Protein AF-A0A928CJ65-F1 (afdb_monomer_lite)

Structure (mmCIF, N/CA/C/O backbone):
data_AF-A0A928CJ65-F1
#
_entry.id   AF-A0A928CJ65-F1
#
loop_
_atom_site.group_PDB
_atom_site.id
_atom_site.type_symbol
_atom_site.label_atom_id
_atom_site.label_alt_id
_atom_site.label_comp_id
_atom_site.label_asym_id
_atom_site.label_entity_id
_atom_site.label_seq_id
_atom_site.pdbx_PDB_ins_code
_atom_site.Cartn_x
_atom_site.Cartn_y
_atom_site.Cartn_z
_atom_site.occupancy
_atom_site.B_iso_or_equiv
_atom_site.auth_seq_id
_atom_site.auth_comp_id
_atom_site.auth_asym_id
_atom_site.auth_atom_id
_atom_site.pdbx_PDB_model_num
ATOM 1 N N . MET A 1 1 ? -15.349 -40.339 80.719 1.00 58.88 1 MET A N 1
ATOM 2 C CA . MET A 1 1 ? -16.562 -39.512 80.500 1.00 58.88 1 MET A CA 1
ATOM 3 C C . MET A 1 1 ? -16.255 -38.187 79.789 1.00 58.88 1 MET A C 1
ATOM 5 O O . MET A 1 1 ? -16.960 -37.867 78.845 1.00 58.88 1 MET A O 1
ATOM 9 N N . LYS A 1 2 ? -15.168 -37.475 80.138 1.00 62.16 2 LYS A N 1
ATOM 10 C CA . LYS A 1 2 ? -14.763 -36.204 79.494 1.00 62.16 2 LYS A CA 1
ATOM 11 C C . LYS A 1 2 ? -14.516 -36.301 77.972 1.00 62.16 2 LYS A C 1
ATOM 13 O O . LYS A 1 2 ? -15.016 -35.470 77.230 1.00 62.16 2 LYS A O 1
ATOM 18 N N . THR A 1 3 ? -13.867 -37.359 77.479 1.00 70.00 3 THR A N 1
ATOM 19 C CA . THR A 1 3 ? -13.553 -37.542 76.041 1.00 70.00 3 THR A CA 1
ATOM 20 C C . THR A 1 3 ? -14.790 -37.662 75.141 1.00 70.00 3 THR A C 1
ATOM 22 O O . THR A 1 3 ? -14.775 -37.188 74.012 1.00 70.00 3 THR A O 1
ATOM 25 N N . LYS A 1 4 ? -15.890 -38.245 75.643 1.00 70.38 4 LYS A N 1
ATOM 26 C CA . LYS A 1 4 ? -17.141 -38.391 74.875 1.00 70.38 4 LYS A CA 1
ATOM 27 C C . LYS A 1 4 ? -17.897 -37.063 74.727 1.00 70.38 4 LYS A C 1
ATOM 29 O O . LYS A 1 4 ? -18.548 -36.856 73.712 1.00 70.38 4 LYS A O 1
ATOM 34 N N . ILE A 1 5 ? -17.770 -36.161 75.706 1.00 82.50 5 ILE A N 1
ATOM 35 C CA . ILE A 1 5 ? -18.356 -34.811 75.654 1.00 82.50 5 ILE A CA 1
ATOM 36 C C . ILE A 1 5 ? -17.596 -33.936 74.651 1.00 82.50 5 ILE A C 1
ATOM 38 O O . ILE A 1 5 ? -18.231 -33.229 73.876 1.00 82.50 5 ILE A O 1
ATOM 42 N N . TYR A 1 6 ? -16.260 -34.037 74.602 1.00 82.12 6 TYR A N 1
ATOM 43 C CA . TYR A 1 6 ? -15.466 -33.322 73.598 1.00 82.12 6 TYR A CA 1
ATOM 44 C C . TYR A 1 6 ? -15.800 -33.773 72.176 1.00 82.12 6 TYR A C 1
ATOM 46 O O . TYR A 1 6 ? -16.047 -32.921 71.339 1.00 82.12 6 TYR A O 1
ATOM 54 N N . ILE A 1 7 ? -15.914 -35.082 71.918 1.00 85.38 7 ILE A N 1
ATOM 55 C CA . ILE A 1 7 ? -16.276 -35.590 70.583 1.00 85.38 7 ILE A CA 1
ATOM 56 C C . ILE A 1 7 ? -17.655 -35.079 70.147 1.00 85.38 7 ILE A C 1
ATOM 58 O O . ILE A 1 7 ? -17.797 -34.654 69.006 1.00 85.38 7 ILE A O 1
ATOM 62 N N . LEU A 1 8 ? -18.648 -35.062 71.044 1.00 84.81 8 LEU A N 1
ATOM 63 C CA . LEU A 1 8 ? -19.983 -34.540 70.735 1.00 84.81 8 LEU A CA 1
ATOM 64 C C . LEU A 1 8 ? -19.953 -33.032 70.434 1.00 84.81 8 LEU A C 1
ATOM 66 O O . LEU A 1 8 ? -20.553 -32.599 69.454 1.00 84.81 8 LEU A O 1
ATOM 70 N N . PHE A 1 9 ? -19.215 -32.244 71.223 1.00 86.44 9 PHE A N 1
ATOM 71 C CA . PHE A 1 9 ? -19.032 -30.812 70.960 1.00 86.44 9 PHE A CA 1
ATOM 72 C C . PHE A 1 9 ? -18.296 -30.556 69.642 1.00 86.44 9 PHE A C 1
ATOM 74 O O . PHE A 1 9 ? -18.693 -29.672 68.892 1.00 86.44 9 PHE A O 1
ATOM 81 N N . THR A 1 10 ? -17.268 -31.344 69.321 1.00 83.25 10 THR A N 1
ATOM 82 C CA . THR A 1 10 ? -16.541 -31.237 68.051 1.00 83.25 10 THR A CA 1
ATOM 83 C C . THR A 1 10 ? -17.427 -31.618 66.864 1.00 83.25 10 THR A C 1
ATOM 85 O O . THR A 1 10 ? -17.376 -30.944 65.844 1.00 83.25 10 THR A O 1
ATOM 88 N N . LEU A 1 11 ? -18.289 -32.633 66.990 1.00 81.75 11 LEU A N 1
ATOM 89 C CA . LEU A 1 11 ? -19.223 -33.039 65.930 1.00 81.75 11 LEU A CA 1
ATOM 90 C C . LEU A 1 11 ? -20.319 -31.995 65.684 1.00 81.75 11 LEU A C 1
ATOM 92 O O . LEU A 1 11 ? -20.620 -31.691 64.533 1.00 81.75 11 LEU A O 1
ATOM 96 N N . ILE A 1 12 ? -20.867 -31.404 66.750 1.00 80.50 12 ILE A N 1
ATOM 97 C CA . ILE A 1 12 ? -21.831 -30.297 66.658 1.00 80.50 12 ILE A CA 1
ATOM 98 C C . ILE A 1 12 ? -21.161 -29.063 66.043 1.00 80.50 12 ILE A C 1
ATOM 100 O O . ILE A 1 12 ? -21.743 -28.420 65.176 1.00 80.50 12 ILE A O 1
ATOM 104 N N . PHE A 1 13 ? -19.916 -28.768 66.424 1.00 78.88 13 PHE A N 1
ATOM 105 C CA . PHE A 1 13 ? -19.151 -27.667 65.846 1.00 78.88 13 PHE A CA 1
ATOM 106 C C . PHE A 1 13 ? -18.864 -27.894 64.354 1.00 78.88 13 PHE A C 1
ATOM 108 O O . PHE A 1 13 ? -19.083 -26.986 63.563 1.00 78.88 13 PHE A O 1
ATOM 115 N N . ILE A 1 14 ? -18.479 -29.115 63.952 1.00 76.38 14 ILE A N 1
ATOM 116 C CA . ILE A 1 14 ? -18.268 -29.508 62.546 1.00 76.38 14 ILE A CA 1
ATOM 117 C C . ILE A 1 14 ? -19.572 -29.444 61.733 1.00 76.38 14 ILE A C 1
ATOM 119 O O . ILE A 1 14 ? -19.544 -29.036 60.574 1.00 76.38 14 ILE A O 1
ATOM 123 N N . MET A 1 15 ? -20.720 -29.804 62.315 1.00 66.56 15 MET A N 1
ATOM 124 C CA . MET A 1 15 ? -22.020 -29.635 61.651 1.00 66.56 15 MET A CA 1
ATOM 125 C C . MET A 1 15 ? -22.412 -28.163 61.500 1.00 66.56 15 MET A C 1
ATOM 127 O O . MET A 1 15 ? -22.966 -27.796 60.469 1.00 66.56 15 MET A O 1
ATOM 131 N N . LEU A 1 16 ? -22.089 -27.315 62.481 1.00 65.50 16 LEU A N 1
ATOM 132 C CA . LEU A 1 16 ? -22.356 -25.876 62.412 1.00 65.50 16 LEU A CA 1
ATOM 133 C C . LEU A 1 16 ? -21.448 -25.152 61.406 1.00 65.50 16 LEU A C 1
ATOM 135 O O . LEU A 1 16 ? -21.904 -24.200 60.782 1.00 65.50 16 LEU A O 1
ATOM 139 N N . VAL A 1 17 ? -20.203 -25.607 61.196 1.00 64.00 17 VAL A N 1
ATOM 140 C CA . VAL A 1 17 ? -19.308 -25.020 60.174 1.00 64.00 17 VAL A CA 1
ATOM 141 C C . VAL A 1 17 ? -19.527 -25.558 58.754 1.00 64.00 17 VAL A C 1
ATOM 143 O O . VAL A 1 17 ? -18.998 -24.981 57.812 1.00 64.00 17 VAL A O 1
ATOM 146 N N . ASN A 1 18 ? -20.332 -26.612 58.569 1.00 59.34 18 ASN A N 1
ATOM 147 C CA . ASN A 1 18 ? -20.780 -27.079 57.245 1.00 59.34 18 ASN A CA 1
ATOM 148 C C . ASN A 1 18 ? -22.097 -26.416 56.795 1.00 59.34 18 ASN A C 1
ATOM 150 O O . ASN A 1 18 ? -22.888 -27.014 56.062 1.00 59.34 18 ASN A O 1
ATOM 154 N N . SER A 1 19 ? -22.362 -25.183 57.234 1.00 56.81 19 SER A N 1
ATOM 155 C CA . SER A 1 19 ? -23.465 -24.376 56.713 1.00 56.81 19 SER A CA 1
ATOM 156 C C . SER A 1 19 ? -23.334 -24.253 55.190 1.00 56.81 19 SER A C 1
ATOM 158 O O . SER A 1 19 ? -22.362 -23.685 54.690 1.00 56.81 19 SER A O 1
ATOM 160 N N . CYS A 1 20 ? -24.288 -24.835 54.464 1.00 70.31 20 CYS A N 1
ATOM 161 C CA . CYS A 1 20 ? -24.337 -24.835 53.006 1.00 70.31 20 CYS A CA 1
ATOM 162 C C . CYS A 1 20 ? -24.416 -23.389 52.501 1.00 70.31 20 CYS A C 1
ATOM 164 O O . CYS A 1 20 ? -25.317 -22.657 52.913 1.00 70.31 20 CYS A O 1
ATOM 166 N N . SER A 1 21 ? -23.502 -22.974 51.619 1.00 80.25 21 SER A N 1
ATOM 167 C CA . SER A 1 21 ? -23.640 -21.690 50.930 1.00 80.25 21 SER A CA 1
ATOM 168 C C . SER A 1 21 ? -24.928 -21.698 50.103 1.00 80.25 21 SER A C 1
ATOM 170 O O . SER A 1 21 ? -25.284 -22.696 49.469 1.00 80.25 21 SER A O 1
ATOM 172 N N . SER A 1 22 ? -25.671 -20.594 50.148 1.00 82.69 22 SER A N 1
ATOM 173 C CA . SER A 1 22 ? -26.804 -20.395 49.246 1.00 82.69 22 SER A CA 1
ATOM 174 C C . SER A 1 22 ? -26.290 -19.783 47.952 1.00 82.69 22 SER A C 1
ATOM 176 O O . SER A 1 22 ? -25.569 -18.789 47.989 1.00 82.69 22 SER A O 1
ATOM 178 N N . VAL A 1 23 ? -26.649 -20.397 46.825 1.00 86.31 23 VAL A N 1
ATOM 179 C CA . VAL A 1 23 ? -26.330 -19.911 45.479 1.00 86.31 23 VAL A CA 1
ATOM 180 C C . VAL A 1 23 ? -27.552 -19.183 44.936 1.00 86.31 23 VAL A C 1
ATOM 182 O O . VAL A 1 23 ? -28.643 -19.757 44.889 1.00 86.31 23 VAL A O 1
ATOM 185 N N . PHE A 1 24 ? -27.359 -17.939 44.524 1.00 89.25 24 PHE A N 1
ATOM 186 C CA . PHE A 1 24 ? -28.398 -17.068 43.985 1.00 89.25 24 PHE A CA 1
ATOM 187 C C . PHE A 1 24 ? -28.126 -16.751 42.523 1.00 89.25 24 PHE A C 1
ATOM 189 O O . PHE A 1 24 ? -26.980 -16.816 42.080 1.00 89.25 24 PHE A O 1
ATOM 196 N N . SER A 1 25 ? -29.171 -16.387 41.778 1.00 90.19 25 SER A N 1
ATOM 197 C CA . SER A 1 25 ? -29.032 -15.896 40.408 1.00 90.19 25 SER A CA 1
ATOM 198 C C . SER A 1 25 ? -29.913 -14.679 40.157 1.00 90.19 25 SER A C 1
ATOM 200 O O . SER A 1 25 ? -31.015 -14.606 40.691 1.00 90.19 25 SER A O 1
ATOM 202 N N . ALA A 1 26 ? -29.447 -13.733 39.349 1.00 92.56 26 ALA A N 1
ATOM 203 C CA . ALA A 1 26 ? -30.236 -12.577 38.922 1.00 92.56 26 ALA A CA 1
ATOM 204 C C . ALA A 1 26 ? -29.786 -12.078 37.542 1.00 92.56 26 ALA A C 1
ATOM 206 O O . ALA A 1 26 ? -28.821 -12.584 36.961 1.00 92.56 26 ALA A O 1
ATOM 207 N N . GLY A 1 27 ? -30.480 -11.072 37.015 1.00 92.38 27 GLY A N 1
ATOM 208 C CA . GLY A 1 27 ? -30.094 -10.357 35.802 1.00 92.38 27 GLY A CA 1
ATOM 209 C C . GLY A 1 27 ? -29.916 -8.857 36.032 1.00 92.38 27 GLY A C 1
ATOM 210 O O . GLY A 1 27 ? -30.566 -8.254 36.887 1.00 92.38 27 GLY A O 1
ATOM 211 N N . VAL A 1 28 ? -29.067 -8.234 35.219 1.00 94.50 28 VAL A N 1
ATOM 212 C CA . VAL A 1 28 ? -28.948 -6.770 35.127 1.00 94.50 28 VAL A CA 1
ATOM 213 C C . VAL A 1 28 ? -29.114 -6.370 33.675 1.00 94.50 28 VAL A C 1
ATOM 215 O O . VAL A 1 28 ? -28.469 -6.946 32.803 1.00 94.50 28 VAL A O 1
ATOM 218 N N . SER A 1 29 ? -29.941 -5.369 33.400 1.00 95.56 29 SER A N 1
ATOM 219 C CA . SER A 1 29 ? -30.009 -4.748 32.081 1.00 95.56 29 SER A CA 1
ATOM 220 C C . SER A 1 29 ? -29.830 -3.235 32.168 1.00 95.56 29 SER A C 1
ATOM 222 O O . SER A 1 29 ? -29.984 -2.616 33.231 1.00 95.56 29 SER A O 1
ATOM 224 N N . GLY A 1 30 ? -29.473 -2.640 31.036 1.00 95.94 30 GLY A N 1
ATOM 225 C CA . GLY A 1 30 ? -29.229 -1.213 30.958 1.00 95.94 30 GLY A CA 1
ATOM 226 C C . GLY A 1 30 ? -28.968 -0.704 29.554 1.00 95.94 30 GLY A C 1
ATOM 227 O O . GLY A 1 30 ? -29.138 -1.421 28.567 1.00 95.94 30 GLY A O 1
ATOM 228 N N . LYS A 1 31 ? -28.542 0.557 29.486 1.00 96.31 31 LYS A N 1
ATOM 229 C CA . LYS A 1 31 ? -28.149 1.246 28.261 1.00 96.31 31 LYS A CA 1
ATOM 230 C C . LYS A 1 31 ? -26.853 2.021 28.478 1.00 96.31 31 LYS A C 1
ATOM 232 O O . LYS A 1 31 ? -26.716 2.731 29.474 1.00 96.31 31 LYS A O 1
ATOM 237 N N . VAL A 1 32 ? -25.926 1.898 27.535 1.00 97.56 32 VAL A N 1
ATOM 238 C CA . VAL A 1 32 ? -24.707 2.707 27.466 1.00 97.56 32 VAL A CA 1
ATOM 239 C C . VAL A 1 32 ? -24.859 3.713 26.331 1.00 97.56 32 VAL A C 1
ATOM 241 O O . VAL A 1 32 ? -25.235 3.335 25.222 1.00 97.56 32 VAL A O 1
ATOM 244 N N . VAL A 1 33 ? -24.611 4.989 26.604 1.00 97.44 33 VAL A N 1
ATOM 245 C CA . VAL A 1 33 ? -24.828 6.087 25.653 1.00 97.44 33 VAL A CA 1
ATOM 246 C C . VAL A 1 33 ? -23.609 6.990 25.538 1.00 97.44 33 VAL A C 1
ATOM 248 O O . VAL A 1 33 ? -22.800 7.098 26.464 1.00 97.44 33 VAL A O 1
ATOM 251 N N . ASP A 1 34 ? -23.504 7.680 24.408 1.00 96.25 34 ASP A N 1
ATOM 252 C CA . ASP A 1 34 ? -22.496 8.714 24.217 1.00 96.25 34 ASP A CA 1
ATOM 253 C C . ASP A 1 34 ? -22.892 9.968 25.005 1.00 96.25 34 ASP A C 1
ATOM 255 O O . ASP A 1 34 ? -23.915 10.605 24.733 1.00 96.25 34 ASP A O 1
ATOM 259 N N . ALA A 1 35 ? -22.072 10.321 25.997 1.00 95.00 35 ALA A N 1
ATOM 260 C CA . ALA A 1 35 ? -22.269 11.481 26.859 1.00 95.00 35 ALA A CA 1
ATOM 261 C C . ALA A 1 35 ? -22.352 12.791 26.063 1.00 95.00 35 ALA A C 1
ATOM 263 O O . ALA A 1 35 ? -22.996 13.740 26.517 1.00 95.00 35 ALA A O 1
ATOM 264 N N . GLU A 1 36 ? -21.700 12.832 24.900 1.00 91.56 36 GLU A N 1
ATOM 265 C CA . GLU A 1 36 ? -21.570 13.992 24.023 1.00 91.56 36 GLU A CA 1
ATOM 266 C C . GLU A 1 36 ? -22.633 14.022 22.917 1.00 91.56 36 GLU A C 1
ATOM 268 O O . GLU A 1 36 ? -22.704 14.994 22.163 1.00 91.56 36 GLU A O 1
ATOM 273 N N . SER A 1 37 ? -23.490 12.997 22.831 1.00 91.81 37 SER A N 1
ATOM 274 C CA . SER A 1 37 ? -24.617 12.993 21.900 1.00 91.81 37 SER A CA 1
ATOM 275 C C . SER A 1 37 ? -25.582 14.140 22.209 1.00 91.81 37 SER A C 1
ATOM 277 O O . SER A 1 37 ? -26.003 14.340 23.350 1.00 91.81 37 SER A O 1
ATOM 279 N N . THR A 1 38 ? -25.975 14.873 21.169 1.00 91.38 38 THR A N 1
ATOM 280 C CA . THR A 1 38 ? -26.970 15.957 21.243 1.00 91.38 38 THR A CA 1
ATOM 281 C C . THR A 1 38 ? -28.403 15.469 21.007 1.00 91.38 38 THR A C 1
ATOM 283 O O . THR A 1 38 ? -29.343 16.263 21.050 1.00 91.38 38 THR A O 1
ATOM 286 N N . THR A 1 39 ? -28.586 14.171 20.748 1.00 91.31 39 THR A N 1
ATOM 287 C CA . THR A 1 39 ? -29.895 13.553 20.500 1.00 91.31 39 THR A CA 1
ATOM 288 C C . THR A 1 39 ? -30.657 13.284 21.802 1.00 91.31 39 THR A C 1
ATOM 290 O O . THR A 1 39 ? -30.061 13.124 22.868 1.00 91.31 39 THR A O 1
ATOM 293 N N . ASN A 1 40 ? -31.994 13.247 21.729 1.00 89.62 40 ASN A N 1
ATOM 294 C CA . ASN A 1 40 ? -32.854 12.860 22.848 1.00 89.62 40 ASN A CA 1
ATOM 295 C C . ASN A 1 40 ? -33.879 11.796 22.392 1.00 89.62 40 ASN A C 1
ATOM 297 O O . ASN A 1 40 ? -34.764 12.135 21.602 1.00 89.62 40 ASN A O 1
ATOM 301 N N . PRO A 1 41 ? -33.785 10.535 22.865 1.00 89.94 41 PRO A N 1
ATOM 302 C CA . PRO A 1 41 ? -32.788 10.035 23.820 1.00 89.94 41 PRO A CA 1
ATOM 303 C C . PRO A 1 41 ? -31.371 10.037 23.231 1.00 89.94 41 PRO A C 1
ATOM 305 O O . PRO A 1 41 ? -31.224 9.971 22.013 1.00 89.94 41 PRO A O 1
ATOM 308 N N . LYS A 1 42 ? -30.347 10.087 24.099 1.00 95.12 42 LYS A N 1
ATOM 309 C CA . LYS A 1 42 ? -28.939 10.021 23.679 1.00 95.12 42 LYS A CA 1
ATOM 310 C C . LYS A 1 42 ? -28.663 8.751 22.867 1.00 95.12 42 LYS A C 1
ATOM 312 O O . LYS A 1 42 ? -29.231 7.683 23.140 1.00 95.12 42 LYS A O 1
ATOM 317 N N . GLU A 1 43 ? -27.769 8.886 21.892 1.00 95.56 43 GLU A N 1
ATOM 318 C CA . GLU A 1 43 ? -27.328 7.799 21.022 1.00 95.56 43 GLU A CA 1
ATOM 319 C C . GLU A 1 43 ? -26.625 6.708 21.836 1.00 95.56 43 GLU A C 1
ATOM 321 O O . GLU A 1 43 ? -25.793 6.991 22.701 1.00 95.56 43 GLU A O 1
ATOM 326 N N . GLY A 1 44 ? -27.006 5.456 21.590 1.00 96.56 44 GLY A N 1
ATOM 327 C CA . GLY A 1 44 ? -26.405 4.309 22.255 1.00 96.56 44 GLY A CA 1
ATOM 328 C C . GLY A 1 44 ? -25.047 3.952 21.669 1.00 96.56 44 GLY A C 1
ATOM 329 O O . GLY A 1 44 ? -24.824 4.116 20.474 1.00 96.56 44 GLY A O 1
ATOM 330 N N . ILE A 1 45 ? -24.155 3.431 22.506 1.00 97.00 45 ILE A N 1
ATOM 331 C CA . ILE A 1 45 ? -22.839 2.964 22.068 1.00 97.00 45 ILE A CA 1
ATOM 332 C C . ILE A 1 45 ? -22.904 1.451 21.875 1.00 97.00 45 ILE A C 1
ATOM 334 O O . ILE A 1 45 ? -23.132 0.709 22.833 1.00 97.00 45 ILE A O 1
ATOM 338 N N . ALA A 1 46 ? -22.699 1.002 20.640 1.00 97.31 46 ALA A N 1
ATOM 339 C CA . ALA A 1 46 ? -22.601 -0.412 20.300 1.00 97.31 46 ALA A CA 1
ATOM 340 C C . ALA A 1 46 ? -21.294 -1.038 20.800 1.00 97.31 46 ALA A C 1
ATOM 342 O O . ALA A 1 46 ? -20.305 -0.336 21.003 1.00 97.31 46 ALA A O 1
ATOM 343 N N . ASP A 1 47 ? -21.287 -2.360 20.958 1.00 97.19 47 ASP A N 1
ATOM 344 C CA . ASP A 1 47 ? -20.080 -3.157 21.196 1.00 97.19 47 ASP A CA 1
ATOM 345 C C . ASP A 1 47 ? -19.276 -2.768 22.456 1.00 97.19 47 ASP A C 1
ATOM 347 O O . ASP A 1 47 ? -18.077 -3.035 22.558 1.00 97.19 47 ASP A O 1
ATOM 351 N N . VAL A 1 48 ? -19.922 -2.148 23.449 1.00 97.88 48 VAL A N 1
ATOM 352 C CA . VAL A 1 48 ? -19.321 -1.895 24.764 1.00 97.88 48 VAL A CA 1
ATOM 353 C C . VAL A 1 48 ? -19.272 -3.217 25.510 1.00 97.88 48 VAL A C 1
ATOM 355 O O . VAL A 1 48 ? -20.309 -3.836 25.723 1.00 97.88 48 VAL A O 1
ATOM 358 N N . GLU A 1 49 ? -18.089 -3.654 25.926 1.00 97.94 49 GLU A N 1
ATOM 359 C CA . GLU A 1 49 ? -17.921 -4.816 26.796 1.00 97.94 49 GLU A CA 1
ATOM 360 C C . GLU A 1 49 ? -18.230 -4.394 28.244 1.00 97.94 49 GLU A C 1
ATOM 362 O O . GLU A 1 49 ? -17.594 -3.488 28.790 1.00 97.94 49 GLU A O 1
ATOM 367 N N . ILE A 1 50 ? -19.221 -5.032 28.869 1.00 97.38 50 ILE A N 1
ATOM 368 C CA . ILE A 1 50 ? -19.647 -4.748 30.244 1.00 97.38 50 ILE A CA 1
ATOM 369 C C . ILE A 1 50 ? -19.250 -5.916 31.135 1.00 97.38 50 ILE A C 1
ATOM 371 O O . ILE A 1 50 ? -19.727 -7.029 30.933 1.00 97.38 50 ILE A O 1
ATOM 375 N N . TYR A 1 51 ? -18.429 -5.652 32.145 1.00 96.38 51 TYR A N 1
ATOM 376 C CA . TYR A 1 51 ? -17.917 -6.636 33.098 1.00 96.38 51 TYR A CA 1
ATOM 377 C C . TYR A 1 51 ? -18.555 -6.424 34.467 1.00 96.38 51 TYR A C 1
ATOM 379 O O . TYR A 1 51 ? -18.764 -5.283 34.877 1.00 96.38 51 TYR A O 1
ATOM 387 N N . SER A 1 52 ? -18.855 -7.508 35.182 1.00 95.56 52 SER A N 1
ATOM 388 C CA . SER A 1 52 ? -19.573 -7.462 36.460 1.00 95.56 52 SER A CA 1
ATOM 389 C C . SER A 1 52 ? -18.821 -8.142 37.599 1.00 95.56 52 SER A C 1
ATOM 391 O O . SER A 1 52 ? -18.223 -9.207 37.428 1.00 95.56 52 SER A O 1
ATOM 393 N N . TYR A 1 53 ? -18.880 -7.511 38.773 1.00 95.50 53 TYR A N 1
ATOM 394 C CA . TYR A 1 53 ? -18.156 -7.913 39.973 1.00 95.50 53 TYR A CA 1
ATOM 395 C C . TYR A 1 53 ? -19.052 -7.870 41.208 1.00 95.50 53 TYR A C 1
ATOM 397 O O . TYR A 1 53 ? -19.850 -6.948 41.371 1.00 95.50 53 TYR A O 1
ATOM 405 N N . VAL A 1 54 ? -18.836 -8.804 42.136 1.00 94.06 54 VAL A N 1
ATOM 406 C CA . VAL A 1 54 ? -19.491 -8.812 43.465 1.00 94.06 54 VAL A CA 1
ATOM 407 C C . VAL A 1 54 ? -18.711 -8.035 44.533 1.00 94.06 54 VAL A C 1
ATOM 409 O O . VAL A 1 54 ? -19.145 -7.935 45.679 1.00 94.06 54 VAL A O 1
ATOM 412 N N . LYS A 1 55 ? -17.525 -7.507 44.193 1.00 93.81 55 LYS A N 1
ATOM 413 C CA . LYS A 1 55 ? -16.672 -6.735 45.109 1.00 93.81 55 LYS A CA 1
ATOM 414 C C . LYS A 1 55 ? -16.066 -5.507 44.440 1.00 93.81 55 LYS A C 1
ATOM 416 O O . LYS A 1 55 ? -15.308 -5.625 43.480 1.00 93.81 55 LYS A O 1
ATOM 421 N N . GLU A 1 56 ? -16.313 -4.352 45.053 1.00 95.38 56 GLU A N 1
ATOM 422 C CA . GLU A 1 56 ? -15.761 -3.038 44.695 1.00 95.38 56 GLU A CA 1
ATOM 423 C C . GLU A 1 56 ? -14.248 -3.070 44.483 1.00 95.38 56 GLU A C 1
ATOM 425 O O . GLU A 1 56 ? -13.754 -2.695 43.425 1.00 95.38 56 GLU A O 1
ATOM 430 N N . LYS A 1 57 ? -13.518 -3.585 45.479 1.00 95.19 57 LYS A N 1
ATOM 431 C CA . LYS A 1 57 ? -12.053 -3.604 45.487 1.00 95.19 57 LYS A CA 1
ATOM 432 C C . LYS A 1 57 ? -11.463 -4.329 44.274 1.00 95.19 57 LYS A C 1
ATOM 434 O O . LYS A 1 57 ? -10.396 -3.953 43.805 1.00 95.19 57 LYS A O 1
ATOM 439 N N . ASN A 1 58 ? -12.127 -5.375 43.793 1.00 95.06 58 ASN A N 1
ATOM 440 C CA . ASN A 1 58 ? -11.650 -6.193 42.678 1.00 95.06 58 ASN A CA 1
ATOM 441 C C . ASN A 1 58 ? -11.926 -5.501 41.341 1.00 95.06 58 ASN A C 1
ATOM 443 O O . ASN A 1 58 ? -11.028 -5.384 40.516 1.00 95.06 58 ASN A O 1
ATOM 447 N N . ARG A 1 59 ? -13.128 -4.932 41.198 1.00 95.88 59 ARG A N 1
ATOM 448 C CA . ARG A 1 59 ? -13.491 -4.035 40.094 1.00 95.88 59 ARG A CA 1
ATOM 449 C C . ARG A 1 59 ? -12.529 -2.849 39.986 1.00 95.88 59 ARG A C 1
ATOM 451 O O . ARG A 1 59 ? -12.103 -2.498 38.891 1.00 95.88 59 ARG A O 1
ATOM 458 N N . ASP A 1 60 ? -12.165 -2.252 41.120 1.00 96.06 60 ASP A N 1
ATOM 459 C CA . ASP A 1 60 ? -11.205 -1.146 41.181 1.00 96.06 60 ASP A CA 1
ATOM 460 C C . ASP A 1 60 ? -9.780 -1.584 40.850 1.00 96.06 60 ASP A C 1
ATOM 462 O O . ASP A 1 60 ? -9.107 -0.892 40.098 1.00 96.06 60 ASP A O 1
ATOM 466 N N . ALA A 1 61 ? -9.331 -2.743 41.337 1.00 95.06 61 ALA A N 1
ATOM 467 C CA . ALA A 1 61 ? -8.008 -3.265 41.003 1.00 95.06 61 ALA A CA 1
ATOM 468 C C . ALA A 1 61 ? -7.856 -3.536 39.497 1.00 95.06 61 ALA A C 1
ATOM 470 O O . ALA A 1 61 ? -6.841 -3.163 38.907 1.00 95.06 61 ALA A O 1
ATOM 471 N N . ASP A 1 62 ? -8.871 -4.132 38.863 1.00 95.88 62 ASP A N 1
ATOM 472 C CA . ASP A 1 62 ? -8.880 -4.343 37.414 1.00 95.88 62 ASP A CA 1
ATOM 473 C C . ASP A 1 62 ? -8.886 -3.008 36.658 1.00 95.88 62 ASP A C 1
ATOM 475 O O . ASP A 1 62 ? -8.118 -2.835 35.709 1.00 95.88 62 ASP A O 1
ATOM 479 N N . PHE A 1 63 ? -9.679 -2.035 37.117 1.00 96.12 63 PHE A N 1
ATOM 480 C CA . PHE A 1 63 ? -9.684 -0.684 36.561 1.00 96.12 63 PHE A CA 1
ATOM 481 C C . PHE A 1 63 ? -8.320 0.009 36.673 1.00 96.12 63 PHE A C 1
ATOM 483 O O . PHE A 1 63 ? -7.834 0.564 35.693 1.00 96.12 63 PHE A O 1
ATOM 490 N N . ASP A 1 64 ? -7.674 -0.055 37.834 1.00 95.25 64 ASP A N 1
ATOM 491 C CA . ASP A 1 64 ? -6.373 0.575 38.078 1.00 95.25 64 ASP A CA 1
ATOM 492 C C . ASP A 1 64 ? -5.241 -0.125 37.306 1.00 95.25 64 ASP A C 1
ATOM 494 O O . ASP A 1 64 ? -4.221 0.488 36.980 1.00 95.25 64 ASP A O 1
ATOM 498 N N . SER A 1 65 ? -5.415 -1.410 36.977 1.00 93.56 65 SER A N 1
ATOM 499 C CA . SER A 1 65 ? -4.474 -2.173 36.151 1.00 93.56 65 SER A CA 1
ATOM 500 C C . SER A 1 65 ? -4.572 -1.850 34.654 1.00 93.56 65 SER A C 1
ATOM 502 O O . SER A 1 65 ? -3.631 -2.126 33.897 1.00 93.56 65 SER A O 1
ATOM 504 N N . TYR A 1 66 ? -5.689 -1.256 34.215 1.00 93.50 66 TYR A N 1
ATOM 505 C CA . TYR A 1 66 ? -5.933 -0.939 32.816 1.00 93.50 66 TYR A CA 1
ATOM 506 C C . TYR A 1 66 ? -4.948 0.107 32.300 1.00 93.50 66 TYR A C 1
ATOM 508 O O . TYR A 1 66 ? -4.760 1.189 32.858 1.00 93.50 66 TYR A O 1
ATOM 516 N N . LYS A 1 67 ? -4.350 -0.202 31.149 1.00 88.88 67 LYS A N 1
ATOM 517 C CA . LYS A 1 67 ? -3.482 0.721 30.423 1.00 88.88 67 LYS A CA 1
ATOM 518 C C . LYS A 1 67 ? -4.229 1.260 29.217 1.00 88.88 67 LYS A C 1
ATOM 520 O O . LYS A 1 67 ? -4.643 0.490 28.349 1.00 88.88 67 LYS A O 1
ATOM 525 N N . SER A 1 68 ? -4.354 2.583 29.138 1.00 81.94 68 SER A N 1
ATOM 526 C CA . SER A 1 68 ? -4.965 3.244 27.981 1.00 81.94 68 SER A CA 1
ATOM 527 C C . SER A 1 68 ? -4.337 2.756 26.669 1.00 81.94 68 SER A C 1
ATOM 529 O O . SER A 1 68 ? -3.113 2.673 26.550 1.00 81.94 68 SER A O 1
ATOM 531 N N . GLY A 1 69 ? -5.182 2.393 25.701 1.00 75.50 69 GLY A N 1
ATOM 532 C CA . GLY A 1 69 ? -4.767 1.853 24.403 1.00 75.50 69 GLY A CA 1
ATOM 533 C C . GLY A 1 69 ? -4.561 0.333 24.356 1.00 75.50 69 GLY A C 1
ATOM 534 O O . GLY A 1 69 ? -4.295 -0.197 23.278 1.00 75.50 69 GLY A O 1
ATOM 535 N N . SER A 1 70 ? -4.702 -0.380 25.477 1.00 84.56 70 SER A N 1
ATOM 536 C CA . SER A 1 70 ? -4.740 -1.849 25.500 1.00 84.56 70 SER A CA 1
ATOM 537 C C . SER A 1 70 ? -6.173 -2.383 25.405 1.00 84.56 70 SER A C 1
ATOM 539 O O . SER A 1 70 ? -7.135 -1.668 25.703 1.00 84.56 70 SER A O 1
ATOM 541 N N . ARG A 1 71 ? -6.325 -3.644 24.973 1.00 89.12 71 ARG A N 1
ATOM 542 C CA . ARG A 1 71 ? -7.594 -4.359 25.150 1.00 89.12 71 ARG A CA 1
ATOM 543 C C . ARG A 1 71 ? -7.748 -4.684 26.629 1.00 89.12 71 ARG A C 1
ATOM 545 O O . ARG A 1 71 ? -6.847 -5.296 27.201 1.00 89.12 71 ARG A O 1
ATOM 552 N N . PHE A 1 72 ? -8.852 -4.256 27.232 1.00 93.88 72 PHE A N 1
ATOM 553 C CA . PHE A 1 72 ? -9.143 -4.621 28.609 1.00 93.88 72 PHE A CA 1
ATOM 554 C C . PHE A 1 72 ? -9.466 -6.115 28.692 1.00 93.88 72 PHE A C 1
ATOM 556 O O . PHE A 1 72 ? -10.117 -6.676 27.815 1.00 93.88 72 PHE A O 1
ATOM 563 N N . SER A 1 73 ? -8.976 -6.749 29.747 1.00 91.75 73 SER A N 1
ATOM 564 C CA . SER A 1 73 ? -9.349 -8.099 30.140 1.00 91.75 73 SER A CA 1
ATOM 565 C C . SER A 1 73 ? -9.326 -8.121 31.663 1.00 91.75 73 SER A C 1
ATOM 567 O O . SER A 1 73 ? -8.310 -7.705 32.229 1.00 91.75 73 SER A O 1
ATOM 569 N N . PRO A 1 74 ? -10.396 -8.584 32.326 1.00 90.19 74 PRO A N 1
ATOM 570 C CA . PRO A 1 74 ? -10.402 -8.722 33.774 1.00 90.19 74 PRO A CA 1
ATOM 571 C C . PRO A 1 74 ? -9.311 -9.705 34.201 1.00 90.19 74 PRO A C 1
ATOM 573 O O . PRO A 1 74 ? -8.949 -10.617 33.444 1.00 90.19 74 PRO A O 1
ATOM 576 N N . THR A 1 75 ? -8.782 -9.530 35.410 1.00 86.19 75 THR A N 1
ATOM 577 C CA . THR A 1 75 ? -7.974 -10.588 36.021 1.00 86.19 75 THR A CA 1
ATOM 578 C C . THR A 1 75 ? -8.879 -11.785 36.325 1.00 86.19 75 THR A C 1
ATOM 580 O O . THR A 1 75 ? -10.062 -11.611 36.618 1.00 86.19 75 THR A O 1
ATOM 583 N N . ASP A 1 76 ? -8.361 -13.012 36.191 1.00 73.25 76 ASP A N 1
ATOM 584 C CA . ASP A 1 76 ? -9.119 -14.246 36.460 1.00 73.25 76 ASP A CA 1
ATOM 585 C C . ASP A 1 76 ? -9.359 -14.401 37.974 1.00 73.25 76 ASP A C 1
ATOM 587 O O . ASP A 1 76 ? -8.679 -15.146 38.683 1.00 73.25 76 ASP A O 1
ATOM 591 N N . ASP A 1 77 ? -10.270 -13.579 38.491 1.00 77.38 77 ASP A N 1
ATOM 592 C CA . ASP A 1 77 ? -10.642 -13.491 39.890 1.00 77.38 77 ASP A CA 1
ATOM 593 C C . ASP A 1 77 ? -12.034 -14.099 40.089 1.00 77.38 77 ASP A C 1
ATOM 595 O O . ASP A 1 77 ? -12.990 -13.776 39.389 1.00 77.38 77 ASP A O 1
ATOM 599 N N . LYS A 1 78 ? -12.177 -14.918 41.133 1.00 82.69 78 LYS A N 1
ATOM 600 C CA . LYS A 1 78 ? -13.452 -15.474 41.609 1.00 82.69 78 LYS A CA 1
ATOM 601 C C . LYS A 1 78 ? -14.546 -14.433 41.901 1.00 82.69 78 LYS A C 1
ATOM 603 O O . LYS A 1 78 ? -15.681 -14.820 42.160 1.00 82.69 78 LYS A O 1
ATOM 608 N N . TYR A 1 79 ? -14.216 -13.141 41.962 1.00 86.56 79 TYR A N 1
ATOM 609 C CA . TYR A 1 79 ? -15.189 -12.060 42.150 1.00 86.56 79 TYR A CA 1
ATOM 610 C C . TYR A 1 79 ? -15.690 -11.430 40.844 1.00 86.56 79 TYR A C 1
ATOM 612 O O . TYR A 1 79 ? -16.626 -10.631 40.909 1.00 86.56 79 TYR A O 1
ATOM 620 N N . PHE A 1 80 ? -15.103 -11.779 39.695 1.00 91.69 80 PHE A N 1
ATOM 621 C CA . PHE A 1 80 ? -15.668 -11.528 38.372 1.00 91.69 80 PHE A CA 1
ATOM 622 C C . PHE A 1 80 ? -16.729 -12.595 38.080 1.00 91.69 80 PHE A C 1
ATOM 624 O O . PHE A 1 80 ? -16.454 -13.791 38.135 1.00 91.69 80 PHE A O 1
ATOM 631 N N . ILE A 1 81 ? -17.960 -12.167 37.803 1.00 91.44 81 ILE A N 1
ATOM 632 C CA . ILE A 1 81 ? -19.128 -13.070 37.765 1.00 91.44 81 ILE A CA 1
ATOM 633 C C . ILE A 1 81 ? -19.853 -13.093 36.419 1.00 91.44 81 ILE A C 1
ATOM 635 O O . ILE A 1 81 ? -20.836 -13.814 36.257 1.00 91.44 81 ILE A O 1
ATOM 639 N N . GLY A 1 82 ? -19.372 -12.332 35.436 1.00 91.62 82 GLY A N 1
ATOM 640 C CA . GLY A 1 82 ? -19.926 -12.352 34.089 1.00 91.62 82 GLY A CA 1
ATOM 641 C C . GLY A 1 82 ? -19.618 -11.096 33.290 1.00 91.62 82 GLY A C 1
ATOM 642 O O . GLY A 1 82 ? -19.280 -10.045 33.841 1.00 91.62 82 GLY A O 1
ATOM 643 N N . HIS A 1 83 ? -19.776 -11.210 31.976 1.00 94.75 83 HIS A N 1
ATOM 644 C CA . HIS A 1 83 ? -19.711 -10.084 31.058 1.00 94.75 83 HIS A CA 1
ATOM 645 C C . HIS A 1 83 ? -20.766 -10.214 29.956 1.00 94.75 83 HIS A C 1
ATOM 647 O O . HIS A 1 83 ? -21.342 -11.284 29.749 1.00 94.75 83 HIS A O 1
ATOM 653 N N . THR A 1 84 ? -21.031 -9.110 29.269 1.00 96.75 84 THR A N 1
ATOM 654 C CA . THR A 1 84 ? -21.887 -9.040 28.081 1.00 96.75 84 THR A CA 1
ATOM 655 C C . THR A 1 84 ? -21.381 -7.931 27.161 1.00 96.75 84 THR A C 1
ATOM 657 O O . THR A 1 84 ? -20.429 -7.226 27.502 1.00 96.75 84 THR A O 1
ATOM 660 N N . THR A 1 85 ? -22.034 -7.752 26.020 1.00 97.75 85 THR A N 1
ATOM 661 C CA . THR A 1 85 ? -21.734 -6.685 25.064 1.00 97.75 85 THR A CA 1
ATOM 662 C C . THR A 1 85 ? -23.010 -5.905 24.753 1.00 97.75 85 THR A C 1
ATOM 664 O O . THR A 1 85 ? -24.089 -6.499 24.690 1.00 97.75 85 THR A O 1
ATOM 667 N N . SER A 1 86 ? -22.919 -4.582 24.602 1.00 98.06 86 SER A N 1
ATOM 668 C CA . SER A 1 86 ? -24.071 -3.772 24.198 1.00 98.06 86 SER A CA 1
ATOM 669 C C . SER A 1 86 ? -24.445 -3.986 22.728 1.00 98.06 86 SER A C 1
ATOM 671 O O . SER A 1 86 ? -23.597 -4.157 21.855 1.00 98.06 86 SER A O 1
ATOM 673 N N . ASN A 1 87 ? -25.746 -3.951 22.454 1.00 97.81 87 ASN A N 1
ATOM 674 C CA . ASN A 1 87 ? -26.328 -3.997 21.118 1.00 97.81 87 ASN A CA 1
ATOM 675 C C . ASN A 1 87 ? -26.077 -2.689 20.353 1.00 97.81 87 ASN A C 1
ATOM 677 O O . ASN A 1 87 ? -25.636 -1.690 20.919 1.00 97.81 87 ASN A O 1
ATOM 681 N N . SER A 1 88 ? -26.463 -2.654 19.075 1.00 96.50 88 SER A N 1
ATOM 682 C CA . SER A 1 88 ? -26.324 -1.478 18.202 1.00 96.50 88 SER A CA 1
ATOM 683 C C . SER A 1 88 ? -26.985 -0.197 18.726 1.00 96.50 88 SER A C 1
ATOM 685 O O . SER A 1 88 ? -26.601 0.894 18.329 1.00 96.50 88 SER A O 1
ATOM 687 N N . ASP A 1 89 ? -27.995 -0.316 19.588 1.00 96.06 89 ASP A N 1
ATOM 688 C CA . ASP A 1 89 ? -28.692 0.807 20.223 1.00 96.06 89 ASP A CA 1
ATOM 689 C C . ASP A 1 89 ? -28.165 1.128 21.635 1.00 96.06 89 ASP A C 1
ATOM 691 O O . ASP A 1 89 ? -28.776 1.917 22.360 1.00 96.06 89 ASP A O 1
ATOM 695 N N . GLY A 1 90 ? -27.057 0.506 22.044 1.00 97.50 90 GLY A N 1
ATOM 696 C CA . GLY A 1 90 ? -26.430 0.641 23.355 1.00 97.50 90 GLY A CA 1
ATOM 697 C C . GLY A 1 90 ? -27.090 -0.151 24.481 1.00 97.50 90 GLY A C 1
ATOM 698 O O . GLY A 1 90 ? -26.601 -0.105 25.610 1.00 97.50 90 GLY A O 1
ATOM 699 N N . THR A 1 91 ? -28.185 -0.873 24.226 1.00 97.38 91 THR A N 1
ATOM 700 C CA . THR A 1 91 ? -28.823 -1.708 25.255 1.00 97.38 91 THR A CA 1
ATOM 701 C C . THR A 1 91 ? -27.991 -2.947 25.554 1.00 97.38 91 THR A C 1
ATOM 703 O O . THR A 1 91 ? -27.345 -3.497 24.670 1.00 97.38 91 THR A O 1
ATOM 706 N N . PHE A 1 92 ? -28.006 -3.420 26.795 1.00 97.25 92 PHE A N 1
ATOM 707 C CA . PHE A 1 92 ? -27.319 -4.652 27.172 1.00 97.25 92 PHE A CA 1
ATOM 708 C C . PHE A 1 92 ? -28.098 -5.429 28.227 1.00 97.25 92 PHE A C 1
ATOM 710 O O . PHE A 1 92 ? -28.946 -4.890 28.942 1.00 97.25 92 PHE A O 1
ATOM 717 N N . THR A 1 93 ? -27.799 -6.720 28.346 1.00 96.31 93 THR A N 1
ATOM 718 C CA . THR A 1 93 ? -28.314 -7.565 29.426 1.00 96.31 93 THR A CA 1
ATOM 719 C C . THR A 1 93 ? -27.244 -8.560 29.865 1.00 96.31 93 THR A C 1
ATOM 721 O O . THR A 1 93 ? -26.720 -9.331 29.061 1.00 96.31 93 THR A O 1
ATOM 724 N N . LEU A 1 94 ? -26.924 -8.533 31.155 1.00 94.31 94 LEU A N 1
ATOM 725 C CA . LEU A 1 94 ? -26.149 -9.537 31.874 1.00 94.31 94 LEU A CA 1
ATOM 726 C C . LEU A 1 94 ? -27.131 -10.563 32.437 1.00 94.31 94 LEU A C 1
ATOM 728 O O . LEU A 1 94 ? -27.827 -10.302 33.419 1.00 94.31 94 LEU A O 1
ATOM 732 N N . ASN A 1 95 ? -27.210 -11.720 31.788 1.00 89.62 95 ASN A N 1
ATOM 733 C CA . ASN A 1 95 ? -28.069 -12.812 32.229 1.00 89.62 95 ASN A CA 1
ATOM 734 C C . ASN A 1 95 ? -27.333 -13.700 33.237 1.00 89.62 95 ASN A C 1
ATOM 736 O O . ASN A 1 95 ? -26.170 -14.032 33.022 1.00 89.62 95 ASN A O 1
ATOM 740 N N . LYS A 1 96 ? -28.050 -14.172 34.264 1.00 84.69 96 LYS A N 1
ATOM 741 C CA . LYS A 1 96 ? -27.589 -15.212 35.202 1.00 84.69 96 LYS A CA 1
ATOM 742 C C . LYS A 1 96 ? -26.292 -14.849 35.937 1.00 84.69 96 LYS A C 1
ATOM 744 O O . LYS A 1 96 ? -25.356 -15.641 35.976 1.00 84.69 96 LYS A O 1
ATOM 749 N N . LEU A 1 97 ? -26.259 -13.671 36.552 1.00 90.38 97 LEU A N 1
ATOM 750 C CA . LEU A 1 97 ? -25.239 -13.327 37.539 1.00 90.38 97 LEU A CA 1
ATOM 751 C C . LEU A 1 97 ? -25.419 -14.226 38.758 1.00 90.38 97 LEU A C 1
ATOM 753 O O . LEU A 1 97 ? -26.473 -14.175 39.390 1.00 90.38 97 LEU A O 1
ATOM 757 N N . VAL A 1 98 ? -24.417 -15.050 39.060 1.00 89.12 98 VAL A N 1
ATOM 758 C CA . VAL A 1 98 ? -24.455 -16.001 40.175 1.00 89.12 98 VAL A CA 1
ATOM 759 C C . VAL A 1 98 ? -23.570 -15.505 41.311 1.00 89.12 98 VAL A C 1
ATOM 761 O O . VAL A 1 98 ? -22.421 -15.132 41.081 1.00 89.12 98 VAL A O 1
ATOM 764 N N . TRP A 1 99 ? -24.089 -15.526 42.540 1.00 89.62 99 TRP A N 1
ATOM 765 C CA . TRP A 1 99 ? -23.301 -15.241 43.740 1.00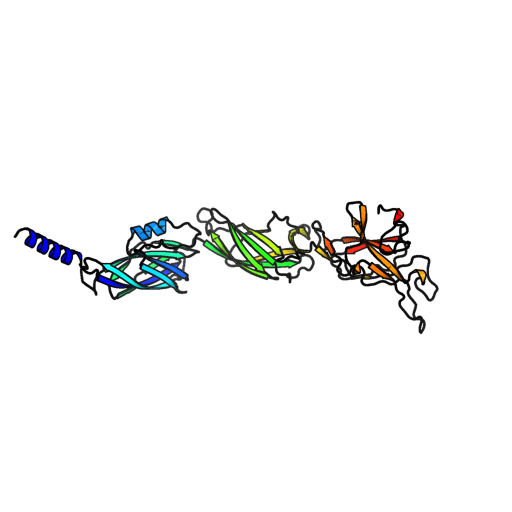 89.62 99 TRP A CA 1
ATOM 766 C C . TRP A 1 99 ? -23.640 -16.199 44.877 1.00 89.62 99 TRP A C 1
ATOM 768 O O . TRP A 1 99 ? -24.711 -16.810 44.913 1.00 89.62 99 TRP A O 1
ATOM 778 N N . GLU A 1 100 ? -22.705 -16.316 45.815 1.00 87.38 100 GLU A N 1
ATOM 779 C CA . GLU A 1 100 ? -22.849 -17.138 47.011 1.00 87.38 100 GLU A CA 1
ATOM 780 C C . GLU A 1 100 ? -22.953 -16.256 48.256 1.00 87.38 100 GLU A C 1
ATOM 782 O O . GLU A 1 100 ? -22.155 -15.331 48.432 1.00 87.38 100 GLU A O 1
ATOM 787 N N . ALA A 1 101 ? -23.892 -16.578 49.148 1.00 85.00 101 ALA A N 1
ATOM 788 C CA . ALA A 1 101 ? -23.959 -15.991 50.484 1.00 85.00 101 ALA A CA 1
ATOM 789 C C . ALA A 1 101 ? -23.955 -17.082 51.562 1.00 85.00 101 ALA A C 1
ATOM 791 O O . ALA A 1 101 ? -24.675 -18.082 51.476 1.00 85.00 101 ALA A O 1
ATOM 792 N N . TYR A 1 102 ? -23.132 -16.875 52.593 1.00 82.94 102 TYR A N 1
ATOM 793 C CA . TYR A 1 102 ? -23.037 -17.764 53.757 1.00 82.94 102 TYR A CA 1
ATOM 794 C C . TYR A 1 102 ? -24.134 -17.490 54.794 1.00 82.94 102 TYR A C 1
ATOM 796 O O . TYR A 1 102 ? -24.542 -18.399 55.510 1.00 82.94 102 TYR A O 1
ATOM 804 N N . PHE A 1 103 ? -24.621 -16.249 54.852 1.00 84.00 103 PHE A N 1
ATOM 805 C CA . PHE A 1 103 ? -25.653 -15.796 55.784 1.00 84.00 103 PHE A CA 1
ATOM 806 C C . PHE A 1 103 ? -26.680 -14.954 55.018 1.00 84.00 103 PHE A C 1
ATOM 808 O O . PHE A 1 103 ? -26.562 -13.734 55.016 1.00 84.00 103 PHE A O 1
ATOM 815 N N . PRO A 1 104 ? -27.617 -15.585 54.291 1.00 85.50 104 PRO A N 1
ATOM 816 C CA . PRO A 1 104 ? -28.612 -14.845 53.527 1.00 85.50 104 PRO A CA 1
ATOM 817 C C . PRO A 1 104 ? -29.655 -14.210 54.449 1.00 85.50 104 PRO A C 1
ATOM 819 O O . PRO A 1 104 ? -30.181 -14.885 55.337 1.00 85.50 104 PRO A O 1
ATOM 822 N N . ASP A 1 105 ? -29.990 -12.942 54.213 1.00 84.62 105 ASP A N 1
ATOM 823 C CA . ASP A 1 105 ? -30.903 -12.188 55.085 1.00 84.62 105 ASP A CA 1
ATOM 824 C C . ASP A 1 105 ? -32.370 -12.610 54.897 1.00 84.62 105 ASP A C 1
ATOM 826 O O . ASP A 1 105 ? -33.136 -12.703 55.858 1.00 84.62 105 ASP A O 1
ATOM 830 N N . PHE A 1 106 ? -32.763 -12.906 53.654 1.00 84.25 106 PHE A N 1
ATOM 831 C CA . PHE A 1 106 ? -34.162 -13.165 53.279 1.00 84.25 106 PHE A CA 1
ATOM 832 C C . PHE A 1 106 ? -34.387 -14.527 52.596 1.00 84.25 106 PHE A C 1
ATOM 834 O O . PHE A 1 106 ? -35.511 -14.860 52.216 1.00 84.25 106 PHE A O 1
ATOM 841 N N . GLY A 1 107 ? -33.339 -15.346 52.461 1.00 77.94 107 GLY A N 1
ATOM 842 C CA . GLY A 1 107 ? -33.396 -16.638 51.768 1.00 77.94 107 GLY A CA 1
ATOM 843 C C . GLY A 1 107 ? -33.427 -16.519 50.236 1.00 77.94 107 GLY A C 1
ATOM 844 O O . GLY A 1 107 ? -33.250 -15.440 49.684 1.00 77.94 107 GLY A O 1
ATOM 845 N N . LYS A 1 108 ? -33.635 -17.651 49.539 1.00 73.75 108 LYS A N 1
ATOM 846 C CA . LYS A 1 108 ? -33.360 -17.843 48.092 1.00 73.75 108 LYS A CA 1
ATOM 847 C C . LYS A 1 108 ? -33.964 -16.821 47.115 1.00 73.75 108 LYS A C 1
ATOM 849 O O . LYS A 1 108 ? -33.422 -16.685 46.028 1.00 73.75 108 LYS A O 1
ATOM 854 N N . THR A 1 109 ? -35.065 -16.162 47.469 1.00 77.25 109 THR A N 1
ATOM 855 C CA . THR A 1 109 ? -35.896 -15.392 46.524 1.00 77.25 109 THR A CA 1
ATOM 856 C C . THR A 1 109 ? -35.946 -13.891 46.799 1.00 77.25 109 THR A C 1
ATOM 858 O O . THR A 1 109 ? -36.628 -13.173 46.077 1.00 77.25 109 THR A O 1
ATOM 861 N N . ALA A 1 110 ? -35.283 -13.398 47.845 1.00 83.44 110 ALA A N 1
ATOM 862 C CA . ALA A 1 110 ? -35.328 -11.979 48.205 1.00 83.44 110 ALA A CA 1
ATOM 863 C C . ALA A 1 110 ? -33.990 -11.439 48.727 1.00 83.44 110 ALA A C 1
ATOM 865 O O . ALA A 1 110 ? -33.957 -10.360 49.314 1.00 83.44 110 ALA A O 1
ATOM 866 N N . ASP A 1 111 ? -32.900 -12.186 48.549 1.00 89.19 111 ASP A N 1
ATOM 867 C CA . ASP A 1 111 ? -31.587 -11.718 48.979 1.00 89.19 111 ASP A CA 1
ATOM 868 C C . ASP A 1 111 ? -31.027 -10.698 47.985 1.00 89.19 111 ASP A C 1
ATOM 870 O O . ASP A 1 111 ? -31.301 -10.766 46.779 1.00 89.19 111 ASP A O 1
ATOM 874 N N . TYR A 1 112 ? -30.242 -9.753 48.495 1.00 90.00 112 TYR A N 1
ATOM 875 C CA . TYR A 1 112 ? -29.707 -8.647 47.713 1.00 90.00 112 TYR A CA 1
ATOM 876 C C . TYR A 1 112 ? -28.208 -8.807 47.497 1.00 90.00 112 TYR A C 1
ATOM 878 O O . TYR A 1 112 ? -27.464 -9.227 48.380 1.00 90.00 112 TYR A O 1
ATOM 886 N N . CYS A 1 113 ? -27.741 -8.413 46.318 1.00 91.00 113 CYS A N 1
ATOM 887 C CA . CYS A 1 113 ? -26.320 -8.328 46.023 1.00 91.00 113 CYS A CA 1
ATOM 888 C C . CYS A 1 113 ? -26.003 -6.985 45.379 1.00 91.00 113 CYS A C 1
ATOM 890 O O . CYS A 1 113 ? -26.724 -6.509 44.501 1.00 91.00 113 CYS A O 1
ATOM 892 N N . THR A 1 114 ? -24.907 -6.380 45.820 1.00 93.62 114 THR A N 1
ATOM 893 C CA . THR A 1 114 ? -24.367 -5.170 45.212 1.00 93.62 114 THR A CA 1
ATOM 894 C C . THR A 1 114 ? -23.397 -5.559 44.105 1.00 93.62 114 THR A C 1
ATOM 896 O O . THR A 1 114 ? -22.405 -6.244 44.346 1.00 93.62 114 THR A O 1
ATOM 899 N N . ILE A 1 115 ? -23.676 -5.090 42.894 1.00 95.00 115 ILE A N 1
ATOM 900 C CA . ILE A 1 115 ? -22.906 -5.360 41.685 1.00 95.00 115 ILE A CA 1
ATOM 901 C C . ILE A 1 115 ? -22.165 -4.101 41.253 1.00 95.00 115 ILE A C 1
ATOM 903 O O . ILE A 1 115 ? -22.728 -3.009 41.138 1.00 95.00 115 ILE A O 1
ATOM 907 N N . TYR A 1 116 ? -20.885 -4.282 40.969 1.00 96.12 116 TYR A N 1
ATOM 908 C CA . TYR A 1 116 ? -19.988 -3.254 40.466 1.00 96.12 116 TYR A CA 1
ATOM 909 C C . TYR A 1 116 ? -19.677 -3.563 39.003 1.00 96.12 116 TYR A C 1
ATOM 911 O O . TYR A 1 116 ? -19.409 -4.714 38.661 1.00 96.12 116 TYR A O 1
ATOM 919 N N . LEU A 1 117 ? -19.738 -2.554 38.139 1.00 96.88 117 LEU A N 1
ATOM 920 C CA . LEU A 1 117 ? -19.623 -2.706 36.693 1.00 96.88 117 LEU A CA 1
ATOM 921 C C . LEU A 1 117 ? -18.414 -1.943 36.145 1.00 96.88 117 LEU A C 1
ATOM 923 O O . LEU A 1 117 ? -18.090 -0.845 36.607 1.00 96.88 117 LEU A O 1
ATOM 927 N N . LEU A 1 118 ? -17.786 -2.517 35.121 1.00 97.56 118 LEU A N 1
ATOM 928 C CA . LEU A 1 118 ? -16.856 -1.825 34.230 1.00 97.56 118 LEU A CA 1
ATOM 929 C C . LEU A 1 118 ? -17.412 -1.826 32.815 1.00 97.56 118 LEU A C 1
ATOM 931 O O . LEU A 1 118 ? -17.937 -2.840 32.364 1.00 97.56 118 LEU A O 1
ATOM 935 N N . PHE A 1 119 ? -17.236 -0.714 32.112 1.00 97.94 119 PHE A N 1
ATOM 936 C CA . PHE A 1 119 ? -17.608 -0.560 30.711 1.00 97.94 119 PHE A CA 1
ATOM 937 C C . PHE A 1 119 ? -16.353 -0.262 29.912 1.00 97.94 119 PHE A C 1
ATOM 939 O O . PHE A 1 119 ? -15.677 0.735 30.176 1.00 97.94 119 PHE A O 1
ATOM 946 N N . TYR A 1 120 ? -16.042 -1.119 28.949 1.00 97.50 120 TYR A N 1
ATOM 947 C CA . TYR A 1 120 ? -14.899 -0.969 28.065 1.00 97.50 120 TYR A CA 1
ATOM 948 C C . TYR A 1 120 ? -15.355 -0.815 26.618 1.00 97.50 120 TYR A C 1
ATOM 950 O O . TYR A 1 120 ? -16.132 -1.618 26.111 1.00 97.50 120 TYR A O 1
ATOM 958 N N . HIS A 1 121 ? -14.814 0.182 25.926 1.00 95.81 121 HIS A N 1
ATOM 959 C CA . HIS A 1 121 ? -14.912 0.280 24.474 1.00 95.81 121 HIS A CA 1
ATOM 960 C C . HIS A 1 121 ? -13.614 0.872 23.904 1.00 95.81 121 HIS A C 1
ATOM 962 O O . HIS A 1 121 ? -13.086 1.826 24.481 1.00 95.81 121 HIS A O 1
ATOM 968 N N . PRO A 1 122 ? -13.103 0.400 22.750 1.00 90.62 122 PRO A N 1
ATOM 969 C CA . PRO A 1 122 ? -11.855 0.906 22.167 1.00 90.62 122 PRO A CA 1
ATOM 970 C C . PRO A 1 122 ? -11.811 2.431 21.964 1.00 90.62 122 PRO A C 1
ATOM 972 O O . PRO A 1 122 ? -10.765 3.051 22.153 1.00 90.62 122 PRO A O 1
ATOM 975 N N . ASP A 1 123 ? -12.946 3.043 21.612 1.00 91.38 123 ASP A N 1
ATOM 976 C CA . ASP A 1 123 ? -13.053 4.492 21.375 1.00 91.38 123 ASP A CA 1
ATOM 977 C C . ASP A 1 123 ? -13.446 5.334 22.603 1.00 91.38 123 ASP A C 1
ATOM 979 O O . ASP A 1 123 ? -13.249 6.549 22.583 1.00 91.38 123 ASP A O 1
ATOM 983 N N . TYR A 1 124 ? -13.971 4.721 23.671 1.00 93.81 124 TYR A N 1
ATOM 984 C CA . TYR A 1 124 ? -14.429 5.431 24.882 1.00 93.81 124 TYR A CA 1
ATOM 985 C C . TYR A 1 124 ? -13.582 5.109 26.126 1.00 93.81 124 TYR A C 1
ATOM 987 O O . TYR A 1 124 ? -13.677 5.793 27.142 1.00 93.81 124 TYR A O 1
ATOM 995 N N . GLY A 1 125 ? -12.702 4.111 26.039 1.00 93.69 125 GLY A N 1
ATOM 996 C CA . GLY A 1 125 ? -11.847 3.671 27.134 1.00 93.69 125 GLY A CA 1
ATOM 997 C C . GLY A 1 125 ? -12.565 2.756 28.118 1.00 93.69 125 GLY A C 1
ATOM 998 O O . GLY A 1 125 ? -13.559 2.116 27.781 1.00 93.69 125 GLY A O 1
ATOM 999 N N . LEU A 1 126 ? -12.009 2.680 29.326 1.00 96.12 126 LEU A N 1
ATOM 1000 C CA . LEU A 1 126 ? -12.571 1.941 30.449 1.00 96.12 126 LEU A CA 1
ATOM 1001 C C . LEU A 1 126 ? -13.160 2.937 31.446 1.00 96.12 126 LEU A C 1
ATOM 1003 O O . LEU A 1 126 ? -12.473 3.885 31.833 1.00 96.12 126 LEU A O 1
ATOM 1007 N N . ILE A 1 127 ? -14.395 2.712 31.885 1.00 97.06 127 ILE A N 1
ATOM 1008 C CA . ILE A 1 127 ? -15.031 3.490 32.952 1.00 97.06 127 ILE A CA 1
ATOM 1009 C C . ILE A 1 127 ? -15.709 2.576 33.974 1.00 97.06 127 ILE A C 1
ATOM 1011 O O . ILE A 1 127 ? -16.113 1.456 33.656 1.00 97.06 127 ILE A O 1
ATOM 1015 N N . LYS A 1 128 ? -15.847 3.071 35.204 1.00 96.69 128 LYS A N 1
ATOM 1016 C CA . LYS A 1 128 ? -16.595 2.414 36.282 1.00 96.69 128 LYS A CA 1
ATOM 1017 C C . LYS A 1 128 ? -18.008 2.978 36.332 1.00 96.69 128 LYS A C 1
ATOM 1019 O O . LYS A 1 128 ? -18.200 4.147 36.007 1.00 96.69 128 LYS A O 1
ATOM 1024 N N . ASN A 1 129 ? -18.976 2.186 36.783 1.00 94.69 129 ASN A N 1
ATOM 1025 C CA . ASN A 1 129 ? -20.248 2.769 37.200 1.00 94.69 129 ASN A CA 1
ATOM 1026 C C . ASN A 1 129 ? -20.065 3.614 38.469 1.00 94.69 129 ASN A C 1
ATOM 1028 O O . ASN A 1 129 ? -19.495 3.139 39.452 1.00 94.69 129 ASN A O 1
ATOM 1032 N N . ASP A 1 130 ? -20.612 4.830 38.464 1.00 87.69 130 ASP A N 1
ATOM 1033 C CA . ASP A 1 130 ? -20.593 5.711 39.641 1.00 87.69 130 ASP A CA 1
ATOM 1034 C C . ASP A 1 130 ? -21.489 5.174 40.765 1.00 87.69 130 ASP A C 1
ATOM 1036 O O . ASP A 1 130 ? -21.156 5.271 41.943 1.00 87.69 130 ASP A O 1
ATOM 1040 N N . ASN A 1 131 ? -22.623 4.572 40.392 1.00 90.50 131 ASN A N 1
ATOM 1041 C CA . ASN A 1 131 ? -23.591 4.010 41.326 1.00 90.50 131 ASN A CA 1
ATOM 1042 C C . ASN A 1 131 ? -23.620 2.482 41.193 1.00 90.50 131 ASN A C 1
ATOM 1044 O O . ASN A 1 131 ? -23.974 1.982 40.116 1.00 90.50 131 ASN A O 1
ATOM 1048 N N . PRO A 1 132 ? -23.264 1.723 42.246 1.00 92.31 132 PRO A N 1
ATOM 1049 C CA . PRO A 1 132 ? -23.371 0.272 42.232 1.00 92.31 132 PRO A CA 1
ATOM 1050 C C . PRO A 1 132 ? -24.826 -0.181 42.075 1.00 92.31 132 PRO A C 1
ATOM 1052 O O . PRO A 1 132 ? -25.762 0.483 42.522 1.00 92.31 132 PRO A O 1
ATOM 1055 N N . VAL A 1 133 ? -25.015 -1.322 41.419 1.00 93.62 133 VAL A N 1
ATOM 1056 C CA . VAL A 1 133 ? -26.336 -1.858 41.087 1.00 93.62 133 VAL A CA 1
ATOM 1057 C C . VAL A 1 133 ? -26.746 -2.845 42.162 1.00 93.62 133 VAL A C 1
ATOM 1059 O O . VAL A 1 133 ? -26.084 -3.860 42.345 1.00 93.62 133 VAL A O 1
ATOM 1062 N N . ILE A 1 134 ? -27.845 -2.578 42.859 1.00 92.31 134 ILE A N 1
ATOM 1063 C CA . ILE A 1 134 ? -28.416 -3.546 43.796 1.00 92.31 134 ILE A CA 1
ATOM 1064 C C . ILE A 1 134 ? -29.374 -4.444 43.015 1.00 92.31 134 ILE A C 1
ATOM 1066 O O . ILE A 1 134 ? -30.362 -3.975 42.446 1.00 92.31 134 ILE A O 1
ATOM 1070 N N . ILE A 1 135 ? -29.062 -5.734 42.974 1.00 91.50 135 ILE A N 1
ATOM 1071 C CA . ILE A 1 135 ? -29.920 -6.771 42.403 1.00 91.50 135 ILE A CA 1
ATOM 1072 C C . ILE A 1 135 ? -30.570 -7.578 43.513 1.00 91.50 135 ILE A C 1
ATOM 1074 O O . ILE A 1 135 ? -30.000 -7.740 44.588 1.00 91.50 135 ILE A O 1
ATOM 1078 N N . MET A 1 136 ? -31.753 -8.104 43.223 1.00 90.56 136 MET A N 1
ATOM 1079 C CA . MET A 1 136 ? -32.452 -9.050 44.080 1.00 90.56 136 MET A CA 1
ATOM 1080 C C . MET A 1 136 ? -32.477 -10.410 43.384 1.00 90.56 136 MET A C 1
ATOM 1082 O O . MET A 1 136 ? -32.676 -10.485 42.166 1.00 90.56 136 MET A O 1
ATOM 1086 N N . SER A 1 137 ? -32.267 -11.483 44.141 1.00 89.50 137 SER A N 1
ATOM 1087 C CA . SER A 1 137 ? -32.323 -12.857 43.631 1.00 89.50 137 SER A CA 1
ATOM 1088 C C . SER A 1 137 ? -33.613 -13.147 42.862 1.00 89.50 137 SER A C 1
ATOM 1090 O O . SER A 1 137 ? -34.679 -12.668 43.241 1.00 89.50 137 SER A O 1
ATOM 1092 N N . ASP A 1 138 ? -33.504 -13.942 41.799 1.00 85.38 138 ASP A N 1
ATOM 1093 C CA . ASP A 1 138 ? -34.577 -14.353 40.886 1.00 85.38 138 ASP A CA 1
ATOM 1094 C C . ASP A 1 138 ? -35.285 -13.201 40.146 1.00 85.38 138 ASP A C 1
ATOM 1096 O O . ASP A 1 138 ? -36.362 -13.381 39.575 1.00 85.38 138 ASP A O 1
ATOM 1100 N N . THR A 1 139 ? -34.663 -12.017 40.087 1.00 85.62 139 THR A N 1
ATOM 1101 C CA . THR A 1 139 ? -35.173 -10.869 39.320 1.00 85.62 139 THR A CA 1
ATOM 1102 C C . THR A 1 139 ? -34.158 -10.329 38.318 1.00 85.62 139 THR A C 1
ATOM 1104 O O . THR A 1 139 ? -32.952 -10.541 38.446 1.00 85.62 139 THR A O 1
ATOM 1107 N N . THR A 1 140 ? -34.653 -9.605 37.311 1.00 79.94 140 THR A N 1
ATOM 1108 C CA . THR A 1 140 ? -33.821 -8.798 36.414 1.00 79.94 140 THR A CA 1
ATOM 1109 C C . THR A 1 140 ? -34.112 -7.330 36.671 1.00 79.94 140 THR A C 1
ATOM 1111 O O . THR A 1 140 ? -35.255 -6.895 36.532 1.00 79.94 140 THR A O 1
ATOM 1114 N N . SER A 1 141 ? -33.084 -6.569 37.036 1.00 77.81 141 SER A N 1
ATOM 1115 C CA . SER A 1 141 ? -33.214 -5.139 37.315 1.00 77.81 141 SER A CA 1
ATOM 1116 C C . SER A 1 141 ? -32.821 -4.313 36.081 1.00 77.81 141 SER A C 1
ATOM 1118 O O . SER A 1 141 ? -31.744 -4.519 35.520 1.00 77.81 141 SER A O 1
ATOM 1120 N N . ASN A 1 142 ? -33.680 -3.378 35.654 1.00 68.56 142 ASN A N 1
ATOM 1121 C CA . ASN A 1 142 ? -33.475 -2.509 34.480 1.00 68.56 142 ASN A CA 1
ATOM 1122 C C . ASN A 1 142 ? -33.085 -1.092 34.923 1.00 68.56 142 ASN A C 1
ATOM 1124 O O . ASN A 1 142 ? -33.897 -0.170 34.862 1.00 68.56 142 ASN A O 1
ATOM 1128 N N . VAL A 1 143 ? -31.871 -0.926 35.442 1.00 78.50 143 VAL A N 1
ATOM 1129 C CA . VAL A 1 143 ? -31.503 0.278 36.219 1.00 78.50 143 VAL A CA 1
ATOM 1130 C C . VAL A 1 143 ? -30.203 0.934 35.784 1.00 78.50 143 VAL A C 1
ATOM 1132 O O . VAL A 1 143 ? -29.857 1.991 36.306 1.00 78.50 143 VAL A O 1
ATOM 1135 N N . VAL A 1 144 ? -29.477 0.353 34.829 1.00 93.69 144 VAL A N 1
ATOM 1136 C CA . VAL A 1 144 ? -28.162 0.883 34.472 1.00 93.69 144 VAL A CA 1
ATOM 1137 C C . VAL A 1 144 ? -28.270 1.820 33.284 1.00 93.69 144 VAL A C 1
ATOM 1139 O O . VAL A 1 144 ? -28.605 1.409 32.177 1.00 93.69 144 VAL A O 1
ATOM 1142 N N . TYR A 1 145 ? -27.949 3.084 33.514 1.00 95.00 145 TYR A N 1
ATOM 1143 C CA . TYR A 1 145 ? -27.756 4.071 32.465 1.00 95.00 145 TYR A CA 1
ATOM 1144 C C . TYR A 1 145 ? -26.348 4.633 32.607 1.00 95.00 145 TYR A C 1
ATOM 1146 O O . TYR A 1 145 ? -26.043 5.289 33.603 1.00 95.00 145 TYR A O 1
ATOM 1154 N N . GLN A 1 146 ? -25.486 4.330 31.641 1.00 96.75 146 GLN A N 1
ATOM 1155 C CA . GLN A 1 146 ? -24.084 4.720 31.685 1.00 96.75 146 GLN A CA 1
ATOM 1156 C C . GLN A 1 146 ? -23.754 5.643 30.520 1.00 96.75 146 GLN A C 1
ATOM 1158 O O . GLN A 1 146 ? -23.927 5.278 29.361 1.00 96.75 146 GLN A O 1
ATOM 1163 N N . GLU A 1 147 ? -23.217 6.817 30.828 1.00 96.75 147 GLU A N 1
ATOM 1164 C CA . GLU A 1 147 ? -22.676 7.712 29.810 1.00 96.75 147 GLU A CA 1
ATOM 1165 C C . GLU A 1 147 ? -21.163 7.510 29.682 1.00 96.75 147 GLU A C 1
ATOM 1167 O O . GLU A 1 147 ? -20.462 7.410 30.693 1.00 96.75 147 GLU A O 1
ATOM 1172 N N . MET A 1 148 ? -20.651 7.464 28.451 1.00 96.19 148 MET A N 1
ATOM 1173 C CA . MET A 1 148 ? -19.214 7.424 28.168 1.00 96.19 148 MET A CA 1
ATOM 1174 C C . MET A 1 148 ? -18.811 8.619 27.302 1.00 96.19 148 MET A C 1
ATOM 1176 O O . MET A 1 148 ? -19.558 9.025 26.418 1.00 96.19 148 MET A O 1
ATOM 1180 N N . LYS A 1 149 ? -17.612 9.168 27.524 1.00 94.06 149 LYS A N 1
ATOM 1181 C CA . LYS A 1 149 ? -17.034 10.228 26.680 1.00 94.06 149 LYS A CA 1
ATOM 1182 C C . LYS A 1 149 ? -16.031 9.640 25.706 1.00 94.06 149 LYS A C 1
ATOM 1184 O O . LYS A 1 149 ? -15.235 8.781 26.086 1.00 94.06 149 LYS A O 1
ATOM 1189 N N . LYS A 1 150 ? -16.048 10.112 24.465 1.00 91.81 150 LYS A N 1
ATOM 1190 C CA . LYS A 1 150 ? -15.196 9.560 23.418 1.00 91.81 150 LYS A CA 1
ATOM 1191 C C . LYS A 1 150 ? -13.755 10.038 23.590 1.00 91.81 150 LYS A C 1
ATOM 1193 O O . LYS A 1 150 ? -13.496 11.243 23.601 1.00 91.81 150 LYS A O 1
ATOM 1198 N N . ILE A 1 151 ? -12.816 9.098 23.697 1.00 91.44 151 ILE A N 1
ATOM 1199 C CA . ILE A 1 151 ? -11.381 9.371 23.886 1.00 91.44 151 ILE A CA 1
ATOM 1200 C C . ILE A 1 151 ? -10.571 9.225 22.595 1.00 91.44 151 ILE A C 1
ATOM 1202 O O . ILE A 1 151 ? -9.534 9.874 22.456 1.00 91.44 151 ILE A O 1
ATOM 1206 N N . ASN A 1 152 ? -11.050 8.421 21.642 1.00 91.06 152 ASN A N 1
ATOM 1207 C CA . ASN A 1 152 ? -10.427 8.254 20.331 1.00 91.06 152 ASN A CA 1
ATOM 1208 C C . ASN A 1 152 ? -11.381 8.673 19.213 1.00 91.06 152 ASN A C 1
ATOM 1210 O O . ASN A 1 152 ? -12.572 8.366 19.239 1.00 91.06 152 ASN A O 1
ATOM 1214 N N . SER A 1 153 ? -10.834 9.335 18.201 1.00 91.44 153 SER A N 1
ATOM 1215 C CA . SER A 1 153 ? -11.504 9.559 16.924 1.00 91.44 153 SER A CA 1
ATOM 1216 C C . SER A 1 153 ? -11.083 8.467 15.942 1.00 91.44 153 SER A C 1
ATOM 1218 O O . SER A 1 153 ? -9.992 7.903 16.039 1.00 91.44 153 SER A O 1
ATOM 1220 N N . SER A 1 154 ? -11.970 8.149 15.002 1.00 91.81 154 SER A N 1
ATOM 1221 C CA . SER A 1 154 ? -11.711 7.181 13.939 1.00 91.81 154 SER A CA 1
ATOM 1222 C C . SER A 1 154 ? -11.998 7.814 12.583 1.00 91.81 154 SER A C 1
ATOM 1224 O O . SER A 1 154 ? -13.021 8.478 12.422 1.00 91.81 154 SER A O 1
ATOM 1226 N N . THR A 1 155 ? -11.139 7.538 11.607 1.00 94.88 155 THR A N 1
ATOM 1227 C CA . THR A 1 155 ? -11.266 8.009 10.223 1.00 94.88 155 THR A CA 1
ATOM 1228 C C . THR A 1 155 ? -11.077 6.834 9.276 1.00 94.88 155 THR A C 1
ATOM 1230 O O . THR A 1 155 ? -10.209 5.984 9.484 1.00 94.88 155 THR A O 1
ATOM 1233 N N . ILE A 1 156 ? -11.882 6.773 8.220 1.00 96.81 156 ILE A N 1
ATOM 1234 C CA . ILE A 1 156 ? -11.660 5.856 7.102 1.00 96.81 156 ILE A CA 1
ATOM 1235 C C . ILE A 1 156 ? -10.699 6.534 6.126 1.00 96.81 156 ILE A C 1
ATOM 1237 O O . ILE A 1 156 ? -11.055 7.529 5.497 1.00 96.81 156 ILE A O 1
ATOM 1241 N N . LEU A 1 157 ? -9.480 6.010 6.005 1.00 97.56 157 LEU A N 1
ATOM 1242 C CA . LEU A 1 157 ? -8.519 6.477 5.016 1.00 97.56 157 LEU A CA 1
ATOM 1243 C C . LEU A 1 157 ? -8.739 5.735 3.696 1.00 97.56 157 LEU A C 1
ATOM 1245 O O . LEU A 1 157 ? -8.480 4.536 3.623 1.00 97.56 157 LEU A O 1
ATOM 1249 N N . ASN A 1 158 ? -9.192 6.442 2.665 1.00 97.75 158 ASN A N 1
ATOM 1250 C CA . ASN A 1 158 ? -9.285 5.941 1.299 1.00 97.75 158 ASN A CA 1
ATOM 1251 C C . ASN A 1 158 ? -7.953 6.210 0.591 1.00 97.75 158 ASN A C 1
ATOM 1253 O O . ASN A 1 158 ? -7.588 7.361 0.355 1.00 97.75 158 ASN A O 1
ATOM 1257 N N . VAL A 1 159 ? -7.214 5.152 0.281 1.00 98.06 159 VAL A N 1
ATOM 1258 C CA . VAL A 1 159 ? -5.898 5.222 -0.356 1.00 98.06 159 VAL A CA 1
ATOM 1259 C C . VAL A 1 159 ? -6.042 4.820 -1.816 1.00 98.06 159 VAL A C 1
ATOM 1261 O O . VAL A 1 159 ? -6.457 3.696 -2.097 1.00 98.06 159 VAL A O 1
ATOM 1264 N N . ASN A 1 160 ? -5.663 5.711 -2.729 1.00 98.19 160 ASN A N 1
ATOM 1265 C CA . ASN A 1 160 ? -5.469 5.398 -4.142 1.00 98.19 160 ASN A CA 1
ATOM 1266 C C . ASN A 1 160 ? -3.970 5.246 -4.403 1.00 98.19 160 ASN A C 1
ATOM 1268 O O . ASN A 1 160 ? -3.188 6.116 -4.032 1.00 98.19 160 ASN A O 1
ATOM 1272 N N . ILE A 1 161 ? -3.559 4.155 -5.038 1.00 97.81 161 ILE A N 1
ATOM 1273 C CA . ILE A 1 161 ? -2.171 3.905 -5.418 1.00 97.81 161 ILE A CA 1
ATOM 1274 C C . ILE A 1 161 ? -2.067 4.064 -6.929 1.00 97.81 161 ILE A C 1
ATOM 1276 O O . ILE A 1 161 ? -2.619 3.266 -7.688 1.00 97.81 161 ILE A O 1
ATOM 1280 N N . ILE A 1 162 ? -1.372 5.115 -7.348 1.00 97.31 162 ILE A N 1
ATOM 1281 C CA . ILE A 1 162 ? -1.310 5.578 -8.731 1.00 97.31 162 ILE A CA 1
ATOM 1282 C C . ILE A 1 162 ? 0.083 5.295 -9.287 1.00 97.31 162 ILE A C 1
ATOM 1284 O O . ILE A 1 162 ? 1.090 5.666 -8.682 1.00 97.31 162 ILE A O 1
ATOM 1288 N N . ASP A 1 163 ? 0.149 4.661 -10.452 1.00 95.50 163 ASP A N 1
ATOM 1289 C CA . ASP A 1 163 ? 1.377 4.604 -11.237 1.00 95.50 163 ASP A CA 1
ATOM 1290 C C . ASP A 1 163 ? 1.657 5.993 -11.819 1.00 95.50 163 ASP A C 1
ATOM 1292 O O . ASP A 1 163 ? 0.916 6.488 -12.663 1.00 95.50 163 ASP A O 1
ATOM 1296 N N . ALA A 1 164 ? 2.730 6.638 -11.377 1.00 94.62 164 ALA A N 1
ATOM 1297 C CA . ALA A 1 164 ? 3.082 7.979 -11.828 1.00 94.62 164 ALA A CA 1
ATOM 1298 C C . ALA A 1 164 ? 3.491 8.048 -13.311 1.00 94.62 164 ALA A C 1
ATOM 1300 O O . ALA A 1 164 ? 3.445 9.129 -13.899 1.00 94.62 164 ALA A O 1
ATOM 1301 N N . GLY A 1 165 ? 3.863 6.923 -13.932 1.00 90.62 165 GLY A N 1
ATOM 1302 C CA . GLY A 1 165 ? 4.139 6.863 -15.367 1.00 90.62 165 GLY A CA 1
ATOM 1303 C C . GLY A 1 165 ? 2.868 6.986 -16.210 1.00 90.62 165 GLY A C 1
ATOM 1304 O O . GLY A 1 165 ? 2.831 7.758 -17.170 1.00 90.62 165 GLY A O 1
ATOM 1305 N N . THR A 1 166 ? 1.819 6.249 -15.831 1.00 92.06 166 THR A N 1
ATOM 1306 C CA . THR A 1 166 ? 0.568 6.134 -16.604 1.00 92.06 166 THR A CA 1
ATOM 1307 C C . THR A 1 166 ? -0.609 6.930 -16.040 1.00 92.06 166 THR A C 1
ATOM 1309 O O . THR A 1 166 ? -1.615 7.072 -16.727 1.00 92.06 166 THR A O 1
ATOM 1312 N N . GLU A 1 167 ? -0.494 7.434 -14.809 1.00 92.38 167 GLU A N 1
ATOM 1313 C CA . GLU A 1 167 ? -1.555 8.078 -14.014 1.00 92.38 167 GLU A CA 1
ATOM 1314 C C . GLU A 1 167 ? -2.784 7.193 -13.750 1.00 92.38 167 GLU A C 1
ATOM 1316 O O . GLU A 1 167 ? -3.823 7.667 -13.292 1.00 92.38 167 GLU A O 1
ATOM 1321 N N . ASN A 1 168 ? -2.661 5.886 -13.982 1.00 95.94 168 ASN A N 1
ATOM 1322 C CA . ASN A 1 168 ? -3.705 4.917 -13.687 1.00 95.94 168 ASN A CA 1
ATOM 1323 C C . ASN A 1 168 ? -3.516 4.304 -12.298 1.00 95.94 168 ASN A C 1
ATOM 1325 O O . ASN A 1 168 ? -2.420 4.294 -11.733 1.00 95.94 168 ASN A O 1
ATOM 1329 N N . LEU A 1 169 ? -4.593 3.729 -11.761 1.00 97.25 169 LEU A N 1
ATOM 1330 C CA . LEU A 1 169 ? -4.508 2.888 -10.572 1.00 97.25 169 LEU A CA 1
ATOM 1331 C C . LEU A 1 169 ? -3.616 1.674 -10.847 1.00 97.25 169 LEU A C 1
ATOM 1333 O O . LEU A 1 169 ? -3.738 1.017 -11.883 1.00 97.25 169 LEU A O 1
ATOM 1337 N N . ILE A 1 170 ? -2.746 1.357 -9.893 1.00 95.12 170 ILE A N 1
ATOM 1338 C CA . ILE A 1 170 ? -1.848 0.213 -10.006 1.00 95.12 170 ILE A CA 1
ATOM 1339 C C . ILE A 1 170 ? -2.639 -1.105 -10.000 1.00 95.12 170 ILE A C 1
ATOM 1341 O O . ILE A 1 170 ? -3.546 -1.300 -9.193 1.00 95.12 170 ILE A O 1
ATOM 1345 N N . SER A 1 171 ? -2.280 -2.044 -10.872 1.00 93.69 171 SER A N 1
ATOM 1346 C CA . SER A 1 171 ? -2.899 -3.379 -10.921 1.00 93.69 171 SER A CA 1
ATOM 1347 C C . SER A 1 171 ? -2.165 -4.421 -10.071 1.00 93.69 171 SER A C 1
ATOM 1349 O O . SER A 1 171 ? -2.677 -5.515 -9.841 1.00 93.69 171 SER A O 1
ATOM 1351 N N . ASN A 1 172 ? -0.963 -4.093 -9.591 1.00 92.19 172 ASN A N 1
ATOM 1352 C CA . ASN A 1 172 ? -0.176 -4.948 -8.714 1.00 92.19 172 ASN A CA 1
ATOM 1353 C C . ASN A 1 172 ? -0.572 -4.749 -7.240 1.00 92.19 172 ASN A C 1
ATOM 1355 O O . ASN A 1 172 ? -0.790 -3.612 -6.819 1.00 92.19 172 ASN A O 1
ATOM 1359 N N . PRO A 1 173 ? -0.606 -5.824 -6.433 1.00 94.75 173 PRO A N 1
ATOM 1360 C CA . PRO A 1 173 ? -0.849 -5.713 -5.003 1.00 94.75 173 PRO A CA 1
ATOM 1361 C C . PRO A 1 173 ? 0.315 -5.007 -4.297 1.00 94.75 173 PRO A C 1
ATOM 1363 O O . PRO A 1 173 ? 1.492 -5.323 -4.503 1.00 94.75 173 PRO A O 1
ATOM 1366 N N . MET A 1 174 ? -0.042 -4.068 -3.428 1.00 95.62 174 MET A N 1
ATOM 1367 C CA . MET A 1 174 ? 0.873 -3.242 -2.651 1.00 95.62 174 MET A CA 1
ATOM 1368 C C . MET A 1 174 ? 0.555 -3.368 -1.165 1.00 95.62 174 MET A C 1
ATOM 1370 O O . MET A 1 174 ? -0.601 -3.306 -0.756 1.00 95.62 174 MET A O 1
ATOM 1374 N N . GLU A 1 175 ? 1.577 -3.524 -0.337 1.00 96.12 175 GLU A N 1
ATOM 1375 C CA . GLU A 1 175 ? 1.470 -3.425 1.110 1.00 96.12 175 GLU A CA 1
ATOM 1376 C C . GLU A 1 175 ? 1.521 -1.958 1.529 1.00 96.12 175 GLU A C 1
ATOM 1378 O O . GLU A 1 175 ? 2.503 -1.259 1.280 1.00 96.12 175 GLU A O 1
ATOM 1383 N N . VAL A 1 176 ? 0.456 -1.507 2.184 1.00 96.94 176 VAL A N 1
ATOM 1384 C CA . VAL A 1 176 ? 0.327 -0.160 2.733 1.00 96.94 176 VAL A CA 1
ATOM 1385 C C . VAL A 1 176 ? 0.499 -0.227 4.243 1.00 96.94 176 VAL A C 1
ATOM 1387 O O . VAL A 1 176 ? -0.243 -0.932 4.931 1.00 96.94 176 VAL A O 1
ATOM 1390 N N . LEU A 1 177 ? 1.473 0.523 4.755 1.00 97.06 177 LEU A N 1
ATOM 1391 C CA . LEU A 1 177 ? 1.740 0.707 6.177 1.00 97.06 177 LEU A CA 1
ATOM 1392 C C . LEU A 1 177 ? 1.388 2.143 6.569 1.00 97.06 177 LEU A C 1
ATOM 1394 O O . LEU A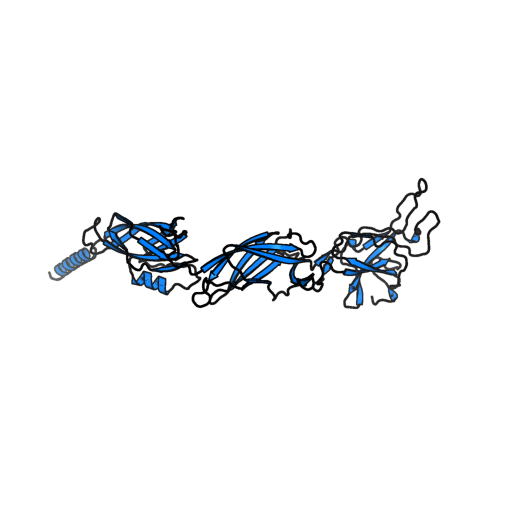 1 177 ? 1.967 3.092 6.039 1.00 97.06 177 LEU A O 1
ATOM 1398 N N . ILE A 1 178 ? 0.462 2.302 7.514 1.00 97.69 178 ILE A N 1
ATOM 1399 C CA . ILE A 1 178 ? 0.064 3.605 8.056 1.00 97.69 178 ILE A CA 1
ATOM 1400 C C . ILE A 1 178 ? 0.487 3.684 9.514 1.00 97.69 178 ILE A C 1
ATOM 1402 O O . ILE A 1 178 ? -0.059 2.982 10.364 1.00 97.69 178 ILE A O 1
ATOM 1406 N N . SER A 1 179 ? 1.408 4.588 9.818 1.00 97.56 179 SER A N 1
ATOM 1407 C CA . SER A 1 179 ? 1.834 4.887 11.180 1.00 97.56 179 SER A CA 1
ATOM 1408 C C . SER A 1 179 ? 1.076 6.102 11.705 1.00 97.56 179 SER A C 1
ATOM 1410 O O . SER A 1 179 ? 1.245 7.221 11.213 1.00 97.56 179 SER A O 1
ATOM 1412 N N . VAL A 1 180 ? 0.243 5.873 12.718 1.00 96.44 180 VAL A N 1
ATOM 1413 C CA . VAL A 1 180 ? -0.649 6.870 13.315 1.00 96.44 180 VAL A CA 1
ATOM 1414 C C . VAL A 1 180 ? -0.144 7.241 14.712 1.00 96.44 180 VAL A C 1
ATOM 1416 O O . VAL A 1 180 ? -0.074 6.355 15.578 1.00 96.44 180 VAL A O 1
ATOM 1419 N N . PRO A 1 181 ? 0.194 8.520 14.964 1.00 94.44 181 PRO A N 1
ATOM 1420 C CA . PRO A 1 181 ? 0.592 8.986 16.286 1.00 94.44 181 PRO A CA 1
ATOM 1421 C C . PRO A 1 181 ? -0.479 8.702 17.343 1.00 94.44 181 PRO A C 1
ATOM 1423 O O . PRO A 1 181 ? -1.668 8.928 17.124 1.00 94.44 181 PRO A O 1
ATOM 1426 N N . GLN A 1 182 ? -0.037 8.214 18.495 1.00 91.00 182 GLN A N 1
ATOM 1427 C CA . GLN A 1 182 ? -0.828 8.060 19.712 1.00 91.00 182 GLN A CA 1
ATOM 1428 C C . GLN A 1 182 ? -0.221 8.959 20.800 1.00 91.00 182 GLN A C 1
ATOM 1430 O O . GLN A 1 182 ? 0.851 9.525 20.597 1.00 91.00 182 GLN A O 1
ATOM 1435 N N . ASN A 1 183 ? -0.857 9.058 21.971 1.00 85.94 183 ASN A N 1
ATOM 1436 C CA . ASN A 1 183 ? -0.384 9.946 23.045 1.00 85.94 183 ASN A CA 1
ATOM 1437 C C . ASN A 1 183 ? 1.079 9.679 23.444 1.00 85.94 183 ASN A C 1
ATOM 1439 O O . ASN A 1 183 ? 1.849 10.618 23.589 1.00 85.94 183 ASN A O 1
ATOM 1443 N N . ASN A 1 184 ? 1.468 8.404 23.570 1.00 85.81 184 ASN A N 1
ATOM 1444 C CA . ASN A 1 184 ? 2.809 7.993 24.014 1.00 85.81 184 ASN A CA 1
ATOM 1445 C C . ASN A 1 184 ? 3.441 6.921 23.109 1.00 85.81 184 ASN A C 1
ATOM 1447 O O . ASN A 1 184 ? 4.365 6.218 23.515 1.00 85.81 184 ASN A O 1
ATOM 1451 N N . SER A 1 185 ? 2.897 6.709 21.912 1.00 90.06 185 SER A N 1
ATOM 1452 C CA . SER A 1 185 ? 3.332 5.630 21.022 1.00 90.06 185 SER A CA 1
ATOM 1453 C C . SER A 1 185 ? 2.927 5.900 19.574 1.00 90.06 185 SER A C 1
ATOM 1455 O O . SER A 1 185 ? 2.417 6.964 19.227 1.00 90.06 185 SER A O 1
ATOM 1457 N N . THR A 1 186 ? 3.182 4.940 18.692 1.00 93.50 186 THR A N 1
ATOM 1458 C CA . THR A 1 186 ? 2.699 4.946 17.311 1.00 93.50 186 THR A CA 1
ATOM 1459 C C . THR A 1 186 ? 2.010 3.620 17.048 1.00 93.50 186 THR A C 1
ATOM 1461 O O . THR A 1 186 ? 2.563 2.564 17.354 1.00 93.50 186 THR A O 1
ATOM 1464 N N . LYS A 1 187 ? 0.805 3.670 16.481 1.00 93.69 187 LYS A N 1
ATOM 1465 C CA . LYS A 1 187 ? 0.069 2.478 16.060 1.00 93.69 187 LYS A CA 1
ATOM 1466 C C . LYS A 1 187 ? 0.212 2.318 14.553 1.00 93.69 187 LYS A C 1
ATOM 1468 O O . LYS A 1 187 ? -0.056 3.263 13.815 1.00 93.69 187 LYS A O 1
ATOM 1473 N N . THR A 1 188 ? 0.630 1.134 14.117 1.00 96.75 188 THR A N 1
ATOM 1474 C CA . THR A 1 188 ? 0.798 0.822 12.693 1.00 96.75 188 THR A CA 1
ATOM 1475 C C . THR A 1 188 ? -0.377 -0.013 12.206 1.00 96.75 188 THR A C 1
ATOM 1477 O O . THR A 1 188 ? -0.687 -1.048 12.793 1.00 96.75 188 THR A O 1
ATOM 1480 N N . TYR A 1 189 ? -1.015 0.436 11.131 1.00 96.62 189 TYR A N 1
ATOM 1481 C CA . TYR A 1 189 ? -2.039 -0.296 10.395 1.00 96.62 189 TYR A CA 1
ATOM 1482 C C . TYR A 1 189 ? -1.415 -0.837 9.110 1.00 96.62 189 TYR A C 1
ATOM 1484 O O . TYR A 1 189 ? -0.611 -0.150 8.482 1.00 96.62 189 TYR A O 1
ATOM 1492 N N . LYS A 1 190 ? -1.762 -2.068 8.737 1.00 96.50 190 LYS A N 1
ATOM 1493 C CA . LYS A 1 190 ? -1.190 -2.770 7.587 1.00 96.50 190 LYS A CA 1
ATOM 1494 C C . LYS A 1 190 ? -2.304 -3.390 6.756 1.00 96.50 190 LYS A C 1
ATOM 1496 O O . LYS A 1 190 ? -3.155 -4.079 7.313 1.00 96.50 190 LYS A O 1
ATOM 1501 N N . GLN A 1 191 ? -2.273 -3.175 5.444 1.00 96.69 191 GLN A N 1
ATOM 1502 C CA . GLN A 1 191 ? -3.226 -3.770 4.508 1.00 96.69 191 GLN A CA 1
ATOM 1503 C C . GLN A 1 191 ? -2.607 -3.934 3.123 1.00 96.69 191 GLN A C 1
ATOM 1505 O O . GLN A 1 191 ? -1.822 -3.096 2.687 1.00 96.69 191 GLN A O 1
ATOM 1510 N N . THR A 1 192 ? -2.987 -4.996 2.418 1.00 96.81 192 THR A N 1
ATOM 1511 C CA . THR A 1 192 ? -2.673 -5.154 0.996 1.00 96.81 192 THR A CA 1
ATOM 1512 C C . THR A 1 192 ? -3.771 -4.499 0.161 1.00 96.81 192 THR A C 1
ATOM 1514 O O . THR A 1 192 ? -4.947 -4.813 0.332 1.00 96.81 192 THR A O 1
ATOM 1517 N N . ILE A 1 193 ? -3.390 -3.587 -0.730 1.00 96.31 193 ILE A N 1
ATOM 1518 C CA . ILE A 1 193 ? -4.281 -2.811 -1.596 1.00 96.31 193 ILE A CA 1
ATOM 1519 C C . ILE A 1 193 ? -3.863 -3.019 -3.056 1.00 96.31 193 ILE A C 1
ATOM 1521 O O . ILE A 1 193 ? -2.675 -3.023 -3.366 1.00 96.31 193 ILE A O 1
ATOM 1525 N N . THR A 1 194 ? -4.837 -3.189 -3.953 1.00 95.75 194 THR A N 1
ATOM 1526 C CA . THR A 1 194 ? -4.623 -3.211 -5.411 1.00 95.75 194 THR A CA 1
ATOM 1527 C C . THR A 1 194 ? -5.430 -2.074 -6.018 1.00 95.75 194 THR A C 1
ATOM 1529 O O . THR A 1 194 ? -6.656 -2.087 -5.946 1.00 95.75 194 THR A O 1
ATOM 1532 N N . GLY A 1 195 ? -4.754 -1.066 -6.564 1.00 96.81 195 GLY A N 1
ATOM 1533 C CA . GLY A 1 195 ? -5.391 0.149 -7.065 1.00 96.81 195 GLY A CA 1
ATOM 1534 C C . GLY A 1 195 ? -5.877 1.047 -5.932 1.00 96.81 195 GLY A C 1
ATOM 1535 O O . GLY A 1 195 ? -5.198 2.007 -5.592 1.00 96.81 195 GLY A O 1
ATOM 1536 N N . ASN A 1 196 ? -7.024 0.742 -5.324 1.00 97.62 196 ASN A N 1
ATOM 1537 C CA . ASN A 1 196 ? -7.583 1.522 -4.220 1.00 97.62 196 ASN A CA 1
ATOM 1538 C C . ASN A 1 196 ? -8.078 0.649 -3.057 1.00 97.62 196 ASN A C 1
ATOM 1540 O O . ASN A 1 196 ? -8.346 -0.544 -3.198 1.00 97.62 196 ASN A O 1
ATOM 1544 N N . GLY A 1 197 ? -8.155 1.239 -1.867 1.00 97.56 197 GLY A N 1
ATOM 1545 C CA . GLY A 1 197 ? -8.620 0.544 -0.673 1.00 97.56 197 GLY A CA 1
ATOM 1546 C C . GLY A 1 197 ? -8.925 1.497 0.470 1.00 97.56 197 GLY A C 1
ATOM 1547 O O . GLY A 1 197 ? -8.525 2.658 0.455 1.00 97.56 197 GLY A O 1
ATOM 1548 N N . ASN A 1 198 ? -9.648 0.998 1.467 1.00 97.44 198 ASN A N 1
ATOM 1549 C CA . ASN A 1 198 ? -9.945 1.744 2.682 1.00 97.44 198 ASN A CA 1
ATOM 1550 C C . ASN A 1 198 ? -9.283 1.089 3.898 1.00 97.44 198 ASN A C 1
ATOM 1552 O O . ASN A 1 198 ? -9.246 -0.136 4.000 1.00 97.44 198 ASN A O 1
ATOM 1556 N N . ILE A 1 199 ? -8.758 1.917 4.804 1.00 97.31 199 ILE A N 1
ATOM 1557 C CA . ILE A 1 199 ? -8.186 1.494 6.085 1.00 97.31 199 ILE A CA 1
ATOM 1558 C C . ILE A 1 199 ? -8.818 2.343 7.188 1.00 97.31 199 ILE A C 1
ATOM 1560 O O . ILE A 1 199 ? -8.644 3.562 7.219 1.00 97.31 199 ILE A O 1
ATOM 1564 N N . LYS A 1 200 ? -9.556 1.717 8.113 1.00 95.69 200 LYS A N 1
ATOM 1565 C CA . LYS A 1 200 ? -10.076 2.415 9.298 1.00 95.69 200 LYS A CA 1
ATOM 1566 C C . LYS A 1 200 ? -8.941 2.614 10.299 1.00 95.69 200 LYS A C 1
ATOM 1568 O O . LYS A 1 200 ? -8.409 1.645 10.841 1.00 95.69 200 LYS A O 1
ATOM 1573 N N . ILE A 1 201 ? -8.601 3.869 10.562 1.00 95.38 201 ILE A N 1
ATOM 1574 C CA . ILE A 1 201 ? -7.596 4.259 11.549 1.00 95.38 201 ILE A CA 1
ATOM 1575 C C . ILE A 1 201 ? -8.261 4.913 12.760 1.00 95.38 201 ILE A C 1
ATOM 1577 O O . ILE A 1 201 ? -9.284 5.574 12.627 1.00 95.38 201 ILE A O 1
ATOM 1581 N N . SER A 1 202 ? -7.664 4.730 13.935 1.00 92.94 202 SER A N 1
ATOM 1582 C CA . SER A 1 202 ? -8.082 5.334 15.207 1.00 92.94 202 SER A CA 1
ATOM 1583 C C . SER A 1 202 ? -6.898 6.039 15.874 1.00 92.94 202 SER A C 1
ATOM 1585 O O . SER A 1 202 ? -5.756 5.553 15.804 1.00 92.94 202 SER A O 1
ATOM 1587 N N . TYR A 1 203 ? -7.170 7.194 16.478 1.00 92.94 203 TYR A N 1
ATOM 1588 C CA . TYR A 1 203 ? -6.194 8.075 17.116 1.00 92.94 203 TYR A CA 1
ATOM 1589 C C . TYR A 1 203 ? -6.810 8.848 18.291 1.00 92.94 203 TYR A C 1
ATOM 1591 O O . TYR A 1 203 ? -8.025 9.052 18.314 1.00 92.94 203 TYR A O 1
ATOM 1599 N N . PRO A 1 204 ? -5.995 9.327 19.252 1.00 91.94 204 PRO A N 1
ATOM 1600 C CA . PRO A 1 204 ? -6.493 10.097 20.383 1.00 91.94 204 PRO A CA 1
ATOM 1601 C C . PRO A 1 204 ? -7.214 11.342 19.898 1.00 91.94 204 PRO A C 1
ATOM 1603 O O . PRO A 1 204 ? -6.651 12.120 19.122 1.00 91.94 204 PRO A O 1
ATOM 1606 N N . ARG A 1 205 ? -8.441 11.543 20.376 1.00 90.50 205 ARG A N 1
ATOM 1607 C CA . ARG A 1 205 ? -9.261 12.694 19.998 1.00 90.50 205 ARG A CA 1
ATOM 1608 C C . ARG A 1 205 ? -8.658 14.006 20.480 1.00 90.50 205 ARG A C 1
ATOM 1610 O O . ARG A 1 205 ? -8.848 15.021 19.831 1.00 90.50 205 ARG A O 1
ATOM 1617 N N . PHE A 1 206 ? -7.893 13.989 21.566 1.00 87.38 206 PHE A N 1
ATOM 1618 C CA . PHE A 1 206 ? -7.204 15.159 22.100 1.00 87.38 206 PHE A CA 1
ATOM 1619 C C . PHE A 1 206 ? -5.722 14.827 22.288 1.00 87.38 206 PHE A C 1
ATOM 1621 O O . PHE A 1 206 ? -5.393 13.867 22.982 1.00 87.38 206 PHE A O 1
ATOM 1628 N N . SER A 1 207 ? -4.832 15.602 21.666 1.00 75.19 207 SER A N 1
ATOM 1629 C CA . SER A 1 207 ? -3.374 15.456 21.813 1.00 75.19 207 SER A CA 1
ATOM 1630 C C . SER A 1 207 ? -2.836 16.223 23.027 1.00 75.19 207 SER A C 1
ATOM 1632 O O . SER A 1 207 ? -1.906 15.768 23.687 1.00 75.19 207 SER A O 1
ATOM 1634 N N . SER A 1 208 ? -3.456 17.360 23.356 1.00 74.56 208 SER A N 1
ATOM 1635 C CA . SER A 1 208 ? -3.257 18.113 24.598 1.00 74.56 208 SER A CA 1
ATOM 1636 C C . SER A 1 208 ? -4.388 19.135 24.766 1.00 74.56 208 SER A C 1
ATOM 1638 O O . SER A 1 208 ? -4.553 20.011 23.918 1.00 74.56 208 SER A O 1
ATOM 1640 N N . GLY A 1 209 ? -5.160 19.052 25.851 1.00 79.44 209 GLY A N 1
ATOM 1641 C CA . GLY A 1 209 ? -6.266 19.981 26.118 1.00 79.44 209 GLY A CA 1
ATOM 1642 C C . GLY A 1 209 ? -7.589 19.565 25.469 1.00 79.44 209 GLY A C 1
ATOM 1643 O O . GLY A 1 209 ? -7.908 18.382 25.420 1.00 79.44 209 GLY A O 1
ATOM 1644 N N . THR A 1 210 ? -8.383 20.542 25.025 1.00 80.50 210 THR A N 1
ATOM 1645 C CA . THR A 1 210 ? -9.774 20.348 24.567 1.00 80.50 210 THR A CA 1
ATOM 1646 C C . THR A 1 210 ? -9.965 20.492 23.055 1.00 80.50 210 THR A C 1
ATOM 1648 O O . THR A 1 210 ? -11.090 20.383 22.574 1.00 80.50 210 THR A O 1
ATOM 1651 N N . THR A 1 211 ? -8.899 20.752 22.293 1.00 84.56 211 THR A N 1
ATOM 1652 C CA . THR A 1 211 ? -8.971 20.884 20.830 1.00 84.56 211 THR A CA 1
ATOM 1653 C C . THR A 1 211 ? -8.851 19.519 20.171 1.00 84.56 211 THR A C 1
ATOM 1655 O O . THR A 1 211 ? -7.904 18.781 20.450 1.00 84.56 211 THR A O 1
ATOM 1658 N N . GLU A 1 212 ? -9.789 19.199 19.279 1.00 87.31 212 GLU A N 1
ATOM 1659 C CA . GLU A 1 212 ? -9.766 17.935 18.550 1.00 87.31 212 GLU A CA 1
ATOM 1660 C C . GLU A 1 212 ? -8.483 17.789 17.717 1.00 87.31 212 GLU A C 1
ATOM 1662 O O . GLU A 1 212 ? -8.032 18.706 17.026 1.00 87.31 212 GLU A O 1
ATOM 1667 N N . ASN A 1 213 ? -7.875 16.617 17.829 1.00 89.50 213 ASN A N 1
ATOM 1668 C CA . ASN A 1 213 ? -6.608 16.268 17.229 1.00 89.50 213 ASN A CA 1
ATOM 1669 C C . ASN A 1 213 ? -6.781 15.986 15.733 1.00 89.50 213 ASN A C 1
ATOM 1671 O O . ASN A 1 213 ? -7.648 15.212 15.328 1.00 89.50 213 ASN A O 1
ATOM 1675 N N . LYS A 1 214 ? -5.893 16.564 14.925 1.00 92.62 214 LYS A N 1
ATOM 1676 C CA . LYS A 1 214 ? -5.763 16.303 13.487 1.00 92.62 214 LYS A CA 1
ATOM 1677 C C . LYS A 1 214 ? -4.361 15.761 13.223 1.00 92.62 214 LYS A C 1
ATOM 1679 O O . LYS A 1 214 ? -3.446 16.551 12.952 1.00 92.62 214 LYS A O 1
ATOM 1684 N N . PRO A 1 215 ? -4.136 14.450 13.411 1.00 94.31 215 PRO A N 1
ATOM 1685 C CA . PRO A 1 215 ? -2.790 13.910 13.420 1.00 94.31 215 PRO A CA 1
ATOM 1686 C C . PRO A 1 215 ? -2.189 13.871 12.015 1.00 94.31 215 PRO A C 1
ATOM 1688 O O . PRO A 1 215 ? -2.868 13.602 11.025 1.00 94.31 215 PRO A O 1
ATOM 1691 N N . ASN A 1 216 ? -0.875 14.070 11.956 1.00 96.00 216 ASN A N 1
ATOM 1692 C CA . ASN A 1 216 ? -0.078 13.773 10.773 1.00 96.00 216 ASN A CA 1
ATOM 1693 C C . ASN A 1 216 ? 0.240 12.274 10.756 1.00 96.00 216 ASN A C 1
ATOM 1695 O O . ASN A 1 216 ? 1.001 11.793 11.599 1.00 96.00 216 ASN A O 1
ATOM 1699 N N . VAL A 1 217 ? -0.339 11.536 9.814 1.00 96.62 217 VAL A N 1
ATOM 1700 C CA . VAL A 1 217 ? -0.083 10.103 9.630 1.00 96.62 217 VAL A CA 1
ATOM 1701 C C . VAL A 1 217 ? 0.999 9.897 8.581 1.00 96.62 217 VAL A C 1
ATOM 1703 O O . VAL A 1 217 ? 1.083 10.642 7.605 1.00 96.62 217 VAL A O 1
ATOM 1706 N N . LYS A 1 218 ? 1.837 8.881 8.787 1.00 97.38 218 LYS A N 1
ATOM 1707 C CA . LYS A 1 218 ? 2.894 8.493 7.847 1.00 97.38 218 LYS A CA 1
ATOM 1708 C C . LYS A 1 218 ? 2.440 7.277 7.054 1.00 97.38 218 LYS A C 1
ATOM 1710 O O . LYS A 1 218 ? 2.077 6.272 7.657 1.00 97.38 218 LYS A O 1
ATOM 1715 N N . ILE A 1 219 ? 2.495 7.359 5.733 1.00 97.12 219 ILE A N 1
ATOM 1716 C CA . ILE A 1 219 ? 2.073 6.311 4.806 1.00 97.12 219 ILE A CA 1
ATOM 1717 C C . ILE A 1 219 ? 3.292 5.831 4.026 1.00 97.12 219 ILE A C 1
ATOM 1719 O O . ILE A 1 219 ? 4.003 6.625 3.398 1.00 97.12 219 ILE A O 1
ATOM 1723 N N . LYS A 1 220 ? 3.515 4.520 4.068 1.00 96.06 220 LYS A N 1
ATOM 1724 C CA . LYS A 1 220 ? 4.537 3.822 3.293 1.00 96.06 220 LYS A CA 1
ATOM 1725 C C . LYS A 1 220 ? 3.888 2.748 2.433 1.00 96.06 220 LYS A C 1
ATOM 1727 O O . LYS A 1 220 ? 3.006 2.037 2.913 1.00 96.06 220 LYS A O 1
ATOM 1732 N N . VAL A 1 221 ? 4.323 2.638 1.184 1.00 95.25 221 VAL A N 1
ATOM 1733 C CA . VAL A 1 221 ? 3.792 1.679 0.212 1.00 95.25 221 VAL A CA 1
ATOM 1734 C C . VAL A 1 221 ? 4.933 0.888 -0.411 1.00 95.25 221 VAL A C 1
ATOM 1736 O O . VAL A 1 221 ? 5.891 1.470 -0.917 1.00 95.25 221 VAL A O 1
ATOM 1739 N N . TYR A 1 222 ? 4.810 -0.437 -0.392 1.00 90.75 222 TYR A N 1
ATOM 1740 C CA . TYR A 1 222 ? 5.792 -1.362 -0.955 1.00 90.75 222 TYR A CA 1
ATOM 1741 C C . TYR A 1 222 ? 5.092 -2.431 -1.784 1.00 90.75 222 TYR A C 1
ATOM 1743 O O . TYR A 1 222 ? 4.036 -2.925 -1.395 1.00 90.75 222 TYR A O 1
ATOM 1751 N N . GLN A 1 223 ? 5.685 -2.846 -2.898 1.00 89.62 223 GLN A N 1
ATOM 1752 C CA . GLN A 1 223 ? 5.143 -3.972 -3.649 1.00 89.62 223 GLN A CA 1
ATOM 1753 C C . GLN A 1 223 ? 5.359 -5.285 -2.892 1.00 89.62 223 GLN A C 1
ATOM 1755 O O . GLN A 1 223 ? 6.460 -5.578 -2.422 1.00 89.62 223 GLN A O 1
ATOM 1760 N N . THR A 1 224 ? 4.307 -6.096 -2.780 1.00 83.38 224 THR A N 1
ATOM 1761 C CA . THR A 1 224 ? 4.409 -7.432 -2.177 1.00 83.38 224 THR A CA 1
ATOM 1762 C C . THR A 1 224 ? 5.038 -8.432 -3.149 1.00 83.38 224 THR A C 1
ATOM 1764 O O . THR A 1 224 ? 4.750 -8.389 -4.345 1.00 83.38 224 THR A O 1
ATOM 1767 N N . GLY A 1 225 ? 5.822 -9.383 -2.632 1.00 79.12 225 GLY A N 1
ATOM 1768 C CA . GLY A 1 225 ? 6.434 -10.468 -3.413 1.00 79.12 225 GLY A CA 1
ATOM 1769 C C . GLY A 1 225 ? 7.917 -10.246 -3.729 1.00 79.12 225 GLY A C 1
ATOM 1770 O O . GLY A 1 225 ? 8.500 -9.237 -3.348 1.00 79.12 225 GLY A O 1
ATOM 1771 N N . THR A 1 226 ? 8.536 -11.216 -4.406 1.00 69.38 226 THR A N 1
ATOM 1772 C CA . THR A 1 226 ? 9.980 -11.220 -4.720 1.00 69.38 226 THR A CA 1
ATOM 1773 C C . THR A 1 226 ? 10.353 -10.363 -5.927 1.00 69.38 226 THR A C 1
ATOM 1775 O O . THR A 1 226 ? 11.505 -9.971 -6.057 1.00 69.38 226 THR A O 1
ATOM 1778 N N . ASN A 1 227 ? 9.388 -10.043 -6.793 1.00 75.19 227 ASN A N 1
ATOM 1779 C CA . ASN A 1 227 ? 9.612 -9.287 -8.027 1.00 75.19 227 ASN A CA 1
ATOM 1780 C C . ASN A 1 227 ? 9.144 -7.841 -7.832 1.00 75.19 227 ASN A C 1
ATOM 1782 O O . ASN A 1 227 ? 8.181 -7.396 -8.464 1.00 75.19 227 ASN A O 1
ATOM 1786 N N . GLN A 1 228 ? 9.762 -7.146 -6.875 1.00 76.31 228 GLN A N 1
ATOM 1787 C CA . GLN A 1 228 ? 9.467 -5.743 -6.608 1.00 76.31 228 GLN A CA 1
ATOM 1788 C C . GLN A 1 228 ? 9.954 -4.897 -7.779 1.00 76.31 228 GLN A C 1
ATOM 1790 O O . GLN A 1 228 ? 11.149 -4.759 -7.996 1.00 76.31 228 GLN A O 1
ATOM 1795 N N . LYS A 1 229 ? 9.010 -4.319 -8.512 1.00 86.44 229 LYS A N 1
ATOM 1796 C CA . LYS A 1 229 ? 9.256 -3.411 -9.627 1.00 86.44 229 LYS A CA 1
ATOM 1797 C C . LYS A 1 229 ? 8.961 -1.973 -9.258 1.00 86.44 229 LYS A C 1
ATOM 1799 O O . LYS A 1 229 ? 9.570 -1.095 -9.846 1.00 86.44 229 LYS A O 1
ATOM 1804 N N . TYR A 1 230 ? 8.073 -1.721 -8.296 1.00 92.62 230 TYR A N 1
ATOM 1805 C CA . TYR A 1 230 ? 7.615 -0.377 -7.945 1.00 92.62 230 TYR A CA 1
ATOM 1806 C C . TYR A 1 230 ? 8.189 0.129 -6.625 1.00 92.62 230 TYR A C 1
ATOM 1808 O O . TYR A 1 230 ? 8.341 -0.619 -5.660 1.00 92.62 230 TYR A O 1
ATOM 1816 N N . MET A 1 231 ? 8.434 1.435 -6.572 1.00 92.62 231 MET A N 1
ATOM 1817 C CA . MET A 1 231 ? 8.838 2.153 -5.369 1.00 92.62 231 MET A CA 1
ATOM 1818 C C . MET A 1 231 ? 8.007 3.427 -5.222 1.00 92.62 231 MET A C 1
ATOM 1820 O O . MET A 1 231 ? 7.663 4.074 -6.213 1.00 92.62 231 MET A O 1
ATOM 1824 N N . GLN A 1 232 ? 7.666 3.777 -3.982 1.00 95.31 232 GLN A N 1
ATOM 1825 C CA . GLN A 1 232 ? 6.901 4.983 -3.681 1.00 95.31 232 GLN A CA 1
ATOM 1826 C C . GLN A 1 232 ? 7.672 6.241 -4.094 1.00 95.31 232 GLN A C 1
ATOM 1828 O O . GLN A 1 232 ? 8.893 6.332 -3.938 1.00 95.31 232 GLN A O 1
ATOM 1833 N N . CYS A 1 233 ? 6.951 7.235 -4.599 1.00 94.62 233 CYS A N 1
ATOM 1834 C CA . CYS A 1 233 ? 7.501 8.531 -4.958 1.00 94.62 233 CYS A CA 1
ATOM 1835 C C . CYS A 1 233 ? 6.616 9.676 -4.457 1.00 94.62 233 CYS A C 1
ATOM 1837 O O . CYS A 1 233 ? 5.412 9.527 -4.252 1.00 94.62 233 CYS A O 1
ATOM 1839 N N . PHE A 1 234 ? 7.231 10.836 -4.273 1.00 93.56 234 PHE A N 1
ATOM 1840 C CA . PHE A 1 234 ? 6.570 12.094 -3.977 1.00 93.56 234 PHE A CA 1
ATOM 1841 C C . PHE A 1 234 ? 6.305 12.859 -5.273 1.00 93.56 234 PHE A C 1
ATOM 1843 O O . PHE A 1 234 ? 7.225 13.030 -6.074 1.00 93.56 234 PHE A O 1
ATOM 1850 N N . PHE A 1 235 ? 5.069 13.326 -5.458 1.00 93.44 235 PHE A N 1
ATOM 1851 C CA . PHE A 1 235 ? 4.724 14.239 -6.542 1.00 93.44 235 PHE A CA 1
ATOM 1852 C C . PHE A 1 235 ? 5.022 15.680 -6.121 1.00 93.44 235 PHE A C 1
ATOM 1854 O O . PHE A 1 235 ? 4.334 16.250 -5.273 1.00 93.44 235 PHE A O 1
ATOM 1861 N N . ASP A 1 236 ? 6.054 16.261 -6.720 1.00 90.38 236 ASP A N 1
ATOM 1862 C CA . ASP A 1 236 ? 6.371 17.673 -6.590 1.00 90.38 236 ASP A CA 1
ATOM 1863 C C . ASP A 1 236 ? 5.513 18.464 -7.578 1.00 90.38 236 ASP A C 1
ATOM 1865 O O . ASP A 1 236 ? 5.770 18.492 -8.784 1.00 90.38 236 ASP A O 1
ATOM 1869 N N . LYS A 1 237 ? 4.473 19.109 -7.050 1.00 88.38 237 LYS A N 1
ATOM 1870 C CA . LYS A 1 237 ? 3.528 19.891 -7.845 1.00 88.38 237 LYS A CA 1
ATOM 1871 C C . LYS A 1 237 ? 4.176 21.114 -8.502 1.00 88.38 237 LYS A C 1
ATOM 1873 O O . LYS A 1 237 ? 3.726 21.511 -9.572 1.00 88.38 237 LYS A O 1
ATOM 1878 N N . GLU A 1 238 ? 5.198 21.711 -7.887 1.00 90.12 238 GLU A N 1
ATOM 1879 C CA . GLU A 1 238 ? 5.848 22.915 -8.420 1.00 90.12 238 GLU A CA 1
ATOM 1880 C C . GLU A 1 238 ? 6.622 22.585 -9.694 1.00 90.12 238 GLU A C 1
ATOM 1882 O O . GLU A 1 238 ? 6.513 23.287 -10.698 1.00 90.12 238 GLU A O 1
ATOM 1887 N N . ASN A 1 239 ? 7.339 21.463 -9.669 1.00 89.06 239 ASN A N 1
ATOM 1888 C CA . ASN A 1 239 ? 8.162 21.008 -10.786 1.00 89.06 239 ASN A CA 1
ATOM 1889 C C . ASN A 1 239 ? 7.461 19.976 -11.682 1.00 89.06 239 ASN A C 1
ATOM 1891 O O . ASN A 1 239 ? 8.045 19.527 -12.666 1.00 89.06 239 ASN A O 1
ATOM 1895 N N . SER A 1 240 ? 6.227 19.586 -11.343 1.00 89.81 240 SER A N 1
ATOM 1896 C CA . SER A 1 240 ? 5.461 18.526 -12.014 1.00 89.81 240 SER A CA 1
ATOM 1897 C C . SER A 1 240 ? 6.269 17.232 -12.198 1.00 89.81 240 SER A C 1
ATOM 1899 O O . SER A 1 240 ? 6.235 16.610 -13.260 1.00 89.81 240 SER A O 1
ATOM 1901 N N . ASN A 1 241 ? 7.024 16.835 -11.168 1.00 92.88 241 ASN A N 1
ATOM 1902 C CA . ASN A 1 241 ? 7.913 15.675 -11.211 1.00 92.88 241 ASN A CA 1
ATOM 1903 C C . ASN A 1 241 ? 7.643 14.692 -10.059 1.00 92.88 241 ASN A C 1
ATOM 1905 O O . ASN A 1 241 ? 6.917 14.985 -9.112 1.00 92.88 241 ASN A O 1
ATOM 1909 N N . TYR A 1 242 ? 8.224 13.499 -10.163 1.00 92.88 242 TYR A N 1
ATOM 1910 C CA . TYR A 1 242 ? 8.053 12.395 -9.227 1.00 92.88 242 TYR A CA 1
ATOM 1911 C C . TYR A 1 242 ? 9.399 11.952 -8.672 1.00 92.88 242 TYR A C 1
ATOM 1913 O O . TYR A 1 242 ? 10.149 11.231 -9.334 1.00 92.88 242 TYR A O 1
ATOM 1921 N N . LYS A 1 243 ? 9.703 12.325 -7.433 1.00 93.12 243 LYS A N 1
ATOM 1922 C CA . LYS A 1 243 ? 10.951 11.935 -6.774 1.00 93.12 243 LYS A CA 1
ATOM 1923 C C . LYS A 1 243 ? 10.752 10.664 -5.961 1.00 93.12 243 LYS A C 1
ATOM 1925 O O . LYS A 1 243 ? 9.865 10.607 -5.115 1.00 93.12 243 LYS A O 1
ATOM 1930 N N . PHE A 1 244 ? 11.589 9.658 -6.182 1.00 92.94 244 PHE A N 1
ATOM 1931 C CA . PHE A 1 244 ? 11.602 8.457 -5.352 1.00 92.94 244 PHE A CA 1
ATOM 1932 C C . PHE A 1 244 ? 11.794 8.791 -3.869 1.00 92.94 244 PHE A C 1
ATOM 1934 O O . PHE A 1 244 ? 12.644 9.610 -3.513 1.00 92.94 244 PHE A O 1
ATOM 1941 N N . LEU A 1 245 ? 11.002 8.147 -3.014 1.00 92.00 245 LEU A N 1
ATOM 1942 C CA . LEU A 1 245 ? 11.188 8.198 -1.570 1.00 92.00 245 LEU A CA 1
ATOM 1943 C C . LEU A 1 245 ? 12.244 7.169 -1.163 1.00 92.00 245 LEU A C 1
ATOM 1945 O O . LEU A 1 245 ? 12.238 6.042 -1.659 1.00 92.00 245 LEU A O 1
ATOM 1949 N N . SER A 1 246 ? 13.149 7.553 -0.260 1.00 86.50 246 SER A N 1
ATOM 1950 C CA . SER A 1 246 ? 14.073 6.589 0.338 1.00 86.50 246 SER A CA 1
ATOM 1951 C C . SER A 1 246 ? 13.325 5.637 1.277 1.00 86.50 246 SER A C 1
ATOM 1953 O O . SER A 1 246 ? 12.217 5.926 1.728 1.00 86.50 246 SER A O 1
ATOM 1955 N N . GLU A 1 247 ? 13.940 4.510 1.635 1.00 79.50 247 GLU A N 1
ATOM 1956 C CA . GLU A 1 247 ? 13.332 3.542 2.561 1.00 79.50 247 GLU A CA 1
ATOM 1957 C C . GLU A 1 247 ? 13.014 4.145 3.944 1.00 79.50 247 GLU A C 1
ATOM 1959 O O . GLU A 1 247 ? 12.077 3.708 4.624 1.00 79.50 247 GLU A O 1
ATOM 1964 N N . SER A 1 248 ? 13.766 5.168 4.362 1.00 82.44 248 SER A N 1
ATOM 1965 C CA . SER A 1 248 ? 13.533 5.913 5.604 1.00 82.44 248 SER A CA 1
ATOM 1966 C C . SER A 1 248 ? 12.418 6.953 5.502 1.00 82.44 248 SER A C 1
ATOM 1968 O O . SER A 1 248 ? 11.844 7.315 6.532 1.00 82.44 248 SER A O 1
ATOM 1970 N N . ASP A 1 249 ? 12.082 7.406 4.295 1.00 88.94 249 ASP A N 1
ATOM 1971 C CA . ASP A 1 249 ? 11.076 8.443 4.088 1.00 88.94 249 ASP A CA 1
ATOM 1972 C C . ASP A 1 249 ? 9.654 7.883 4.180 1.00 88.94 249 ASP A C 1
ATOM 1974 O O . ASP A 1 249 ? 9.399 6.683 4.067 1.00 88.94 249 ASP A O 1
ATOM 1978 N N . SER A 1 250 ? 8.695 8.771 4.410 1.00 90.00 250 SER A N 1
ATOM 1979 C CA . SER A 1 250 ? 7.273 8.441 4.418 1.00 90.00 250 SER A CA 1
ATOM 1980 C C . SER A 1 250 ? 6.481 9.600 3.852 1.00 90.00 250 SER A C 1
ATOM 1982 O O . SER A 1 250 ? 6.804 10.754 4.134 1.00 90.00 250 SER A O 1
ATOM 1984 N N . TYR A 1 251 ? 5.403 9.298 3.141 1.00 93.38 251 TYR A N 1
ATOM 1985 C CA . TYR A 1 251 ? 4.438 10.316 2.760 1.00 93.38 251 TYR A CA 1
ATOM 1986 C C . TYR A 1 251 ? 3.609 10.719 3.983 1.00 93.38 251 TYR A C 1
ATOM 1988 O O . TYR A 1 251 ? 3.150 9.853 4.726 1.00 93.38 251 TYR A O 1
ATOM 1996 N N . ILE A 1 252 ? 3.465 12.019 4.234 1.00 94.69 252 ILE A N 1
ATOM 1997 C CA . ILE A 1 252 ? 2.798 12.542 5.431 1.00 94.69 252 ILE A CA 1
ATOM 1998 C C . ILE A 1 252 ? 1.525 13.262 5.010 1.00 94.69 252 ILE A C 1
ATOM 2000 O O . ILE A 1 252 ? 1.584 14.172 4.187 1.00 94.69 252 ILE A O 1
ATOM 2004 N N . VAL A 1 253 ? 0.398 12.895 5.620 1.00 94.88 253 VAL A N 1
ATOM 2005 C CA . VAL A 1 253 ? -0.878 13.606 5.457 1.00 94.88 253 VAL A CA 1
ATOM 2006 C C . VAL A 1 253 ? -1.491 13.925 6.805 1.00 94.88 253 VAL A C 1
ATOM 2008 O O . VAL A 1 253 ? -1.408 13.126 7.738 1.00 94.88 253 VAL A O 1
ATOM 2011 N N . GLN A 1 254 ? -2.121 15.089 6.903 1.00 96.31 254 GLN A N 1
ATOM 2012 C CA . GLN A 1 254 ? -2.958 15.427 8.043 1.00 96.31 254 GLN A CA 1
ATOM 2013 C C . GLN A 1 254 ? -4.350 14.842 7.814 1.00 96.31 254 GLN A C 1
ATOM 2015 O O . GLN A 1 254 ? -5.000 15.185 6.830 1.00 96.31 254 GLN A O 1
ATOM 2020 N N . VAL A 1 255 ? -4.801 13.958 8.703 1.00 94.19 255 VAL A N 1
ATOM 2021 C CA . VAL A 1 255 ? -6.142 13.364 8.606 1.00 94.19 255 VAL A CA 1
ATOM 2022 C C . VAL A 1 255 ? -7.149 14.156 9.428 1.00 94.19 255 VAL A C 1
ATOM 2024 O O . VAL A 1 255 ? -6.862 14.605 10.541 1.00 94.19 255 VAL A O 1
ATOM 2027 N N . GLU A 1 256 ? -8.345 14.309 8.871 1.00 89.81 256 GLU A N 1
ATOM 2028 C CA . GLU A 1 256 ? -9.480 14.959 9.514 1.00 89.81 256 GLU A CA 1
ATOM 2029 C C . GLU A 1 256 ? -10.807 14.359 9.033 1.00 89.81 256 GLU A C 1
ATOM 2031 O O . GLU A 1 256 ? -10.886 13.760 7.959 1.00 89.81 256 GLU A O 1
ATOM 2036 N N . GLY A 1 257 ? -11.857 14.525 9.840 1.00 90.12 257 GLY A N 1
ATOM 2037 C CA . GLY A 1 257 ? -13.201 14.049 9.522 1.00 90.12 257 GLY A CA 1
ATOM 2038 C C . GLY A 1 257 ? -13.386 12.532 9.643 1.00 90.12 257 GLY A C 1
ATOM 2039 O O . GLY A 1 257 ? -12.530 11.794 10.132 1.00 90.12 257 GLY A O 1
ATOM 2040 N N . THR A 1 258 ? -14.554 12.062 9.208 1.00 91.31 258 THR A N 1
ATOM 2041 C CA . THR A 1 258 ? -14.945 10.641 9.256 1.00 91.31 258 THR A CA 1
ATOM 2042 C C . THR A 1 258 ? -14.337 9.822 8.116 1.00 91.31 258 THR A C 1
ATOM 2044 O O . THR A 1 258 ? -14.133 8.615 8.262 1.00 91.31 258 THR A O 1
ATOM 2047 N N . SER A 1 259 ? -14.000 10.472 7.001 1.00 95.44 259 SER A N 1
ATOM 2048 C CA . SER A 1 259 ? -13.325 9.874 5.850 1.00 95.44 259 SER A CA 1
ATOM 2049 C C . SER A 1 259 ? -12.339 10.855 5.227 1.00 95.44 259 SER A C 1
ATOM 2051 O O . SER A 1 259 ? -12.680 12.023 5.049 1.00 95.44 259 SER A O 1
ATOM 2053 N N . PHE A 1 260 ? -11.171 10.367 4.821 1.00 96.25 260 PHE A N 1
ATOM 2054 C CA . PHE A 1 260 ? -10.142 11.156 4.145 1.00 96.25 260 PHE A CA 1
ATOM 2055 C C . PHE A 1 260 ? -9.607 10.382 2.943 1.00 96.25 260 PHE A C 1
ATOM 2057 O O . PHE A 1 260 ? -9.331 9.190 3.065 1.00 96.25 260 PHE A O 1
ATOM 2064 N N . THR A 1 261 ? -9.448 11.038 1.796 1.00 96.94 261 THR A N 1
ATOM 2065 C CA . THR A 1 261 ? -8.925 10.410 0.573 1.00 96.94 261 THR A CA 1
ATOM 2066 C C . THR A 1 261 ? -7.538 10.941 0.259 1.00 96.94 261 THR A C 1
ATOM 2068 O O . THR A 1 261 ? -7.299 12.143 0.351 1.00 96.94 261 THR A O 1
ATOM 2071 N N . THR A 1 262 ? -6.623 10.051 -0.117 1.00 96.38 262 THR A N 1
ATOM 2072 C CA . THR A 1 262 ? -5.256 10.416 -0.478 1.00 96.38 262 THR A CA 1
ATOM 2073 C C . THR A 1 262 ? -4.726 9.580 -1.635 1.00 96.38 262 THR A C 1
ATOM 2075 O O . THR A 1 262 ? -4.999 8.380 -1.723 1.00 96.38 262 THR A O 1
ATOM 2078 N N . ASP A 1 263 ? -3.940 10.228 -2.490 1.00 96.81 263 ASP A N 1
ATOM 2079 C CA . ASP A 1 263 ? -3.280 9.609 -3.630 1.00 96.81 263 ASP A CA 1
ATOM 2080 C C . ASP A 1 263 ? -1.805 9.380 -3.303 1.00 96.81 263 ASP A C 1
ATOM 2082 O O . ASP A 1 263 ? -1.068 10.307 -2.957 1.00 96.81 263 ASP A O 1
ATOM 2086 N N . ILE A 1 264 ? -1.370 8.131 -3.425 1.00 96.94 264 ILE A N 1
ATOM 2087 C CA . ILE A 1 264 ? 0.014 7.715 -3.250 1.00 96.94 264 ILE A CA 1
ATOM 2088 C C . ILE A 1 264 ? 0.570 7.318 -4.606 1.00 96.94 264 ILE A C 1
ATOM 2090 O O . ILE A 1 264 ? 0.069 6.399 -5.249 1.00 96.94 264 ILE A O 1
ATOM 2094 N N . TYR A 1 265 ? 1.644 7.980 -5.016 1.00 96.81 265 TYR A N 1
ATOM 2095 C CA . TYR A 1 265 ? 2.292 7.692 -6.284 1.00 96.81 265 TYR A CA 1
ATOM 2096 C C . TYR A 1 265 ? 3.394 6.648 -6.110 1.00 96.81 265 TYR A C 1
ATOM 2098 O O . TYR A 1 265 ? 4.177 6.689 -5.156 1.00 96.81 265 TYR A O 1
ATOM 2106 N N . VAL A 1 266 ? 3.469 5.725 -7.060 1.00 96.38 266 VAL A N 1
ATOM 2107 C CA . VAL A 1 266 ? 4.546 4.743 -7.199 1.00 96.38 266 VAL A CA 1
ATOM 2108 C C . VAL A 1 266 ? 5.102 4.803 -8.618 1.00 96.38 266 VAL A C 1
ATOM 2110 O O . VAL A 1 266 ? 4.387 5.157 -9.552 1.00 96.38 266 VAL A O 1
ATOM 2113 N N . LYS A 1 267 ? 6.373 4.446 -8.798 1.00 93.62 267 LYS A N 1
ATOM 2114 C CA . LYS A 1 267 ? 7.003 4.318 -10.121 1.00 93.62 267 LYS A CA 1
ATOM 2115 C C . LYS A 1 267 ? 7.821 3.044 -10.224 1.00 93.62 267 LYS A C 1
ATOM 2117 O O . LYS A 1 267 ? 8.377 2.617 -9.205 1.00 93.62 267 LYS A O 1
ATOM 2122 N N . PRO A 1 268 ? 7.948 2.461 -11.426 1.00 93.75 268 PRO A N 1
ATOM 2123 C CA . PRO A 1 268 ? 8.826 1.328 -11.618 1.00 93.75 268 PRO A CA 1
ATOM 2124 C C . PRO A 1 268 ? 10.292 1.762 -11.469 1.00 93.75 268 PRO A C 1
ATOM 2126 O O . PRO A 1 268 ? 10.705 2.766 -12.043 1.00 93.75 268 PRO A O 1
ATOM 2129 N N . PHE A 1 269 ? 11.095 1.042 -10.698 1.00 92.88 269 PHE A N 1
ATOM 2130 C CA . PHE A 1 269 ? 12.550 1.214 -10.680 1.00 92.88 269 PHE A CA 1
ATOM 2131 C C . PHE A 1 269 ? 13.262 0.117 -11.470 1.00 92.88 269 PHE A C 1
ATOM 2133 O O . PHE A 1 269 ? 14.377 0.348 -11.926 1.00 92.88 269 PHE A O 1
ATOM 2140 N N . GLU A 1 270 ? 12.624 -1.042 -11.644 1.00 93.00 270 GLU A N 1
ATOM 2141 C CA . GLU A 1 270 ? 13.018 -2.072 -12.604 1.00 93.00 270 GLU A CA 1
ATOM 2142 C C . GLU A 1 270 ? 12.219 -1.852 -13.894 1.00 93.00 270 GLU A C 1
ATOM 2144 O O . GLU A 1 270 ? 10.994 -1.996 -13.930 1.00 93.00 270 GLU A O 1
ATOM 2149 N N . LEU A 1 271 ? 12.915 -1.434 -14.943 1.00 93.62 271 LEU A N 1
ATOM 2150 C CA . LEU A 1 271 ? 12.358 -0.931 -16.192 1.00 93.62 271 LEU A CA 1
ATOM 2151 C C . LEU A 1 271 ? 12.613 -1.941 -17.304 1.00 93.62 271 LEU A C 1
ATOM 2153 O O . LEU A 1 271 ? 13.657 -2.583 -17.317 1.00 93.62 271 LEU A O 1
ATOM 2157 N N . SER A 1 272 ? 11.666 -2.096 -18.227 1.00 93.31 272 SER A N 1
ATOM 2158 C CA . SER A 1 272 ? 11.799 -3.027 -19.353 1.00 93.31 272 SER A CA 1
ATOM 2159 C C . SER A 1 272 ? 12.399 -2.338 -20.571 1.00 93.31 272 SER A C 1
ATOM 2161 O O . SER A 1 272 ? 12.007 -1.222 -20.911 1.00 93.31 272 SER A O 1
ATOM 2163 N N . VAL A 1 273 ? 13.319 -3.026 -21.243 1.00 96.19 273 VAL A N 1
ATOM 2164 C CA . VAL A 1 273 ? 13.786 -2.673 -22.587 1.00 96.19 273 VAL A CA 1
ATOM 2165 C C . VAL A 1 273 ? 12.629 -2.852 -23.567 1.00 96.19 273 VAL A C 1
ATOM 2167 O O . VAL A 1 273 ? 12.069 -3.949 -23.615 1.00 96.19 273 VAL A O 1
ATOM 2170 N N . PRO A 1 274 ? 12.221 -1.805 -24.322 1.00 96.75 274 PRO A N 1
ATOM 2171 C CA . PRO A 1 274 ? 11.295 -1.983 -25.433 1.00 96.75 274 PRO A CA 1
ATOM 2172 C C . PRO A 1 274 ? 11.812 -3.053 -26.384 1.00 96.75 274 PRO A C 1
ATOM 2174 O O . PRO A 1 274 ? 13.005 -3.108 -26.656 1.00 96.75 274 PRO A O 1
ATOM 2177 N N . THR A 1 275 ? 10.918 -3.842 -26.970 1.00 97.44 275 THR A N 1
ATOM 2178 C CA . THR A 1 275 ? 11.297 -4.727 -28.070 1.00 97.44 275 THR A CA 1
ATOM 2179 C C . THR A 1 275 ? 11.846 -3.898 -29.231 1.00 97.44 275 THR A C 1
ATOM 2181 O O . THR A 1 275 ? 11.143 -3.053 -29.797 1.00 97.44 275 THR A O 1
ATOM 2184 N N . LEU A 1 276 ? 13.111 -4.125 -29.573 1.00 98.31 276 LEU A N 1
ATOM 2185 C CA . LEU A 1 276 ? 13.823 -3.363 -30.587 1.00 98.31 276 LEU A CA 1
ATOM 2186 C C . LEU A 1 276 ? 13.755 -4.070 -31.936 1.00 98.31 276 LEU A C 1
ATOM 2188 O O . LEU A 1 276 ? 13.943 -5.282 -32.055 1.00 98.31 276 LEU A O 1
ATOM 2192 N N . GLN A 1 277 ? 13.537 -3.275 -32.974 1.00 98.44 277 GLN A N 1
ATOM 2193 C CA . GLN A 1 277 ? 13.610 -3.712 -34.361 1.00 98.44 277 GLN A CA 1
ATOM 2194 C C . GLN A 1 277 ? 14.373 -2.687 -35.190 1.00 98.44 277 GLN A C 1
ATOM 2196 O O . GLN A 1 277 ? 14.434 -1.507 -34.842 1.00 98.44 277 GLN A O 1
ATOM 2201 N N . GLY A 1 278 ? 14.927 -3.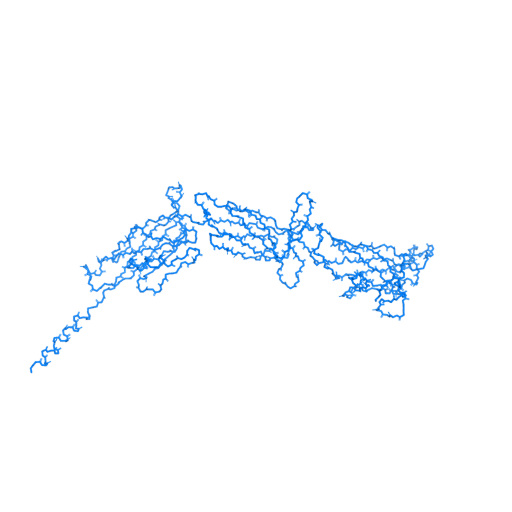113 -36.314 1.00 97.56 278 GLY A N 1
ATOM 2202 C CA . GLY A 1 278 ? 15.660 -2.205 -37.180 1.00 97.56 278 GLY A CA 1
ATOM 2203 C C . GLY A 1 278 ? 16.245 -2.894 -38.395 1.00 97.56 278 GLY A C 1
ATOM 2204 O O . GLY A 1 278 ? 15.822 -3.980 -38.795 1.00 97.56 278 GLY A O 1
ATOM 2205 N N . GLN A 1 279 ? 17.200 -2.212 -39.010 1.00 96.56 279 GLN A N 1
ATOM 2206 C CA . GLN A 1 279 ? 17.957 -2.704 -40.146 1.00 96.56 279 GLN A CA 1
ATOM 2207 C C . GLN A 1 279 ? 19.416 -2.284 -40.007 1.00 96.56 279 GLN A C 1
ATOM 2209 O O . GLN A 1 279 ? 19.671 -1.111 -39.746 1.00 96.56 279 GLN A O 1
ATOM 2214 N N . ILE A 1 280 ? 20.358 -3.198 -40.220 1.00 95.69 280 ILE A N 1
ATOM 2215 C CA . ILE A 1 280 ? 21.779 -2.857 -40.336 1.00 95.69 280 ILE A CA 1
ATOM 2216 C C . ILE A 1 280 ? 22.182 -2.666 -41.799 1.00 95.69 280 ILE A C 1
ATOM 2218 O O . ILE A 1 280 ? 21.553 -3.204 -42.708 1.00 95.69 280 ILE A O 1
ATOM 2222 N N . GLN A 1 281 ? 23.235 -1.885 -42.004 1.00 93.31 281 GLN A N 1
ATOM 2223 C CA . GLN A 1 281 ? 23.910 -1.712 -43.281 1.00 93.31 281 GLN A CA 1
ATOM 2224 C C . GLN A 1 281 ? 25.399 -1.491 -43.011 1.00 93.31 281 GLN A C 1
ATOM 2226 O O . GLN A 1 281 ? 25.820 -0.388 -42.659 1.00 93.31 281 GLN A O 1
ATOM 2231 N N . LEU A 1 282 ? 26.193 -2.552 -43.129 1.00 88.88 282 LEU A N 1
ATOM 2232 C CA . LEU A 1 282 ? 27.621 -2.538 -42.818 1.00 88.88 282 LEU A CA 1
ATOM 2233 C C . LEU A 1 282 ? 28.445 -1.877 -43.930 1.00 88.88 282 LEU A C 1
ATOM 2235 O O . LEU A 1 282 ? 29.371 -1.126 -43.623 1.00 88.88 282 LEU A O 1
ATOM 2239 N N . ASN A 1 283 ? 28.094 -2.131 -45.197 1.00 81.31 283 ASN A N 1
ATOM 2240 C CA . ASN A 1 283 ? 28.863 -1.711 -46.371 1.00 81.31 283 ASN A CA 1
ATOM 2241 C C . ASN A 1 283 ? 27.956 -1.127 -47.472 1.00 81.31 283 ASN A C 1
ATOM 2243 O O . ASN A 1 283 ? 27.292 -1.880 -48.170 1.00 81.31 283 ASN A O 1
ATOM 2247 N N . GLY A 1 284 ? 27.988 0.201 -47.682 1.00 67.88 284 GLY A N 1
ATOM 2248 C CA . GLY A 1 284 ? 27.491 0.884 -48.896 1.00 67.88 284 GLY A CA 1
ATOM 2249 C C . GLY A 1 284 ? 26.002 0.703 -49.258 1.00 67.88 284 GLY A C 1
ATOM 2250 O O . GLY A 1 284 ? 25.294 -0.157 -48.749 1.00 67.88 284 GLY A O 1
ATOM 2251 N N . SER A 1 285 ? 25.465 1.563 -50.130 1.00 62.75 285 SER A N 1
ATOM 2252 C CA . SER A 1 285 ? 24.069 1.462 -50.591 1.00 62.75 285 SER A CA 1
ATOM 2253 C C . SER A 1 285 ? 23.868 0.269 -51.528 1.00 62.75 285 SER A C 1
ATOM 2255 O O . SER A 1 285 ? 24.626 0.128 -52.487 1.00 62.75 285 SER A O 1
ATOM 2257 N N . GLY A 1 286 ? 22.829 -0.533 -51.265 1.00 59.69 286 GLY A N 1
ATOM 2258 C CA . GLY A 1 286 ? 22.373 -1.618 -52.141 1.00 59.69 286 GLY A CA 1
ATOM 2259 C C . GLY A 1 286 ? 22.008 -1.148 -53.557 1.00 59.69 286 GLY A C 1
ATOM 2260 O O . GLY A 1 286 ? 22.057 0.043 -53.882 1.00 59.69 286 GLY A O 1
ATOM 2261 N N . SER A 1 287 ? 21.657 -2.092 -54.429 1.00 65.19 287 SER A N 1
ATOM 2262 C CA . SER A 1 287 ? 21.249 -1.803 -55.810 1.00 65.19 287 SER A CA 1
ATOM 2263 C C . SER A 1 287 ? 19.917 -1.024 -55.882 1.00 65.19 287 SER A C 1
ATOM 2265 O O . SER A 1 287 ? 19.209 -0.870 -54.893 1.00 65.19 287 SER A O 1
ATOM 2267 N N . SER A 1 288 ? 19.496 -0.535 -57.059 1.00 63.00 288 SER A N 1
ATOM 2268 C CA . SER A 1 288 ? 18.201 0.175 -57.209 1.00 63.00 288 SER A CA 1
ATOM 2269 C C . SER A 1 288 ? 16.968 -0.649 -56.785 1.00 63.00 288 SER A C 1
ATOM 2271 O O . SER A 1 288 ? 15.884 -0.090 -56.576 1.00 63.00 288 SER A O 1
ATOM 2273 N N . THR A 1 289 ? 17.134 -1.969 -56.685 1.00 65.62 289 THR A N 1
ATOM 2274 C CA . THR A 1 289 ? 16.120 -2.971 -56.334 1.00 65.62 289 THR A CA 1
ATOM 2275 C C . THR A 1 289 ? 16.272 -3.533 -54.917 1.00 65.62 289 THR A C 1
ATOM 2277 O O . THR A 1 289 ? 15.360 -4.215 -54.451 1.00 65.62 289 THR A O 1
ATOM 2280 N N . GLU A 1 290 ? 17.361 -3.214 -54.211 1.00 76.19 290 GLU A N 1
ATOM 2281 C CA . GLU A 1 290 ? 17.705 -3.779 -52.901 1.00 76.19 290 GLU A CA 1
ATOM 2282 C C . GLU A 1 290 ? 18.028 -2.678 -51.887 1.00 76.19 290 GLU A C 1
ATOM 2284 O O . GLU A 1 290 ? 18.665 -1.673 -52.198 1.00 76.19 290 GLU A O 1
ATOM 2289 N N . ILE A 1 291 ? 17.596 -2.865 -50.642 1.00 79.56 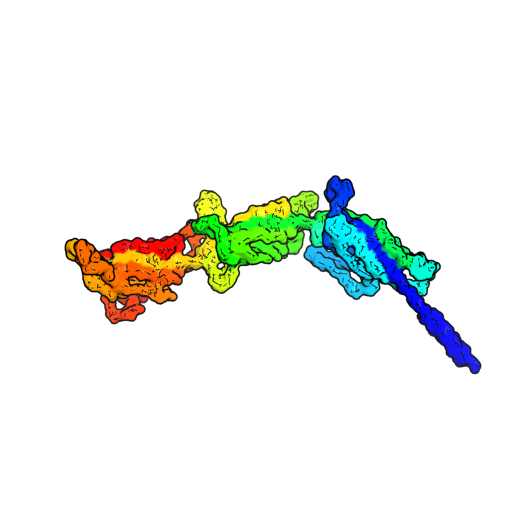291 ILE A N 1
ATOM 2290 C CA . ILE A 1 291 ? 17.979 -1.990 -49.530 1.00 79.56 291 ILE A CA 1
ATOM 2291 C C . ILE A 1 291 ? 18.874 -2.805 -48.592 1.00 79.56 291 ILE A C 1
ATOM 2293 O O . ILE A 1 291 ? 18.381 -3.692 -47.898 1.00 79.56 291 ILE A O 1
ATOM 2297 N N . GLY A 1 292 ? 20.169 -2.483 -48.568 1.00 85.50 292 GLY A N 1
ATOM 2298 C CA . GLY A 1 292 ? 21.210 -3.295 -47.919 1.00 85.50 292 GLY A CA 1
ATOM 2299 C C . GLY A 1 292 ? 21.843 -4.299 -48.888 1.00 85.50 292 GLY A C 1
ATOM 2300 O O . GLY A 1 292 ? 21.602 -4.232 -50.094 1.00 85.50 292 GLY A O 1
ATOM 2301 N N . THR A 1 293 ? 22.659 -5.210 -48.364 1.00 88.38 293 THR A N 1
ATOM 2302 C CA . THR A 1 293 ? 23.342 -6.272 -49.120 1.00 88.38 293 THR A CA 1
ATOM 2303 C C . THR A 1 293 ? 23.204 -7.616 -48.410 1.00 88.38 293 THR A C 1
ATOM 2305 O O . THR A 1 293 ? 22.971 -7.660 -47.207 1.00 88.38 293 THR A O 1
ATOM 2308 N N . THR A 1 294 ? 23.430 -8.730 -49.106 1.00 89.88 294 THR A N 1
ATOM 2309 C CA . THR A 1 294 ? 23.443 -10.066 -48.477 1.00 89.88 294 THR A CA 1
ATOM 2310 C C . THR A 1 294 ? 24.521 -10.226 -47.397 1.00 89.88 294 THR A C 1
ATOM 2312 O O . THR A 1 294 ? 24.442 -11.151 -46.597 1.00 89.88 294 THR A O 1
ATOM 2315 N N . GLU A 1 295 ? 25.536 -9.352 -47.357 1.00 91.12 295 GLU A N 1
ATOM 2316 C CA . GLU A 1 295 ? 26.523 -9.322 -46.266 1.00 91.12 295 GLU A CA 1
ATOM 2317 C C . GLU A 1 295 ? 25.917 -8.845 -44.941 1.00 91.12 295 GLU A C 1
ATOM 2319 O O . GLU A 1 295 ? 26.482 -9.114 -43.883 1.00 91.12 295 GLU A O 1
ATOM 2324 N N . ASP A 1 296 ? 24.781 -8.148 -44.993 1.00 93.56 296 ASP A N 1
ATOM 2325 C CA . ASP A 1 296 ? 24.054 -7.678 -43.819 1.00 93.56 296 ASP A CA 1
ATOM 2326 C C . ASP A 1 296 ? 23.178 -8.782 -43.203 1.00 93.56 296 ASP A C 1
ATOM 2328 O O . ASP A 1 296 ? 22.705 -8.618 -42.080 1.00 93.56 296 ASP A O 1
ATOM 2332 N N . ASP A 1 297 ? 22.961 -9.904 -43.898 1.00 94.94 297 ASP A N 1
ATOM 2333 C CA . ASP A 1 297 ? 22.148 -11.029 -43.427 1.00 94.94 297 ASP A CA 1
ATOM 2334 C C . ASP A 1 297 ? 22.955 -12.036 -42.600 1.00 94.94 297 ASP A C 1
ATOM 2336 O O . ASP A 1 297 ? 24.168 -12.184 -42.758 1.00 94.94 297 ASP A O 1
ATOM 2340 N N . ASN A 1 298 ? 22.257 -12.789 -41.745 1.00 95.44 298 ASN A N 1
ATOM 2341 C CA . ASN A 1 298 ? 22.838 -13.791 -40.848 1.00 95.44 298 ASN A CA 1
ATOM 2342 C C . ASN A 1 298 ? 23.922 -13.227 -39.913 1.00 95.44 298 ASN A C 1
ATOM 2344 O O . ASN A 1 298 ? 24.788 -13.959 -39.433 1.00 95.44 298 ASN A O 1
ATOM 2348 N N . LYS A 1 299 ? 23.881 -11.919 -39.650 1.00 95.19 299 LYS A N 1
ATOM 2349 C CA . LYS A 1 299 ? 24.737 -11.247 -38.680 1.00 95.19 299 LYS A CA 1
ATOM 2350 C C . LYS A 1 299 ? 24.105 -11.327 -37.309 1.00 95.19 299 LYS A C 1
ATOM 2352 O O . LYS A 1 299 ? 22.921 -11.030 -37.151 1.00 95.19 299 LYS A O 1
ATOM 2357 N N . LYS A 1 300 ? 24.904 -11.701 -36.315 1.00 96.69 300 LYS A N 1
ATOM 2358 C CA . LYS A 1 300 ? 24.484 -11.615 -34.922 1.00 96.69 300 LYS A CA 1
ATOM 2359 C C . LYS A 1 300 ? 24.499 -10.161 -34.483 1.00 96.69 300 LYS A C 1
ATOM 2361 O O . LYS A 1 300 ? 25.429 -9.414 -34.784 1.00 96.69 300 LYS A O 1
ATOM 2366 N N . ILE A 1 301 ? 23.444 -9.770 -33.786 1.00 97.19 301 ILE A N 1
ATOM 2367 C CA . ILE A 1 301 ? 23.314 -8.460 -33.168 1.00 97.19 301 ILE A CA 1
ATOM 2368 C C . ILE A 1 301 ? 23.158 -8.665 -31.674 1.00 97.19 301 ILE A C 1
ATOM 2370 O O . ILE A 1 301 ? 22.239 -9.362 -31.248 1.00 97.19 301 ILE A O 1
ATOM 2374 N N . PHE A 1 302 ? 24.011 -8.005 -30.900 1.00 97.38 302 PHE A N 1
ATOM 2375 C CA . PHE A 1 302 ? 23.924 -7.946 -29.452 1.00 97.38 302 PHE A CA 1
ATOM 2376 C C . PHE A 1 302 ? 23.350 -6.607 -28.994 1.00 97.38 302 PHE A C 1
ATOM 2378 O O . PHE A 1 302 ? 23.687 -5.540 -29.514 1.00 97.38 302 PHE A O 1
ATOM 2385 N N . LEU A 1 303 ? 22.513 -6.667 -27.965 1.00 97.88 303 LEU A N 1
ATOM 2386 C CA . LEU A 1 303 ? 22.117 -5.523 -27.169 1.00 97.88 303 LEU A CA 1
ATOM 2387 C C . LEU A 1 303 ? 23.037 -5.428 -25.954 1.00 97.88 303 LEU A C 1
ATOM 2389 O O . LEU A 1 303 ? 23.040 -6.312 -25.093 1.00 97.88 303 LEU A O 1
ATOM 2393 N N . ALA A 1 304 ? 23.774 -4.328 -25.871 1.00 97.19 304 ALA A N 1
ATOM 2394 C CA . ALA A 1 304 ? 24.685 -4.049 -24.776 1.00 97.19 304 ALA A CA 1
ATOM 2395 C C . ALA A 1 304 ? 24.406 -2.692 -24.117 1.00 97.19 304 ALA A C 1
ATOM 2397 O O . ALA A 1 304 ? 23.717 -1.827 -24.666 1.00 97.19 304 ALA A O 1
ATOM 2398 N N . TYR A 1 305 ? 24.963 -2.504 -22.927 1.00 95.94 305 TYR A N 1
ATOM 2399 C CA . TYR A 1 305 ? 25.014 -1.232 -22.213 1.00 95.94 305 TYR A CA 1
ATOM 2400 C C . TYR A 1 305 ? 26.428 -0.983 -21.690 1.00 95.94 305 TYR A C 1
ATOM 2402 O O . TYR A 1 305 ? 27.235 -1.907 -21.569 1.00 95.94 305 TYR A O 1
ATOM 2410 N N . LYS A 1 306 ? 26.733 0.275 -21.371 1.00 95.44 306 LYS A N 1
ATOM 2411 C CA . LYS A 1 306 ? 28.012 0.644 -20.765 1.00 95.44 306 LYS A CA 1
ATOM 2412 C C . LYS A 1 306 ? 27.914 0.570 -19.241 1.00 95.44 306 LYS A C 1
ATOM 2414 O O . LYS A 1 306 ? 27.096 1.268 -18.645 1.00 95.44 306 LYS A O 1
ATOM 2419 N N . GLY A 1 307 ? 28.729 -0.284 -18.626 1.00 92.69 307 GLY A N 1
ATOM 2420 C CA . GLY A 1 307 ? 28.798 -0.455 -17.175 1.00 92.69 307 GLY A CA 1
ATOM 2421 C C . GLY A 1 307 ? 29.552 0.676 -16.468 1.00 92.69 307 GLY A C 1
ATOM 2422 O O . GLY A 1 307 ? 30.152 1.548 -17.100 1.00 92.69 307 GLY A O 1
ATOM 2423 N N . GLU A 1 308 ? 29.559 0.646 -15.131 1.00 92.12 308 GLU A N 1
ATOM 2424 C CA . GLU A 1 308 ? 30.334 1.589 -14.302 1.00 92.12 308 GLU A CA 1
ATOM 2425 C C . GLU A 1 308 ? 31.851 1.454 -14.520 1.00 92.12 308 GLU A C 1
ATOM 2427 O O . GLU A 1 308 ? 32.598 2.424 -14.402 1.00 92.12 308 GLU A O 1
ATOM 2432 N N . ASP A 1 309 ? 32.304 0.265 -14.919 1.00 92.62 309 ASP A N 1
ATOM 2433 C CA . ASP A 1 309 ? 33.677 -0.033 -15.337 1.00 92.62 309 ASP A CA 1
ATOM 2434 C C . ASP A 1 309 ? 34.036 0.538 -16.719 1.00 92.62 309 ASP A C 1
ATOM 2436 O O . ASP A 1 309 ? 35.148 0.337 -17.209 1.00 92.62 309 ASP A O 1
ATOM 2440 N N . SER A 1 310 ? 33.111 1.275 -17.342 1.00 90.75 310 SER A N 1
ATOM 2441 C CA . SER A 1 310 ? 33.221 1.820 -18.695 1.00 90.75 310 SER A CA 1
ATOM 2442 C C . SER A 1 310 ? 33.348 0.770 -19.802 1.00 90.75 310 SER A C 1
ATOM 2444 O O . SER A 1 310 ? 33.689 1.143 -20.929 1.00 90.75 310 SER A O 1
ATOM 2446 N N . LYS A 1 311 ? 33.035 -0.498 -19.510 1.00 92.31 311 LYS A N 1
ATOM 2447 C CA . LYS A 1 311 ? 33.030 -1.600 -20.477 1.00 92.31 311 LYS A CA 1
ATOM 2448 C C . LYS A 1 311 ? 31.633 -1.865 -21.021 1.00 92.31 311 LYS A C 1
ATOM 2450 O O . LYS A 1 311 ? 30.638 -1.453 -20.421 1.00 92.31 311 LYS A O 1
ATOM 2455 N N . LEU A 1 312 ? 31.560 -2.536 -22.169 1.00 94.50 312 LEU A N 1
ATOM 2456 C CA . LEU A 1 312 ? 30.292 -3.000 -22.726 1.00 94.50 312 LEU A CA 1
ATOM 2457 C C . LEU A 1 312 ? 29.894 -4.342 -22.117 1.00 94.50 312 LEU A C 1
ATOM 2459 O O . LEU A 1 312 ? 30.666 -5.295 -22.141 1.00 94.50 312 LEU A O 1
ATOM 2463 N N . HIS A 1 313 ? 28.658 -4.414 -21.636 1.00 94.12 313 HIS A N 1
ATOM 2464 C CA . HIS A 1 313 ? 28.051 -5.624 -21.094 1.00 94.12 313 HIS A CA 1
ATOM 2465 C C . HIS A 1 313 ? 26.815 -5.971 -21.916 1.00 94.12 313 HIS A C 1
ATOM 2467 O O . HIS A 1 313 ? 25.961 -5.112 -22.139 1.00 94.12 313 HIS A O 1
ATOM 2473 N N . ILE A 1 314 ? 26.713 -7.221 -22.374 1.00 95.50 314 ILE A N 1
ATOM 2474 C CA . ILE A 1 314 ? 25.493 -7.734 -23.010 1.00 95.50 314 ILE A CA 1
ATOM 2475 C C . ILE A 1 314 ? 24.437 -7.917 -21.915 1.00 95.50 314 ILE A C 1
ATOM 2477 O O . ILE A 1 314 ? 24.743 -8.421 -20.836 1.00 95.50 314 ILE A O 1
ATOM 2481 N N . PHE A 1 315 ? 23.188 -7.534 -22.182 1.00 95.31 315 PHE A N 1
ATOM 2482 C CA . PHE A 1 315 ? 22.088 -7.808 -21.253 1.00 95.31 315 PHE A CA 1
ATOM 2483 C C . PHE A 1 315 ? 21.937 -9.319 -21.010 1.00 95.31 315 PHE A C 1
ATOM 2485 O O . PHE A 1 315 ? 21.934 -10.100 -21.959 1.00 95.31 315 PHE A O 1
ATOM 2492 N N . GLU A 1 316 ? 21.724 -9.744 -19.765 1.00 91.94 316 GLU A N 1
ATOM 2493 C CA . GLU A 1 316 ? 21.617 -11.163 -19.380 1.00 91.94 316 GLU A CA 1
ATOM 2494 C C . GLU A 1 316 ? 20.249 -11.791 -19.738 1.00 91.94 316 GLU A C 1
ATOM 2496 O O . GLU A 1 316 ? 19.545 -12.336 -18.890 1.00 91.94 316 GLU A O 1
ATOM 2501 N N . THR A 1 317 ? 19.835 -11.711 -21.005 1.00 91.50 317 THR A N 1
ATOM 2502 C CA . THR A 1 317 ? 18.613 -12.351 -21.518 1.00 91.50 317 THR A CA 1
ATOM 2503 C C . THR A 1 317 ? 18.880 -13.026 -22.854 1.00 91.50 317 THR A C 1
ATOM 2505 O O . THR A 1 317 ? 19.702 -12.552 -23.633 1.00 91.50 317 THR A O 1
ATOM 2508 N N . SER A 1 318 ? 18.165 -14.108 -23.168 1.00 89.25 318 SER A N 1
ATOM 2509 C CA . SER A 1 318 ? 18.317 -14.773 -24.471 1.00 89.25 318 SER A CA 1
ATOM 2510 C C . SER A 1 318 ? 17.916 -13.882 -25.649 1.00 89.25 318 SER A C 1
ATOM 2512 O O . SER A 1 318 ? 18.437 -14.051 -26.741 1.00 89.25 318 SER A O 1
ATOM 2514 N N . SER A 1 319 ? 17.026 -12.912 -25.434 1.00 94.50 319 SER A N 1
ATOM 2515 C CA . SER A 1 319 ? 16.633 -11.922 -26.442 1.00 94.50 319 SER A CA 1
ATOM 2516 C C . SER A 1 319 ? 17.644 -10.794 -26.641 1.00 94.50 319 SER A C 1
ATOM 2518 O O . SER A 1 319 ? 17.425 -9.925 -27.479 1.00 94.50 319 SER A O 1
ATOM 2520 N N . SER A 1 320 ? 18.721 -10.742 -25.855 1.00 95.81 320 SER A N 1
ATOM 2521 C CA . SER A 1 320 ? 19.785 -9.751 -26.044 1.00 95.81 320 SER A CA 1
ATOM 2522 C C . SER A 1 320 ? 20.643 -10.046 -27.272 1.00 95.81 320 SER A C 1
ATOM 2524 O O . SER A 1 320 ? 21.472 -9.220 -27.632 1.00 95.81 320 SER A O 1
ATOM 2526 N N . GLU A 1 321 ? 20.453 -11.206 -27.898 1.00 96.62 321 GLU A N 1
ATOM 2527 C CA . GLU A 1 321 ? 21.056 -11.602 -29.163 1.00 96.62 321 GLU A CA 1
ATOM 2528 C C . GLU A 1 321 ? 19.940 -11.881 -30.176 1.00 96.62 321 GLU A C 1
ATOM 2530 O O . GLU A 1 321 ? 18.935 -12.518 -29.861 1.00 96.62 321 GLU A O 1
ATOM 2535 N N . THR A 1 322 ? 20.109 -11.412 -31.408 1.00 97.12 322 THR A N 1
ATOM 2536 C CA . THR A 1 322 ? 19.257 -11.792 -32.540 1.00 97.12 322 THR A CA 1
ATOM 2537 C C . THR A 1 322 ? 20.105 -11.956 -33.794 1.00 97.12 322 THR A C 1
ATOM 2539 O O . THR A 1 322 ? 21.270 -11.563 -33.821 1.00 97.12 322 THR A O 1
ATOM 2542 N N . THR A 1 323 ? 19.542 -12.557 -34.836 1.00 97.25 323 THR A N 1
ATOM 2543 C CA . THR A 1 323 ? 20.217 -12.739 -36.125 1.00 97.25 323 THR A CA 1
ATOM 2544 C C . THR A 1 323 ? 19.478 -11.962 -37.198 1.00 97.25 323 THR A C 1
ATOM 2546 O O . THR A 1 323 ? 18.249 -12.015 -37.278 1.00 97.25 323 THR A O 1
ATOM 2549 N N . THR A 1 324 ? 20.219 -11.232 -38.023 1.00 97.62 324 THR A N 1
ATOM 2550 C CA . THR A 1 324 ? 19.621 -10.485 -39.121 1.00 97.62 324 THR A CA 1
ATOM 2551 C C . THR A 1 324 ? 19.101 -11.393 -40.224 1.00 97.62 324 THR A C 1
ATOM 2553 O O . THR A 1 324 ? 19.631 -12.476 -40.478 1.00 97.62 324 THR A O 1
ATOM 2556 N N . TYR A 1 325 ? 18.070 -10.929 -40.919 1.00 97.06 325 TYR A N 1
ATOM 2557 C CA . TYR A 1 325 ? 17.412 -11.655 -41.993 1.00 97.06 325 TYR A CA 1
ATOM 2558 C C . TYR A 1 325 ? 17.049 -10.738 -43.163 1.00 97.06 325 TYR A C 1
ATOM 2560 O O . TYR A 1 325 ? 16.908 -9.520 -43.018 1.00 97.06 325 TYR A O 1
ATOM 2568 N N . GLN A 1 326 ? 16.820 -11.359 -44.318 1.00 95.44 326 GLN A N 1
ATOM 2569 C CA . GLN A 1 326 ? 16.230 -10.702 -45.478 1.00 95.44 326 GLN A CA 1
ATOM 2570 C C . GLN A 1 326 ? 14.698 -10.700 -45.396 1.00 95.44 326 GLN A C 1
ATOM 2572 O O . GLN A 1 326 ? 14.077 -11.672 -44.960 1.00 95.44 326 GLN A O 1
ATOM 2577 N N . GLN A 1 327 ? 14.074 -9.626 -45.869 1.00 95.00 327 GLN A N 1
ATOM 2578 C CA . GLN A 1 327 ? 12.625 -9.489 -45.976 1.00 95.00 327 GLN A CA 1
ATOM 2579 C C . GLN A 1 327 ? 12.225 -9.086 -47.399 1.00 95.00 327 GLN A C 1
ATOM 2581 O O . GLN A 1 327 ? 12.792 -8.157 -47.976 1.00 95.00 327 GLN A O 1
ATOM 2586 N N . GLY A 1 328 ? 11.193 -9.743 -47.931 1.00 89.31 328 GLY A N 1
ATOM 2587 C CA . GLY A 1 328 ? 10.729 -9.574 -49.310 1.00 89.31 328 GLY A CA 1
ATOM 2588 C C . GLY A 1 328 ? 11.237 -10.686 -50.229 1.00 89.31 328 GLY A C 1
ATOM 2589 O O . GLY A 1 328 ? 12.167 -11.410 -49.890 1.00 89.31 328 GLY A O 1
ATOM 2590 N N . ASP A 1 329 ? 10.590 -10.841 -51.381 1.00 83.25 329 ASP A N 1
ATOM 2591 C CA . ASP A 1 329 ? 10.843 -11.922 -52.345 1.00 83.25 329 ASP A CA 1
ATOM 2592 C C . ASP A 1 329 ? 11.279 -11.412 -53.730 1.00 83.25 329 ASP A C 1
ATOM 2594 O O . ASP A 1 329 ? 11.500 -12.204 -54.645 1.00 83.25 329 ASP A O 1
ATOM 2598 N N . GLY A 1 330 ? 11.377 -10.091 -53.913 1.00 79.38 330 GLY A N 1
ATOM 2599 C CA . GLY A 1 330 ? 11.665 -9.492 -55.217 1.00 79.38 330 GLY A CA 1
ATOM 2600 C C . GLY A 1 330 ? 10.507 -9.594 -56.222 1.00 79.38 330 GLY A C 1
ATOM 2601 O O . GLY A 1 330 ? 10.618 -9.092 -57.343 1.00 79.38 330 GLY A O 1
ATOM 2602 N N . ALA A 1 331 ? 9.390 -10.237 -55.864 1.00 82.38 331 ALA A N 1
ATOM 2603 C CA . ALA A 1 331 ? 8.308 -10.521 -56.793 1.00 82.38 331 ALA A CA 1
ATOM 2604 C C . ALA A 1 331 ? 7.502 -9.254 -57.096 1.00 82.38 331 ALA A C 1
ATOM 2606 O O . ALA A 1 331 ? 7.234 -8.419 -56.227 1.00 82.38 331 ALA A O 1
ATOM 2607 N N . ASN A 1 332 ? 7.089 -9.111 -58.359 1.00 80.94 332 ASN A N 1
ATOM 2608 C CA . ASN A 1 332 ? 6.266 -7.996 -58.845 1.00 80.94 332 ASN A CA 1
ATOM 2609 C C . ASN A 1 332 ? 6.852 -6.596 -58.560 1.00 80.94 332 ASN A C 1
ATOM 2611 O O . ASN A 1 332 ? 6.106 -5.635 -58.389 1.00 80.94 332 ASN A O 1
ATOM 2615 N N . GLY A 1 333 ? 8.183 -6.469 -58.507 1.00 73.94 333 GLY A N 1
ATOM 2616 C CA . GLY A 1 333 ? 8.856 -5.197 -58.223 1.00 73.94 333 GLY A CA 1
ATOM 2617 C C . GLY A 1 333 ? 8.926 -4.834 -56.735 1.00 73.94 333 GLY A C 1
ATOM 2618 O O . GLY A 1 333 ? 9.321 -3.714 -56.405 1.00 73.94 333 GLY A O 1
ATOM 2619 N N . SER A 1 334 ? 8.570 -5.760 -55.839 1.00 81.88 334 SER A N 1
ATOM 2620 C CA . SER A 1 334 ? 8.806 -5.614 -54.400 1.00 81.88 334 SER A CA 1
ATOM 2621 C C . SER A 1 334 ? 10.308 -5.568 -54.122 1.00 81.88 334 SER A C 1
ATOM 2623 O O . SER A 1 334 ? 11.073 -6.332 -54.701 1.00 81.88 334 SER A O 1
ATOM 2625 N N . ARG A 1 335 ? 10.751 -4.667 -53.241 1.00 85.44 335 ARG A N 1
ATOM 2626 C CA . ARG A 1 335 ? 12.170 -4.551 -52.878 1.00 85.44 335 ARG A CA 1
ATOM 2627 C C . ARG A 1 335 ? 12.560 -5.627 -51.873 1.00 85.44 335 ARG A C 1
ATOM 2629 O O . ARG A 1 335 ? 11.834 -5.841 -50.903 1.00 85.44 335 ARG A O 1
ATOM 2636 N N . ILE A 1 336 ? 13.725 -6.237 -52.075 1.00 89.38 336 ILE A N 1
ATOM 2637 C CA . ILE A 1 336 ? 14.358 -7.082 -51.059 1.00 89.38 336 ILE A CA 1
ATOM 2638 C C . ILE A 1 336 ? 15.088 -6.158 -50.087 1.00 89.38 336 ILE A C 1
ATOM 2640 O O . ILE A 1 336 ? 15.802 -5.237 -50.493 1.00 89.38 336 ILE A O 1
ATOM 2644 N N . THR A 1 337 ? 14.854 -6.360 -48.796 1.00 91.88 337 THR A N 1
ATOM 2645 C CA . THR A 1 337 ? 15.517 -5.605 -47.735 1.00 91.88 337 THR A CA 1
ATOM 2646 C C . THR A 1 337 ? 16.351 -6.550 -46.891 1.00 91.88 337 THR A C 1
ATOM 2648 O O . THR A 1 337 ? 15.797 -7.441 -46.255 1.00 91.88 337 THR A O 1
ATOM 2651 N N . HIS A 1 338 ? 17.660 -6.338 -46.878 1.00 94.12 338 HIS A N 1
ATOM 2652 C CA . HIS A 1 338 ? 18.618 -7.148 -46.130 1.00 94.12 338 HIS A CA 1
ATOM 2653 C C . HIS A 1 338 ? 18.905 -6.543 -44.754 1.00 94.12 338 HIS A C 1
ATOM 2655 O O . H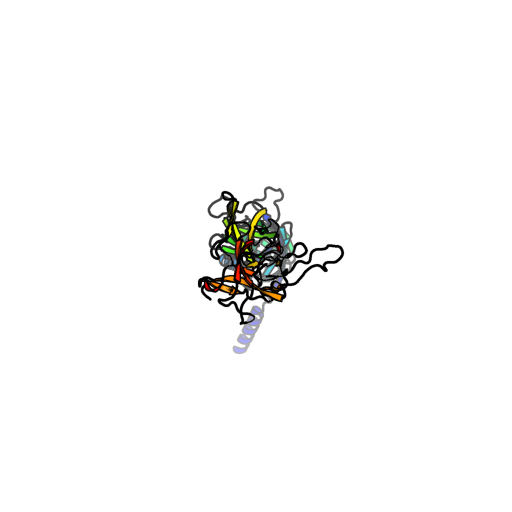IS A 1 338 ? 18.641 -5.359 -44.514 1.00 94.12 338 HIS A O 1
ATOM 2661 N N . GLY A 1 339 ? 19.440 -7.357 -43.845 1.00 95.56 339 GLY A N 1
ATOM 2662 C CA . GLY A 1 339 ? 19.916 -6.890 -42.546 1.00 95.56 339 GLY A CA 1
ATOM 2663 C C . GLY A 1 339 ? 18.821 -6.516 -41.547 1.00 95.56 339 GLY A C 1
ATOM 2664 O O . GLY A 1 339 ? 19.088 -5.763 -40.609 1.00 95.56 339 GLY A O 1
ATOM 2665 N N . LYS A 1 340 ? 17.578 -6.979 -41.736 1.00 97.56 340 LYS A N 1
ATOM 2666 C CA . LYS A 1 340 ? 16.476 -6.723 -40.795 1.00 97.56 340 LYS A CA 1
ATOM 2667 C C . LYS A 1 340 ? 16.666 -7.515 -39.515 1.00 97.56 340 LYS A C 1
ATOM 2669 O O . LYS A 1 340 ? 17.135 -8.641 -39.555 1.00 97.56 340 LYS A O 1
ATOM 2674 N N . PHE A 1 341 ? 16.242 -6.951 -38.393 1.00 98.06 341 PHE A N 1
ATOM 2675 C CA . PHE A 1 341 ? 16.157 -7.669 -37.127 1.00 98.06 341 PHE A CA 1
ATOM 2676 C C . PHE A 1 341 ? 14.915 -7.246 -36.342 1.00 98.06 341 PHE A C 1
ATOM 2678 O O . PHE A 1 341 ? 14.410 -6.128 -36.496 1.00 98.06 341 PHE A O 1
ATOM 2685 N N . SER A 1 342 ? 14.439 -8.147 -35.490 1.00 98.06 342 SER A N 1
ATOM 2686 C CA . SER A 1 342 ? 13.318 -7.940 -34.573 1.00 98.06 342 SER A CA 1
ATOM 2687 C C . SER A 1 342 ? 13.588 -8.636 -33.241 1.00 98.06 342 SER A C 1
ATOM 2689 O O . SER A 1 342 ? 14.558 -9.386 -33.106 1.00 98.06 342 SER A O 1
ATOM 2691 N N . ASP A 1 343 ? 12.723 -8.359 -32.265 1.00 97.19 343 ASP A N 1
ATOM 2692 C CA . ASP A 1 343 ? 12.661 -9.037 -30.964 1.00 97.19 343 ASP A CA 1
ATOM 2693 C C . ASP A 1 343 ? 13.872 -8.818 -30.042 1.00 97.19 343 ASP A C 1
ATOM 2695 O O . ASP A 1 343 ? 13.913 -9.361 -28.934 1.00 97.19 343 ASP A O 1
ATOM 2699 N N . LEU A 1 344 ? 14.811 -7.953 -30.439 1.00 97.88 344 LEU A N 1
ATOM 2700 C CA . LEU A 1 344 ? 16.016 -7.645 -29.675 1.00 97.88 344 LEU A CA 1
ATOM 2701 C C . LEU A 1 344 ? 15.655 -6.933 -28.360 1.00 97.88 344 LEU A C 1
ATOM 2703 O O . LEU A 1 344 ? 14.935 -5.936 -28.356 1.00 97.88 344 LEU A O 1
ATOM 2707 N N . GLY A 1 345 ? 16.166 -7.440 -27.239 1.00 95.88 345 GLY A N 1
ATOM 2708 C CA . GLY A 1 345 ? 15.943 -6.901 -25.894 1.00 95.88 345 GLY A CA 1
ATOM 2709 C C . GLY A 1 345 ? 14.621 -7.301 -25.230 1.00 95.88 345 GLY A C 1
ATOM 2710 O O . GLY A 1 345 ? 14.345 -6.845 -24.123 1.00 95.88 345 GLY A O 1
ATOM 2711 N N . THR A 1 346 ? 13.797 -8.145 -25.858 1.00 95.62 346 THR A N 1
ATOM 2712 C CA . THR A 1 346 ? 12.475 -8.525 -25.329 1.00 95.62 346 THR A CA 1
ATOM 2713 C C . THR A 1 346 ? 12.549 -9.234 -23.971 1.00 95.62 346 THR A C 1
ATOM 2715 O O . THR A 1 346 ? 12.832 -10.422 -23.876 1.00 95.62 346 THR A O 1
ATOM 2718 N N . GLY A 1 347 ? 12.184 -8.525 -22.903 1.00 92.81 347 GLY A N 1
ATOM 2719 C CA . GLY A 1 347 ? 12.241 -9.050 -21.534 1.00 92.81 347 GLY A CA 1
ATOM 2720 C C . GLY A 1 347 ? 13.543 -8.727 -20.801 1.00 92.81 347 GLY A C 1
ATOM 2721 O O . GLY A 1 347 ? 13.655 -9.051 -19.620 1.00 92.81 347 GLY A O 1
ATOM 2722 N N . ALA A 1 348 ? 14.487 -8.039 -21.450 1.00 95.38 348 ALA A N 1
ATOM 2723 C CA . ALA A 1 348 ? 15.599 -7.401 -20.761 1.00 95.38 348 ALA A CA 1
ATOM 2724 C C . ALA A 1 348 ? 15.091 -6.269 -19.866 1.00 95.38 348 ALA A C 1
ATOM 2726 O O . ALA A 1 348 ? 14.146 -5.548 -20.205 1.00 95.38 348 ALA A O 1
ATOM 2727 N N . THR A 1 349 ? 15.726 -6.115 -18.707 1.00 95.06 349 THR A N 1
ATOM 2728 C CA . THR A 1 349 ? 15.402 -5.059 -17.752 1.00 95.06 349 THR A CA 1
ATOM 2729 C C . THR A 1 349 ? 16.647 -4.292 -17.330 1.00 95.06 349 THR A C 1
ATOM 2731 O O . THR A 1 349 ? 17.771 -4.778 -17.442 1.00 95.06 349 THR A O 1
ATOM 2734 N N . TRP A 1 350 ? 16.451 -3.066 -16.851 1.00 94.56 350 TRP A N 1
ATOM 2735 C CA . TRP A 1 350 ? 17.486 -2.293 -16.173 1.00 94.56 350 TRP A CA 1
ATOM 2736 C C . TRP A 1 350 ? 16.917 -1.615 -14.932 1.00 94.56 350 TRP A C 1
ATOM 2738 O O . TRP A 1 350 ? 15.714 -1.379 -14.825 1.00 94.56 350 TRP A O 1
ATOM 2748 N N . THR A 1 351 ? 17.788 -1.283 -13.983 1.00 93.44 351 THR A N 1
ATOM 2749 C CA . THR A 1 351 ? 17.385 -0.590 -12.757 1.00 93.44 351 THR A CA 1
ATOM 2750 C C . THR A 1 351 ? 17.740 0.891 -12.821 1.00 93.44 351 THR A C 1
ATOM 2752 O O . THR A 1 351 ? 18.874 1.249 -13.125 1.00 93.44 351 THR A O 1
ATOM 2755 N N . ASN A 1 352 ? 16.793 1.767 -12.484 1.00 94.06 352 ASN A N 1
ATOM 2756 C CA . ASN A 1 352 ? 17.046 3.190 -12.271 1.00 94.06 352 ASN A CA 1
ATOM 2757 C C . ASN A 1 352 ? 16.169 3.726 -11.125 1.00 94.06 352 ASN A C 1
ATOM 2759 O O . ASN A 1 352 ? 14.945 3.763 -11.226 1.00 94.06 352 ASN A O 1
ATOM 2763 N N . LYS A 1 353 ? 16.812 4.172 -10.038 1.00 92.69 353 LYS A N 1
ATOM 2764 C CA . LYS A 1 353 ? 16.163 4.732 -8.836 1.00 92.69 353 LYS A CA 1
ATOM 2765 C C . LYS A 1 353 ? 16.331 6.251 -8.699 1.00 92.69 353 LYS A C 1
ATOM 2767 O O . LYS A 1 353 ? 16.046 6.800 -7.638 1.00 92.69 353 LYS A O 1
ATOM 2772 N N . THR A 1 354 ? 16.832 6.939 -9.724 1.00 93.50 354 THR A N 1
ATOM 2773 C CA . THR A 1 354 ? 17.204 8.364 -9.636 1.00 93.50 354 THR A CA 1
ATOM 2774 C C . THR A 1 354 ? 16.369 9.272 -10.532 1.00 93.50 354 THR A C 1
ATOM 2776 O O . THR A 1 354 ? 16.355 10.483 -10.314 1.00 93.50 354 THR A O 1
ATOM 2779 N N . TYR A 1 355 ? 15.642 8.721 -11.508 1.00 94.19 355 TYR A N 1
ATOM 2780 C CA . TYR A 1 355 ? 14.868 9.529 -12.448 1.00 94.19 355 TYR A CA 1
ATOM 2781 C C . TYR A 1 355 ? 13.649 10.195 -11.792 1.00 94.19 355 TYR A C 1
ATOM 2783 O O . TYR A 1 355 ? 12.910 9.581 -11.014 1.00 94.19 355 TYR A O 1
ATOM 2791 N N . THR A 1 356 ? 13.425 11.466 -12.126 1.00 93.75 356 THR A N 1
ATOM 2792 C CA . THR A 1 356 ? 12.340 12.291 -11.573 1.00 93.75 356 THR A CA 1
ATOM 2793 C C . THR A 1 356 ? 11.147 12.422 -12.513 1.00 93.75 356 THR A C 1
ATOM 2795 O O . THR A 1 356 ? 10.035 12.659 -12.057 1.00 93.75 356 THR A O 1
ATOM 2798 N N . GLU A 1 357 ? 11.331 12.221 -13.813 1.00 93.69 357 GLU A N 1
ATOM 2799 C CA . GLU A 1 357 ? 10.241 12.272 -14.788 1.00 93.69 357 GLU A CA 1
ATOM 2800 C C . GLU A 1 357 ? 9.338 11.021 -14.721 1.00 93.69 357 GLU A C 1
ATOM 2802 O O . GLU A 1 357 ? 9.541 10.111 -13.905 1.00 93.69 357 GLU A O 1
ATOM 2807 N N . LYS A 1 358 ? 8.308 10.988 -15.577 1.00 92.25 358 LYS A N 1
ATOM 2808 C CA . LYS A 1 358 ? 7.402 9.836 -15.747 1.00 92.25 358 LYS A CA 1
ATOM 2809 C C . LYS A 1 358 ? 8.093 8.624 -16.373 1.00 92.25 358 LYS A C 1
ATOM 2811 O O . LYS A 1 358 ? 7.695 7.492 -16.126 1.00 92.25 358 LYS A O 1
ATOM 2816 N N . TYR A 1 359 ? 9.125 8.873 -17.169 1.00 93.56 359 TYR A N 1
ATOM 2817 C CA . TYR A 1 359 ? 9.963 7.864 -17.797 1.00 93.56 359 TYR A CA 1
ATOM 2818 C C . TYR A 1 359 ? 11.430 8.247 -17.624 1.00 93.56 359 TYR A C 1
ATOM 2820 O O . TYR A 1 359 ? 11.758 9.348 -17.186 1.00 93.56 359 TYR A O 1
ATOM 2828 N N . THR A 1 360 ? 12.319 7.326 -17.961 1.00 95.69 360 THR A N 1
ATOM 2829 C CA . THR A 1 360 ? 13.749 7.601 -18.072 1.00 95.69 360 THR A CA 1
ATOM 2830 C C . THR A 1 360 ? 14.263 7.069 -19.395 1.00 95.69 360 THR A C 1
ATOM 2832 O O . THR A 1 360 ? 13.607 6.260 -20.061 1.00 95.69 360 THR A O 1
ATOM 2835 N N . THR A 1 361 ? 15.437 7.538 -19.779 1.00 96.75 361 THR A N 1
ATOM 2836 C CA . THR A 1 361 ? 16.135 7.075 -20.969 1.00 96.75 361 THR A CA 1
ATOM 2837 C C . THR A 1 361 ? 17.303 6.183 -20.594 1.00 96.75 361 THR A C 1
ATOM 2839 O O . THR A 1 361 ? 17.957 6.402 -19.574 1.00 96.75 361 THR A O 1
ATOM 2842 N N . LEU A 1 362 ? 17.594 5.214 -21.451 1.00 96.88 362 LEU A N 1
ATOM 2843 C CA . LEU A 1 362 ? 18.782 4.381 -21.362 1.00 96.88 362 LEU A CA 1
ATOM 2844 C C . LEU A 1 362 ? 19.578 4.515 -22.660 1.00 96.88 362 LEU A C 1
ATOM 2846 O O . LEU A 1 362 ? 19.023 4.385 -23.751 1.00 96.88 362 LEU A O 1
ATOM 2850 N N . GLU A 1 363 ? 20.875 4.778 -22.533 1.00 97.81 363 GLU A N 1
ATOM 2851 C CA . GLU A 1 363 ? 21.806 4.648 -23.648 1.00 97.81 363 GLU A CA 1
ATOM 2852 C C . GLU A 1 363 ? 22.141 3.166 -23.844 1.00 97.81 363 GLU A C 1
ATOM 2854 O O . GLU A 1 363 ? 22.613 2.499 -22.922 1.00 97.81 363 GLU A O 1
ATOM 2859 N N . ILE A 1 364 ? 21.885 2.657 -25.045 1.00 97.88 364 ILE A N 1
ATOM 2860 C CA . ILE A 1 364 ? 22.171 1.282 -25.445 1.00 97.88 364 ILE A CA 1
ATOM 2861 C C . ILE A 1 364 ? 23.156 1.248 -26.607 1.00 97.88 364 ILE A C 1
ATOM 2863 O O . ILE A 1 364 ? 23.270 2.191 -27.394 1.00 97.88 364 ILE A O 1
ATOM 2867 N N . TYR A 1 365 ? 23.823 0.110 -26.729 1.00 97.69 365 TYR A N 1
ATOM 2868 C CA . TYR A 1 365 ? 24.809 -0.187 -27.750 1.00 97.69 365 TYR A CA 1
ATOM 2869 C C . TYR A 1 365 ? 24.281 -1.366 -28.558 1.00 97.69 365 TYR A C 1
ATOM 2871 O O . TYR A 1 365 ? 24.149 -2.474 -28.040 1.00 97.69 365 TYR A O 1
ATOM 2879 N N . VAL A 1 366 ? 23.945 -1.115 -29.822 1.00 97.81 366 VAL A N 1
ATOM 2880 C CA . VAL A 1 366 ? 23.589 -2.174 -30.771 1.00 97.81 366 VAL A CA 1
ATOM 2881 C C . VAL A 1 366 ? 24.871 -2.607 -31.453 1.00 97.81 366 VAL A C 1
ATOM 2883 O O . VAL A 1 366 ? 25.416 -1.853 -32.262 1.00 97.81 366 VAL A O 1
ATOM 2886 N N . VAL A 1 367 ? 25.371 -3.779 -31.076 1.00 97.12 367 VAL A N 1
ATOM 2887 C CA . VAL A 1 367 ? 26.655 -4.319 -31.529 1.00 97.12 367 VAL A CA 1
ATOM 2888 C C . VAL A 1 367 ? 26.397 -5.367 -32.601 1.00 97.12 367 VAL A C 1
ATOM 2890 O O . VAL A 1 367 ? 25.594 -6.267 -32.395 1.00 97.12 367 VAL A O 1
ATOM 2893 N N . VAL A 1 368 ? 27.060 -5.252 -33.743 1.00 96.31 368 VAL A N 1
ATOM 2894 C CA . VAL A 1 368 ? 27.044 -6.243 -34.816 1.00 96.31 368 VAL A CA 1
ATOM 2895 C C . VAL A 1 368 ? 28.323 -7.060 -34.725 1.00 96.31 368 VAL A C 1
ATOM 2897 O O . VAL A 1 368 ? 29.414 -6.490 -34.824 1.00 96.31 368 VAL A O 1
ATOM 2900 N N . ASP A 1 369 ? 28.161 -8.373 -34.578 1.00 95.19 369 ASP A N 1
ATOM 2901 C CA . ASP A 1 369 ? 29.256 -9.341 -34.595 1.00 95.19 369 ASP A CA 1
ATOM 2902 C C . ASP A 1 369 ? 29.909 -9.333 -35.984 1.00 95.19 369 ASP A C 1
ATOM 2904 O O . ASP A 1 369 ? 29.325 -9.765 -36.989 1.00 95.19 369 ASP A O 1
ATOM 2908 N N . CYS A 1 370 ? 31.096 -8.741 -36.054 1.00 91.06 370 CYS A N 1
ATOM 2909 C CA . CYS A 1 370 ? 31.926 -8.704 -37.255 1.00 91.06 370 CYS A CA 1
ATOM 2910 C C . CYS A 1 370 ? 33.172 -9.582 -37.098 1.00 91.06 370 CYS A C 1
ATOM 2912 O O . CYS A 1 370 ? 33.930 -9.728 -38.063 1.00 91.06 370 CYS A O 1
ATOM 2914 N N . GLY A 1 371 ? 33.383 -10.121 -35.898 1.00 80.19 371 GLY A N 1
ATOM 2915 C CA . GLY A 1 371 ? 34.591 -10.804 -35.498 1.00 80.19 371 GLY A CA 1
ATOM 2916 C C . GLY A 1 371 ? 34.603 -12.297 -35.752 1.00 80.19 371 GLY A C 1
ATOM 2917 O O . GLY A 1 371 ? 33.833 -12.864 -36.526 1.00 80.19 371 GLY A O 1
ATOM 2918 N N . SER A 1 372 ? 35.592 -12.935 -35.129 1.00 74.44 372 SER A N 1
ATOM 2919 C CA . SER A 1 372 ? 35.851 -14.374 -35.270 1.00 74.44 372 SER A CA 1
ATOM 2920 C C . SER A 1 372 ? 35.419 -15.184 -34.048 1.00 74.44 372 SER A C 1
ATOM 2922 O O . SER A 1 372 ? 35.446 -16.415 -34.095 1.00 74.44 372 SER A O 1
ATOM 2924 N N . ILE A 1 373 ? 35.036 -14.514 -32.954 1.00 82.62 373 ILE A N 1
ATOM 2925 C CA . ILE A 1 373 ? 34.661 -15.150 -31.692 1.00 82.62 373 ILE A CA 1
ATOM 2926 C C . ILE A 1 373 ? 33.146 -15.066 -31.523 1.00 82.62 373 ILE A C 1
ATOM 2928 O O . ILE A 1 373 ? 32.612 -14.097 -30.997 1.00 82.62 373 ILE A O 1
ATOM 2932 N N . GLU A 1 374 ? 32.460 -16.133 -31.918 1.00 82.31 374 GLU A N 1
ATOM 2933 C CA . GLU A 1 374 ? 31.005 -16.200 -31.829 1.00 82.31 374 GLU A CA 1
ATOM 2934 C C . GLU A 1 374 ? 30.504 -16.016 -30.382 1.00 82.31 374 GLU A C 1
ATOM 2936 O O . GLU A 1 374 ? 30.953 -16.693 -29.449 1.00 82.31 374 GLU A O 1
ATOM 2941 N N . GLY A 1 375 ? 29.527 -15.120 -30.208 1.00 80.44 375 GLY A N 1
ATOM 2942 C CA . GLY A 1 375 ? 28.816 -14.931 -28.938 1.00 80.44 375 GLY A CA 1
ATOM 2943 C C . GLY A 1 375 ? 29.565 -14.095 -27.896 1.00 80.44 375 GLY A C 1
ATOM 2944 O O . GLY A 1 375 ? 29.211 -14.135 -26.715 1.00 80.44 375 GLY A O 1
ATOM 2945 N N . LYS A 1 376 ? 30.609 -13.359 -28.291 1.00 87.75 376 LYS A N 1
ATOM 2946 C CA . LYS A 1 376 ? 31.307 -12.401 -27.423 1.00 87.75 376 LYS A CA 1
ATOM 2947 C C . LYS A 1 376 ? 31.554 -11.105 -28.171 1.00 87.75 376 LYS A C 1
ATOM 2949 O O . LYS A 1 376 ? 31.869 -11.142 -29.348 1.00 87.75 376 LYS A O 1
ATOM 2954 N N . ILE A 1 377 ? 31.479 -9.989 -27.449 1.00 90.75 377 ILE A N 1
ATOM 2955 C CA . ILE A 1 377 ? 31.920 -8.706 -27.989 1.00 90.75 377 ILE A CA 1
ATOM 2956 C C . ILE A 1 377 ? 33.454 -8.707 -28.034 1.00 90.75 377 ILE A C 1
ATOM 2958 O O . ILE A 1 377 ? 34.101 -8.895 -26.998 1.00 90.75 377 ILE A O 1
ATOM 2962 N N . ASP A 1 378 ? 34.031 -8.476 -29.210 1.00 91.38 378 ASP A N 1
ATOM 2963 C CA . ASP A 1 378 ? 35.468 -8.315 -29.412 1.00 91.38 378 ASP A CA 1
ATOM 2964 C C . ASP A 1 378 ? 35.830 -6.997 -30.125 1.00 91.38 378 ASP A C 1
ATOM 2966 O O . ASP A 1 378 ? 34.978 -6.201 -30.514 1.00 91.38 378 ASP A O 1
ATOM 2970 N N . SER A 1 379 ? 37.128 -6.700 -30.240 1.00 90.88 379 SER A N 1
ATOM 2971 C CA . SER A 1 379 ? 37.607 -5.416 -30.772 1.00 90.88 379 SER A CA 1
ATOM 2972 C C . SER A 1 379 ? 37.272 -5.174 -32.248 1.00 90.88 379 SER A C 1
ATOM 2974 O O . SER A 1 379 ? 37.367 -4.035 -32.704 1.00 90.88 379 SER A O 1
ATOM 2976 N N . THR A 1 380 ? 36.955 -6.231 -32.997 1.00 92.06 380 THR A N 1
ATOM 2977 C CA . THR A 1 380 ? 36.617 -6.172 -34.425 1.00 92.06 380 THR A CA 1
ATOM 2978 C C . THR A 1 380 ? 35.132 -5.920 -34.674 1.00 92.06 380 THR A C 1
ATOM 2980 O O . THR A 1 380 ? 34.749 -5.590 -35.798 1.00 92.06 380 THR A O 1
ATOM 2983 N N . ASP A 1 381 ? 34.311 -6.003 -33.627 1.00 94.44 381 ASP A N 1
ATOM 2984 C CA . ASP A 1 381 ? 32.891 -5.707 -33.706 1.00 94.44 381 ASP A CA 1
ATOM 2985 C C . ASP A 1 381 ? 32.614 -4.226 -33.929 1.00 94.44 381 ASP A C 1
ATOM 2987 O O . ASP A 1 381 ? 33.430 -3.329 -33.681 1.00 94.44 381 ASP A O 1
ATOM 2991 N N . LYS A 1 382 ? 31.401 -3.969 -34.408 1.00 94.75 382 LYS A N 1
ATOM 2992 C CA . LYS A 1 382 ? 30.922 -2.643 -34.778 1.00 94.75 382 LYS A CA 1
ATOM 2993 C C . LYS A 1 382 ? 29.692 -2.297 -33.959 1.00 94.75 382 LYS A C 1
ATOM 2995 O O . LYS A 1 382 ? 28.815 -3.135 -33.808 1.00 94.75 382 LYS A O 1
ATOM 3000 N N . TYR A 1 383 ? 29.577 -1.072 -33.455 1.00 96.12 383 TYR A N 1
ATOM 3001 C CA . TYR A 1 383 ? 28.426 -0.666 -32.646 1.00 96.12 383 TYR A CA 1
ATOM 3002 C C . TYR A 1 383 ? 27.829 0.672 -33.069 1.00 96.12 383 TYR A C 1
ATOM 3004 O O . TYR A 1 383 ? 28.504 1.533 -33.634 1.00 96.12 383 TYR A O 1
ATOM 3012 N N . GLN A 1 384 ? 26.546 0.856 -32.764 1.00 96.38 384 GLN A N 1
ATOM 3013 C CA . GLN A 1 384 ? 25.886 2.154 -32.820 1.00 96.38 384 GLN A CA 1
ATOM 3014 C C . GLN A 1 384 ? 25.175 2.440 -31.497 1.00 96.38 384 GLN A C 1
ATOM 3016 O O . GLN A 1 384 ? 24.505 1.575 -30.933 1.00 96.38 384 GLN A O 1
ATOM 3021 N N . ILE A 1 385 ? 25.321 3.676 -31.020 1.00 96.69 385 ILE A N 1
ATOM 3022 C CA . ILE A 1 385 ? 24.667 4.155 -29.804 1.00 96.69 385 ILE A CA 1
ATOM 3023 C C . ILE A 1 385 ? 23.239 4.586 -30.138 1.00 96.69 385 ILE A C 1
ATOM 3025 O O . ILE A 1 385 ? 23.005 5.306 -31.115 1.00 96.69 385 ILE A O 1
ATOM 3029 N N . LYS A 1 386 ? 22.281 4.159 -29.318 1.00 97.38 386 LYS A N 1
ATOM 3030 C CA . LYS A 1 386 ? 20.886 4.607 -29.365 1.00 97.38 386 LYS A CA 1
ATOM 3031 C C . LYS A 1 386 ? 20.407 4.960 -27.967 1.00 97.38 386 LYS A C 1
ATOM 3033 O O . LYS A 1 386 ? 20.966 4.513 -26.971 1.00 97.38 386 LYS A O 1
ATOM 3038 N N . THR A 1 387 ? 19.348 5.752 -27.902 1.00 97.62 387 THR A N 1
ATOM 3039 C CA . THR A 1 387 ? 18.686 6.098 -26.648 1.00 97.62 387 THR A CA 1
ATOM 3040 C C . THR A 1 387 ? 17.268 5.579 -26.707 1.00 97.62 387 THR A C 1
ATOM 3042 O O . THR A 1 387 ? 16.525 5.965 -27.603 1.00 97.62 387 THR A O 1
ATOM 3045 N N . ILE A 1 388 ? 16.906 4.733 -25.751 1.00 97.38 388 ILE A N 1
ATOM 3046 C CA . ILE A 1 388 ? 15.563 4.161 -25.639 1.00 97.38 388 ILE A CA 1
ATOM 3047 C C . ILE A 1 388 ? 14.849 4.741 -24.427 1.00 97.38 388 ILE A C 1
ATOM 3049 O O . ILE A 1 388 ? 15.492 5.196 -23.477 1.00 97.38 388 ILE A O 1
ATOM 3053 N N . ARG A 1 389 ? 13.516 4.722 -24.443 1.00 96.38 389 ARG A N 1
ATOM 3054 C CA . ARG A 1 389 ? 12.689 5.214 -23.331 1.00 96.38 389 ARG A CA 1
ATOM 3055 C C . ARG A 1 389 ? 11.995 4.076 -22.592 1.00 96.38 389 ARG A C 1
ATOM 3057 O O . ARG A 1 389 ? 11.473 3.156 -23.214 1.00 96.38 389 ARG A O 1
ATOM 3064 N N . SER A 1 390 ? 11.909 4.193 -21.269 1.00 94.75 390 SER A N 1
ATOM 3065 C CA . SER A 1 390 ? 11.297 3.179 -20.402 1.00 94.75 390 SER A CA 1
ATOM 3066 C C . SER A 1 390 ? 9.775 3.049 -20.516 1.00 94.75 390 SER A C 1
ATOM 3068 O O . SER A 1 390 ? 9.211 2.097 -19.991 1.00 94.75 390 SER A O 1
ATOM 3070 N N . ASP A 1 391 ? 9.093 4.009 -21.144 1.00 93.56 391 ASP A N 1
ATOM 3071 C CA . ASP A 1 391 ? 7.639 3.994 -21.356 1.00 93.56 391 ASP A CA 1
ATOM 3072 C C . ASP A 1 391 ? 7.228 3.381 -22.705 1.00 93.56 391 ASP A C 1
ATOM 3074 O O . ASP A 1 391 ? 6.045 3.355 -23.049 1.00 93.56 391 ASP A O 1
ATOM 3078 N N . LYS A 1 392 ? 8.192 2.906 -23.500 1.00 95.06 392 LYS A N 1
ATOM 3079 C CA . LYS A 1 392 ? 7.934 2.261 -24.788 1.00 95.06 392 LYS A CA 1
ATOM 3080 C C . LYS A 1 392 ? 7.892 0.748 -24.622 1.00 95.06 392 LYS A C 1
ATOM 3082 O O . LYS A 1 392 ? 8.751 0.159 -23.981 1.00 95.06 392 LYS A O 1
ATOM 3087 N N . LEU A 1 393 ? 6.904 0.122 -25.259 1.00 94.44 393 LEU A N 1
ATOM 3088 C CA . LEU A 1 393 ? 6.832 -1.338 -25.384 1.00 94.44 393 LEU A CA 1
ATOM 3089 C C . LEU A 1 393 ? 7.672 -1.851 -26.558 1.00 94.44 393 LEU A C 1
ATOM 3091 O O . LEU A 1 393 ? 8.183 -2.964 -26.514 1.00 94.44 393 LEU A O 1
ATOM 3095 N N . SER A 1 394 ? 7.818 -1.037 -27.604 1.00 97.00 394 SER A N 1
ATOM 3096 C CA . SER A 1 394 ? 8.578 -1.362 -28.808 1.00 97.00 394 SER A CA 1
ATOM 3097 C C . SER A 1 394 ? 9.214 -0.110 -29.397 1.00 97.00 394 SER A C 1
ATOM 3099 O O . SER A 1 394 ? 8.611 0.968 -29.346 1.00 97.00 394 SER A O 1
ATOM 3101 N N . GLU A 1 395 ? 10.372 -0.263 -30.030 1.00 97.81 395 GLU A N 1
ATOM 3102 C CA . GLU A 1 395 ? 11.074 0.835 -30.685 1.00 97.81 395 GLU A CA 1
ATOM 3103 C C . GLU A 1 395 ? 11.730 0.387 -31.996 1.00 97.81 395 GLU A C 1
ATOM 3105 O O . GLU A 1 395 ? 12.434 -0.620 -32.062 1.00 97.81 395 GLU A O 1
ATOM 3110 N N . ASN A 1 396 ? 11.488 1.148 -33.066 1.00 97.31 396 ASN A N 1
ATOM 3111 C CA . ASN A 1 396 ? 12.152 0.939 -34.346 1.00 97.31 396 ASN A CA 1
ATOM 3112 C C . ASN A 1 396 ? 13.377 1.851 -34.427 1.00 97.31 396 ASN A C 1
ATOM 3114 O O . ASN A 1 396 ? 13.242 3.067 -34.547 1.00 97.31 396 ASN A O 1
ATOM 3118 N N . LEU A 1 397 ? 14.564 1.252 -34.401 1.00 97.00 397 LEU A N 1
ATOM 3119 C CA . LEU A 1 397 ? 15.846 1.954 -34.417 1.00 97.00 397 LEU A CA 1
ATOM 3120 C C . LEU A 1 397 ? 16.211 2.524 -35.797 1.00 97.00 397 LEU A C 1
ATOM 3122 O O . LEU A 1 397 ? 17.203 3.254 -35.924 1.00 97.00 397 LEU A O 1
ATOM 3126 N N . GLY A 1 398 ? 15.401 2.212 -36.814 1.00 95.06 398 GLY A N 1
ATOM 3127 C CA . GLY A 1 398 ? 15.581 2.637 -38.192 1.00 95.06 398 GLY A CA 1
ATOM 3128 C C . GLY A 1 398 ? 16.718 1.889 -38.884 1.00 95.06 398 GLY A C 1
ATOM 3129 O O . GLY A 1 398 ? 16.933 0.699 -38.650 1.00 95.06 398 GLY A O 1
ATOM 3130 N N . LEU A 1 399 ? 17.418 2.602 -39.765 1.00 94.69 399 LEU A N 1
ATOM 3131 C CA . LEU A 1 399 ? 18.611 2.124 -40.457 1.00 94.69 399 LEU A CA 1
ATOM 3132 C C . LEU A 1 399 ? 19.865 2.451 -39.632 1.00 94.69 399 LEU A C 1
ATOM 3134 O O . LEU A 1 399 ? 20.101 3.612 -39.290 1.00 94.69 399 LEU A O 1
ATOM 3138 N N . LEU A 1 400 ? 20.669 1.433 -39.343 1.00 94.38 400 LEU A N 1
ATOM 3139 C CA . LEU A 1 400 ? 21.941 1.513 -38.630 1.00 94.38 400 LEU A CA 1
ATOM 3140 C C . LEU A 1 400 ? 23.070 1.365 -39.659 1.00 94.38 400 LEU A C 1
ATOM 3142 O O . LEU A 1 400 ? 23.300 0.267 -40.154 1.00 94.38 400 LEU A O 1
ATOM 3146 N N . ASN A 1 401 ? 23.730 2.464 -40.034 1.00 89.56 401 ASN A N 1
ATOM 3147 C CA . ASN A 1 401 ? 24.706 2.488 -41.140 1.00 89.56 401 ASN A CA 1
ATOM 3148 C C . ASN A 1 401 ? 26.018 3.234 -40.834 1.00 89.56 401 ASN A C 1
ATOM 3150 O O . ASN A 1 401 ? 26.878 3.371 -41.698 1.00 89.56 401 ASN A O 1
ATOM 3154 N N . SER A 1 402 ? 26.157 3.758 -39.618 1.00 85.56 402 SER A N 1
ATOM 3155 C CA . SER A 1 402 ? 27.312 4.546 -39.179 1.00 85.56 402 SER A CA 1
ATOM 3156 C C . SER A 1 402 ? 27.818 3.943 -37.879 1.00 85.56 402 SER A C 1
ATOM 3158 O O . SER A 1 402 ? 27.456 4.405 -36.795 1.00 85.56 402 SER A O 1
ATOM 3160 N N . PHE A 1 403 ? 28.559 2.843 -38.005 1.00 88.94 403 PHE A N 1
ATOM 3161 C CA . PHE A 1 403 ? 29.063 2.092 -36.863 1.00 88.94 403 PHE A CA 1
ATOM 3162 C C . PHE A 1 403 ? 30.471 2.535 -36.469 1.00 88.94 403 PHE A C 1
ATOM 3164 O O . PHE A 1 403 ? 31.326 2.754 -37.328 1.00 88.94 403 PHE A O 1
ATOM 3171 N N . SER A 1 404 ? 30.706 2.600 -35.164 1.00 89.69 404 SER A N 1
ATOM 3172 C CA . SER A 1 404 ? 32.030 2.752 -34.565 1.00 89.69 404 SER A CA 1
ATOM 3173 C C . SER A 1 404 ? 32.651 1.380 -34.301 1.00 89.69 404 SER A C 1
ATOM 3175 O O . SER A 1 404 ? 31.932 0.424 -34.020 1.00 89.69 404 SER A O 1
ATOM 3177 N N . GLU A 1 405 ? 33.979 1.278 -34.346 1.00 88.38 405 GLU A N 1
ATOM 3178 C CA . GLU A 1 405 ? 34.691 0.052 -33.964 1.00 88.38 405 GLU A CA 1
ATOM 3179 C C . GLU A 1 405 ? 34.750 -0.096 -32.441 1.00 88.38 405 GLU A C 1
ATOM 3181 O O . GLU A 1 405 ? 35.085 0.853 -31.720 1.00 88.38 405 GLU A O 1
ATOM 3186 N N . VAL A 1 406 ? 34.473 -1.302 -31.946 1.00 84.38 406 VAL A N 1
ATOM 3187 C CA . VAL A 1 406 ? 34.530 -1.624 -30.515 1.00 84.38 406 VAL A CA 1
ATOM 3188 C C . VAL A 1 406 ? 35.943 -1.486 -29.957 1.00 84.38 406 VAL A C 1
ATOM 3190 O O . VAL A 1 406 ? 36.073 -1.113 -28.798 1.00 84.38 406 VAL A O 1
ATOM 3193 N N . GLY A 1 407 ? 37.000 -1.663 -30.760 1.00 74.06 407 GLY A N 1
ATOM 3194 C CA . GLY A 1 407 ? 38.393 -1.455 -30.334 1.00 74.06 407 GLY A CA 1
ATOM 3195 C C . GLY A 1 407 ? 38.705 -0.067 -29.742 1.00 74.06 407 GLY A C 1
ATOM 3196 O O . GLY A 1 407 ? 39.765 0.126 -29.151 1.00 74.06 407 GLY A O 1
ATOM 3197 N N . THR A 1 408 ? 37.784 0.895 -29.863 1.00 65.06 408 THR A N 1
ATOM 3198 C CA . THR A 1 408 ? 37.847 2.214 -29.208 1.00 65.06 408 THR A CA 1
ATOM 3199 C C . THR A 1 408 ? 37.320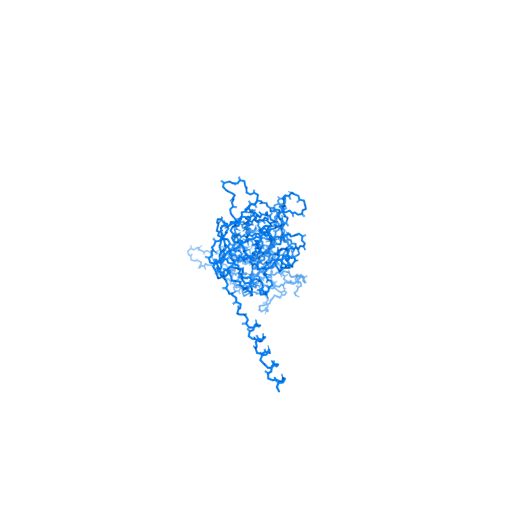 2.236 -27.765 1.00 65.06 408 THR A C 1
ATOM 3201 O O . THR A 1 408 ? 37.520 3.219 -27.051 1.00 65.06 408 THR A O 1
ATOM 3204 N N . LEU A 1 409 ? 36.656 1.169 -27.321 1.00 69.19 409 LEU A N 1
ATOM 3205 C CA . LEU A 1 409 ? 36.097 0.984 -25.986 1.00 69.19 409 LEU A CA 1
ATOM 3206 C C . LEU A 1 409 ? 36.903 -0.075 -25.220 1.00 69.19 409 LEU A C 1
ATOM 3208 O O . LEU A 1 409 ? 37.462 -1.000 -25.803 1.00 69.19 409 LEU A O 1
ATOM 3212 N N . ALA A 1 410 ? 36.967 0.054 -23.893 1.00 65.00 410 ALA A N 1
ATOM 3213 C CA . ALA A 1 410 ? 37.524 -1.001 -23.055 1.00 65.00 410 ALA A CA 1
ATOM 3214 C C . ALA A 1 410 ? 36.547 -2.193 -23.029 1.00 65.00 410 ALA A C 1
ATOM 3216 O O . ALA A 1 410 ? 35.364 -1.998 -22.753 1.00 65.00 410 ALA A O 1
ATOM 3217 N N . LEU A 1 411 ? 37.041 -3.401 -23.315 1.00 68.62 411 LEU A N 1
ATOM 3218 C CA . LEU A 1 411 ? 36.324 -4.677 -23.167 1.00 68.62 411 LEU A CA 1
ATOM 3219 C C . LEU A 1 411 ? 36.644 -5.337 -21.834 1.00 68.62 411 LEU A C 1
ATOM 3221 O O . LEU A 1 411 ? 37.796 -5.214 -21.353 1.00 68.62 411 LEU A O 1
#

Sequence (411 aa):
MKTKIYILFTLIFIMLVNSCSSVFSAGVSGKVVDAESTTNPKEGIADVEIYSYVKEKNRDADFDSYKSGSRFSPTDDKYFIGHTTSNSDGTFTLNKLVWEAYFPDFGKTADYCTIYLLFYHPDYGLIKNDNPVIIMSDTTSNVVYQEMKKINSSTILNVNIIDAGTENLISNPMEVLISVPQNNSTKTYKQTITGNGNIKISYPRFSSGTTENKPNVKIKVYQTGTNQKYMQCFFDKENSNYKFLSESDSYIVQVEGTSFTTDIYVKPFELSVPTLQGQIQLNGSGSSTEIGTTEDDNKKIFLAYKGEDSKLHIFETSSSETTTYQQGDGANGSRITHGKFSDLGTGATWTNKTYTEKYTTLEIYVVVDCGSIEGKIDSTDKYQIKTIRSDKLSENLGLLNSFSEVGTLAL

Foldseek 3Di:
DVVVVVVVVVVVVVVVVVQDWFKFWEKEKEFEAAPPAPDVVGATDFFKKKWKFLDPVQLVVQVVPDDQQDDRDRDPDPRTQDIWTAHNRRIIMDGIRMDIDSDAPPPHFFGKTWMKMWIADNFQGIDTDPDTDITGTPYYDYDDYHHTYGFKDKAKEKEFEAALLVRAGAQAWKWKWKWWDELPDTDIDIDIDGGIDIDIDMYTLDNDPDHGDFTKMWIAIFGDDDPTFKAWWDQDPVVRWTAGDDPPHTDIDGDDDRYDYDYTYMYGQKFADAWEKEFEAADDADDPQEGHDQVLFQWKKAKWAQDPVRATDGFPDPLRIWTWDWDDDCPPSHGIYTNITTRRRPGGIDGDNGDTHSKDKGKIKTKIPPDDDPPDDDQAIWIDIDIDIRSHNHDYPYYHYDTDGCVVTDD

Radius of gyration: 39.57 Å; chains: 1; bounding box: 74×62×139 Å

pLDDT: mean 90.51, std 8.32, range [56.81, 98.44]

Secondary structure (DSSP, 8-state):
-HHHHHHHHHHHHHHHHT-PPEEEEEEEEEEEEETT--SSSPPBPTT-EEEEES-HHHHHHHHHH--TTSPP-----TTEEEEEE--TTSEEEEEEEEEEESS-SS-TTT-EEEEEEEEEETTTEEEE-SSPEEEETT-EEEEEEEEE---EEEEEEEEEEEETTT-SBP-S-EEEEEEEE-SSSEEEEEEEEBSEEEEEEEEESBSSSSSBP--EEEEEEEE-SS---EEEEEEETTTTEEEEPPTT--EEEE--SSEEEEEEEEEESEEEPPEEEEEE--SS---TTEES-GGGTT-EEEEEEE-TTSBEEE-SSGGGEEE-EEE---GGGPPEEEEEEEEETTT-EEE-S---SSS-EEEEEEEE--SSSTTS--TT-EEEEEEEETT-SEEEEEEE--PEEGGGSB-